Protein AF-Q08UY5-F1 (afdb_monomer_lite)

InterPro domains:
  IPR029052 Metallo-dependent phosphatase-like [G3DSA:3.60.21.10] (1-236)
  IPR029052 Metallo-dependent phosphatase-like [SSF56300] (2-275)

Radius of gyration: 32.9 Å; chains: 1; bounding box: 83×79×108 Å

pLDDT: mean 70.42, std 21.31, range [25.42, 97.75]

Sequence (718 aa):
MTGDIAFSGASRVRTGQTESTEYQEASLWLQELGQDLGISPSRIFTVPGNHDVQRAADGEPAVAQLVKEMREGRVELDAALADPGQRVLLARRQANYLAWAAGFAPACMESSRPPEERLFWMHRMALAEGVRLRLVGLNTALLSADDTDRGKLRLGNEQLARSLLMPSVEPQAFTLILSHHPLRSQWMADEENADAWIRNHAHLHLSGHVHEADSEQARSGAGGQFVRVVAGAAHGEQMPVGVSAGHGYNIAAVFLSEGGQLILRVWPRRWSDKHKLFLPDQDNVPPGQPYAEHAMRALALGSRVQPASSPASRAPVAGPAKAPIDQQIAGLHSALLLTMQRPGLDDPSLVLLSNTAVKLKQLILSAPDHLDAPVNIRLEWEDQVAKKVTPDASPEIRRLFAEHQKWIAEALKEANAPQGHEAPVDGPYSYDDMVGVDLARGLKLLLGQDELAESEGVEWVLSGGISRAAERLEKIKAAGQLEAVFDVLWRRLPRIRLYHPESFSALMGYLLWSNKTRWAARLSHVSLCCSSETRRQDAEPVLAQAAVADRRVLASFLLTHPRKECRSLAIELLPPVERWDALLCENVPLLMTHELLSQMQVDCRSEHIAVTARACGNPLTQGLTRSFMESFKSFFLQQPVEDAKPANLRSIPLPIQRKLAHDGHFIEYFICSARDPIALETIPHVMPWIVSGARNGSTRNIPSRSPSARTRKPRPLC

Structure (mmCIF, N/CA/C/O backbone):
data_AF-Q08UY5-F1
#
_entry.id   AF-Q08UY5-F1
#
loop_
_atom_site.group_PDB
_atom_site.id
_atom_site.type_symbol
_atom_site.label_atom_id
_atom_site.label_alt_id
_atom_site.label_comp_id
_atom_site.label_asym_id
_atom_site.label_entity_id
_atom_site.label_seq_id
_atom_site.pdbx_PDB_ins_code
_atom_site.Cartn_x
_atom_site.Cartn_y
_atom_site.Cartn_z
_atom_site.occupancy
_atom_site.B_iso_or_equiv
_atom_site.auth_seq_id
_atom_site.auth_comp_id
_atom_site.auth_asym_id
_atom_site.auth_atom_id
_atom_site.pdbx_PDB_model_num
ATOM 1 N N . MET A 1 1 ? -3.839 -8.532 3.753 1.00 85.38 1 MET A N 1
ATOM 2 C CA . MET A 1 1 ? -4.279 -9.135 2.480 1.00 85.38 1 MET A CA 1
ATOM 3 C C . MET A 1 1 ? -3.386 -10.318 2.172 1.00 85.38 1 MET A C 1
ATOM 5 O O . MET A 1 1 ? -2.176 -10.198 2.338 1.00 85.38 1 MET A O 1
ATOM 9 N N . THR A 1 2 ? -3.964 -11.451 1.793 1.00 85.56 2 THR A N 1
ATOM 10 C CA . THR A 1 2 ? -3.232 -12.708 1.596 1.00 85.56 2 THR A CA 1
ATOM 11 C C . THR A 1 2 ? -3.355 -13.183 0.155 1.00 85.56 2 THR A C 1
ATOM 13 O O . THR A 1 2 ? -4.222 -13.998 -0.140 1.00 85.56 2 THR A O 1
ATOM 16 N N . GLY A 1 3 ? -2.464 -12.683 -0.700 1.00 84.25 3 GLY A N 1
ATOM 17 C CA . GLY A 1 3 ? -2.241 -13.099 -2.085 1.00 84.25 3 GLY A CA 1
ATOM 18 C C . GLY A 1 3 ? -3.389 -12.890 -3.062 1.00 84.25 3 GLY A C 1
ATOM 19 O O . GLY A 1 3 ? -4.440 -12.372 -2.691 1.00 84.25 3 GLY A O 1
ATOM 20 N N . ASP A 1 4 ? -3.119 -13.282 -4.306 1.00 87.69 4 ASP A N 1
ATOM 21 C CA . ASP A 1 4 ? -3.982 -13.154 -5.484 1.00 87.69 4 ASP A CA 1
ATOM 22 C C . ASP A 1 4 ? -4.534 -11.738 -5.642 1.00 87.69 4 ASP A C 1
ATOM 24 O O . ASP A 1 4 ? -5.719 -11.501 -5.870 1.00 87.69 4 ASP A O 1
ATOM 28 N N . ILE A 1 5 ? -3.629 -10.774 -5.472 1.00 90.19 5 ILE A N 1
ATOM 29 C CA . ILE A 1 5 ? -3.916 -9.356 -5.669 1.00 90.19 5 ILE A CA 1
ATOM 30 C C . ILE A 1 5 ? -4.124 -9.091 -7.160 1.00 90.19 5 ILE A C 1
ATOM 32 O O . ILE A 1 5 ? -5.061 -8.402 -7.560 1.00 90.19 5 ILE A O 1
ATOM 36 N N . ALA A 1 6 ? -3.224 -9.637 -7.970 1.00 89.62 6 ALA A N 1
ATOM 37 C CA . ALA A 1 6 ? -3.288 -9.672 -9.416 1.00 89.62 6 ALA A CA 1
ATOM 38 C C . ALA A 1 6 ? -3.821 -11.033 -9.887 1.00 89.62 6 ALA A C 1
ATOM 40 O O . ALA A 1 6 ? -3.690 -12.034 -9.190 1.00 89.62 6 ALA A O 1
ATOM 41 N N . PHE A 1 7 ? -4.384 -11.087 -11.096 1.00 85.94 7 PHE A N 1
ATOM 42 C CA . PHE A 1 7 ? -4.849 -12.338 -11.709 1.00 85.94 7 PHE A CA 1
ATOM 43 C C . PHE A 1 7 ? -3.713 -13.091 -12.422 1.00 85.94 7 PHE A C 1
ATOM 45 O O . PHE A 1 7 ? -3.769 -14.311 -12.585 1.00 85.94 7 PHE A O 1
ATOM 52 N N . SER A 1 8 ? -2.685 -12.379 -12.887 1.00 87.12 8 SER A N 1
ATOM 53 C CA . SER A 1 8 ? -1.599 -12.952 -13.691 1.00 87.12 8 SER A CA 1
ATOM 54 C C . SER A 1 8 ? -0.224 -12.334 -13.408 1.00 87.12 8 SER A C 1
ATOM 56 O O . SER A 1 8 ? 0.667 -12.334 -14.267 1.00 87.12 8 SER A O 1
ATOM 58 N N . GLY A 1 9 ? -0.063 -11.731 -12.232 1.00 89.50 9 GLY A N 1
ATOM 59 C CA . GLY A 1 9 ? 1.111 -10.953 -11.863 1.00 89.50 9 GLY A CA 1
ATOM 60 C C . GLY A 1 9 ? 1.286 -9.744 -12.779 1.00 89.50 9 GLY A C 1
ATOM 61 O O . GLY A 1 9 ? 2.420 -9.348 -13.047 1.00 89.50 9 GLY A O 1
ATOM 62 N N . ALA A 1 10 ? 0.183 -9.202 -13.311 1.00 88.56 10 ALA A N 1
ATOM 63 C CA . ALA A 1 10 ? 0.162 -8.177 -14.350 1.00 88.56 10 ALA A CA 1
ATOM 64 C C . ALA A 1 10 ? 0.911 -8.563 -15.644 1.00 88.56 10 ALA A C 1
ATOM 66 O O . ALA A 1 10 ? 1.510 -7.713 -16.300 1.00 88.56 10 ALA A O 1
ATOM 67 N N . SER A 1 11 ? 0.897 -9.850 -16.013 1.00 86.06 11 SER A N 1
ATOM 68 C CA . SER A 1 11 ? 1.515 -10.334 -17.261 1.00 86.06 11 SER A CA 1
ATOM 69 C C . SER A 1 11 ? 0.524 -10.422 -18.428 1.00 86.06 11 SER A C 1
ATOM 71 O O . SER A 1 11 ? 0.945 -10.539 -19.578 1.00 86.06 11 SER A O 1
ATOM 73 N N . ARG A 1 12 ? -0.791 -10.412 -18.164 1.00 82.12 12 ARG A N 1
ATOM 74 C CA . ARG A 1 12 ? -1.842 -10.460 -19.192 1.00 82.12 12 ARG A CA 1
ATOM 75 C C . ARG A 1 12 ? -2.461 -9.083 -19.401 1.00 82.12 12 ARG A C 1
ATOM 77 O O . ARG A 1 12 ? -2.853 -8.419 -18.452 1.00 82.12 12 ARG A O 1
ATOM 84 N N . VAL A 1 13 ? -2.611 -8.696 -20.663 1.00 82.50 13 VAL A N 1
ATOM 85 C CA . VAL A 1 13 ? -3.284 -7.456 -21.071 1.00 82.50 13 VAL A CA 1
ATOM 86 C C . VAL A 1 13 ? -4.692 -7.798 -21.563 1.00 82.50 13 VAL A C 1
ATOM 88 O O . VAL A 1 13 ? -4.855 -8.732 -22.354 1.00 82.50 13 VAL A O 1
ATOM 91 N N . ARG A 1 14 ? -5.725 -7.084 -21.088 1.00 77.81 14 ARG A N 1
ATOM 92 C CA . ARG A 1 14 ? -7.105 -7.302 -21.561 1.00 77.81 14 ARG A CA 1
ATOM 93 C C . ARG A 1 14 ? -7.235 -6.847 -23.017 1.00 77.81 14 ARG A C 1
ATOM 95 O O . ARG A 1 14 ? -6.574 -5.913 -23.462 1.00 77.81 14 ARG A O 1
ATOM 102 N N . THR A 1 15 ? -8.115 -7.498 -23.774 1.00 72.06 15 THR A N 1
ATOM 103 C CA . THR A 1 15 ? -8.366 -7.149 -25.179 1.00 72.06 15 THR A CA 1
ATOM 104 C C . THR A 1 15 ? -8.786 -5.682 -25.305 1.00 72.06 15 THR A C 1
ATOM 106 O O . THR A 1 15 ? -9.761 -5.267 -24.686 1.00 72.06 15 THR A O 1
ATOM 109 N N . GLY A 1 16 ? -8.056 -4.909 -26.114 1.00 73.19 16 GLY A N 1
ATOM 110 C CA . GLY A 1 16 ? -8.294 -3.473 -26.303 1.00 73.19 16 GLY A CA 1
ATOM 111 C C . GLY A 1 16 ? -7.489 -2.551 -25.380 1.00 73.19 16 GLY A C 1
ATOM 112 O O . GLY A 1 16 ? -7.601 -1.338 -25.520 1.00 73.19 16 GLY A O 1
ATOM 113 N N . GLN A 1 17 ? -6.665 -3.094 -24.479 1.00 74.31 17 GLN A N 1
ATOM 114 C CA . GLN A 1 17 ? -5.684 -2.336 -23.696 1.00 74.31 17 GLN A CA 1
ATOM 115 C C . GLN A 1 17 ? -4.264 -2.572 -24.231 1.00 74.31 17 GLN A C 1
ATOM 117 O O . GLN A 1 17 ? -3.996 -3.581 -24.885 1.00 74.31 17 GLN A O 1
ATOM 122 N N . THR A 1 18 ? -3.356 -1.633 -23.963 1.00 75.88 18 THR A N 1
ATOM 123 C CA . THR A 1 18 ? -1.928 -1.731 -24.316 1.00 75.88 18 THR A CA 1
ATOM 124 C C . THR A 1 18 ? -1.078 -2.296 -23.179 1.00 75.88 18 THR A C 1
ATOM 126 O O . THR A 1 18 ? -0.036 -2.889 -23.443 1.00 75.88 18 THR A O 1
ATOM 129 N N . GLU A 1 19 ? -1.533 -2.165 -21.929 1.00 78.06 19 GLU A N 1
ATOM 130 C CA . GLU A 1 19 ? -0.822 -2.594 -20.720 1.00 78.06 19 GLU A CA 1
ATOM 131 C C . GLU A 1 19 ? -1.784 -3.206 -19.689 1.00 78.06 19 GLU A C 1
ATOM 133 O O . GLU A 1 19 ? -3.000 -3.022 -19.760 1.00 78.06 19 GLU A O 1
ATOM 138 N N . SER A 1 20 ? -1.242 -3.969 -18.736 1.00 85.19 20 SER A N 1
ATOM 139 C CA . SER A 1 20 ? -2.025 -4.579 -17.656 1.00 85.19 20 SER A CA 1
ATOM 140 C C . SER A 1 20 ? -2.332 -3.564 -16.554 1.00 85.19 20 SER A C 1
ATOM 142 O O . SER A 1 20 ? -1.415 -2.998 -15.965 1.00 85.19 20 SER A O 1
ATOM 144 N N . THR A 1 21 ? -3.604 -3.438 -16.176 1.00 87.12 21 THR A N 1
ATOM 145 C CA . THR A 1 21 ? -4.068 -2.559 -15.087 1.00 87.12 21 THR A CA 1
ATOM 146 C C . THR A 1 21 ? -4.259 -3.274 -13.744 1.00 87.12 21 THR A C 1
ATOM 148 O O . THR A 1 21 ? -4.653 -2.629 -12.779 1.00 87.12 21 THR A O 1
ATOM 151 N N . GLU A 1 22 ? -3.966 -4.581 -13.637 1.00 90.12 22 GLU A N 1
ATOM 152 C CA . GLU A 1 22 ? -4.297 -5.418 -12.460 1.00 90.12 22 GLU A CA 1
ATOM 153 C C . GLU A 1 22 ? -3.859 -4.792 -11.115 1.00 90.12 22 GLU A C 1
ATOM 155 O O . GLU A 1 22 ? -4.680 -4.580 -10.224 1.00 90.12 22 GLU A O 1
ATOM 160 N N . TYR A 1 23 ? -2.581 -4.422 -10.971 1.00 93.31 23 TYR A N 1
ATOM 161 C CA . TYR A 1 23 ? -2.075 -3.812 -9.731 1.00 93.31 23 TYR A CA 1
ATOM 162 C C . TYR A 1 23 ? -2.530 -2.359 -9.523 1.00 93.31 23 TYR A C 1
ATOM 164 O O . TYR A 1 23 ? -2.603 -1.899 -8.381 1.00 93.31 23 TYR A O 1
ATOM 172 N N . GLN A 1 24 ? -2.851 -1.627 -10.593 1.00 90.19 24 GLN A N 1
ATOM 173 C CA . GLN A 1 24 ? -3.422 -0.281 -10.491 1.00 90.19 24 GLN A CA 1
ATOM 174 C C . GLN A 1 24 ? -4.856 -0.346 -9.947 1.00 90.19 24 GLN A C 1
ATOM 176 O O . GLN A 1 24 ? -5.170 0.352 -8.986 1.00 90.19 24 GLN A O 1
ATOM 181 N N . GLU A 1 25 ? -5.685 -1.243 -10.490 1.00 89.56 25 GLU A N 1
ATOM 182 C CA . GLU A 1 25 ? -7.044 -1.528 -10.007 1.00 89.56 25 GLU A CA 1
ATOM 183 C C . GLU A 1 25 ? -7.016 -1.963 -8.531 1.00 89.56 25 GLU A C 1
ATOM 185 O O . GLU A 1 25 ? -7.744 -1.412 -7.704 1.00 89.56 25 GLU A O 1
ATOM 190 N N . ALA A 1 26 ? -6.108 -2.878 -8.165 1.00 90.19 26 ALA A N 1
ATOM 191 C CA . ALA A 1 26 ? -5.936 -3.309 -6.778 1.00 90.19 26 ALA A CA 1
ATOM 192 C C . ALA A 1 26 ? -5.491 -2.170 -5.841 1.00 90.19 26 ALA A C 1
ATOM 194 O O . ALA A 1 26 ? -5.914 -2.116 -4.685 1.00 90.19 26 ALA A O 1
ATOM 195 N N . SER A 1 27 ? -4.641 -1.256 -6.323 1.00 90.50 27 SER A N 1
ATOM 196 C CA . SER A 1 27 ? -4.175 -0.108 -5.534 1.00 90.50 27 SER A CA 1
ATOM 197 C C . SER A 1 27 ? -5.306 0.864 -5.242 1.00 90.50 27 SER A C 1
ATOM 199 O O . SER A 1 27 ? -5.462 1.257 -4.089 1.00 90.50 27 SER A O 1
ATOM 201 N N . LEU A 1 28 ? -6.105 1.207 -6.257 1.00 89.62 28 LEU A N 1
ATOM 202 C CA . LEU A 1 28 ? -7.276 2.069 -6.100 1.00 89.62 28 LEU A CA 1
ATOM 203 C C . LEU A 1 28 ? -8.246 1.468 -5.081 1.00 89.62 28 LEU A C 1
ATOM 205 O O . LEU A 1 28 ? -8.579 2.121 -4.096 1.00 89.62 28 LEU A O 1
ATOM 209 N N . TRP A 1 29 ? -8.587 0.185 -5.235 1.00 89.00 29 TRP A N 1
ATOM 210 C CA . TRP A 1 29 ? -9.501 -0.496 -4.319 1.00 89.00 29 TRP A CA 1
ATOM 211 C C . TRP A 1 29 ? -8.988 -0.534 -2.868 1.00 89.00 29 TRP A C 1
ATOM 213 O O . TRP A 1 29 ? -9.735 -0.248 -1.932 1.00 89.00 29 TRP A O 1
ATOM 223 N N . LEU A 1 30 ? -7.704 -0.852 -2.649 1.00 87.44 30 LEU A N 1
ATOM 224 C CA . LEU A 1 30 ? -7.120 -0.860 -1.300 1.00 87.44 30 LEU A CA 1
ATOM 225 C C . LEU A 1 30 ? -7.002 0.538 -0.693 1.00 87.44 30 LEU A C 1
ATOM 227 O O . LEU A 1 30 ? -7.113 0.675 0.526 1.00 87.44 30 LEU A O 1
ATOM 231 N N . GLN A 1 31 ? -6.741 1.559 -1.507 1.00 86.12 31 GLN A N 1
ATOM 232 C CA . GLN A 1 31 ? -6.670 2.940 -1.044 1.00 86.12 31 GLN A CA 1
ATOM 233 C C . GLN A 1 31 ? -8.052 3.462 -0.659 1.00 86.12 31 GLN A C 1
ATOM 235 O O . GLN A 1 31 ? -8.168 4.049 0.412 1.00 86.12 31 GLN A O 1
ATOM 240 N N . GLU A 1 32 ? -9.088 3.190 -1.453 1.00 88.50 32 GLU A N 1
ATOM 241 C CA . GLU A 1 32 ? -10.483 3.508 -1.121 1.00 88.50 32 GLU A CA 1
ATOM 242 C C . GLU A 1 32 ? -10.916 2.805 0.172 1.00 88.50 32 GLU A C 1
ATOM 244 O O . GLU A 1 32 ? -11.346 3.459 1.122 1.00 88.50 32 GLU A O 1
ATOM 249 N N . LEU A 1 33 ? -10.689 1.487 0.274 1.00 85.12 33 LEU A N 1
ATOM 250 C CA . LEU A 1 33 ? -10.988 0.727 1.492 1.00 85.12 33 LEU A CA 1
ATOM 251 C C . LEU A 1 33 ? -10.211 1.265 2.704 1.00 85.12 33 LEU A C 1
ATOM 253 O O . LEU A 1 33 ? -10.743 1.356 3.811 1.00 85.12 33 LEU A O 1
ATOM 257 N N . GLY A 1 34 ? -8.940 1.617 2.507 1.00 84.62 34 GLY A N 1
ATOM 258 C CA . GLY A 1 34 ? -8.107 2.232 3.530 1.00 84.62 34 GLY A CA 1
ATOM 259 C C . GLY A 1 34 ? -8.663 3.579 3.986 1.00 84.62 34 GLY A C 1
ATOM 260 O O . GLY A 1 34 ? -8.788 3.808 5.187 1.00 84.62 34 GLY A O 1
ATOM 261 N N . GLN A 1 35 ? -9.051 4.451 3.056 1.00 85.56 35 GLN A N 1
ATOM 262 C CA . GLN A 1 35 ? -9.635 5.761 3.347 1.00 85.56 35 GLN A CA 1
ATOM 263 C C . GLN A 1 35 ? -10.945 5.636 4.133 1.00 85.56 35 GLN A C 1
ATOM 265 O O . GLN A 1 35 ? -11.077 6.276 5.178 1.00 85.56 35 GLN A O 1
ATOM 270 N N . ASP A 1 36 ? -11.850 4.752 3.707 1.00 88.38 36 ASP A N 1
ATOM 271 C CA . ASP A 1 36 ? -13.128 4.492 4.383 1.00 88.38 36 ASP A CA 1
ATOM 272 C C . ASP A 1 36 ? -12.946 4.000 5.827 1.00 88.38 36 ASP A C 1
ATOM 274 O O . ASP A 1 36 ? -13.744 4.316 6.714 1.00 88.38 36 ASP A O 1
ATOM 278 N N . LEU A 1 37 ? -11.877 3.240 6.082 1.00 85.62 37 LEU A N 1
ATOM 279 C CA . LEU A 1 37 ? -11.547 2.704 7.404 1.00 85.62 37 LEU A CA 1
ATOM 280 C C . LEU A 1 37 ? -10.588 3.597 8.213 1.00 85.62 37 LEU A C 1
ATOM 282 O O . LEU A 1 37 ? -10.279 3.272 9.362 1.00 85.62 37 LEU A O 1
ATOM 286 N N . GLY A 1 38 ? -10.092 4.702 7.645 1.00 89.19 38 GLY A N 1
ATOM 287 C CA . GLY A 1 38 ? -9.053 5.536 8.263 1.00 89.19 38 GLY A CA 1
ATOM 288 C C . GLY A 1 38 ? -7.698 4.826 8.422 1.00 89.19 38 GLY A C 1
ATOM 289 O O . GLY A 1 38 ? -6.931 5.127 9.340 1.00 89.19 38 GLY A O 1
ATOM 290 N N . ILE A 1 39 ? -7.402 3.857 7.557 1.00 89.12 39 ILE A N 1
ATOM 291 C CA . ILE A 1 39 ? -6.188 3.038 7.536 1.00 89.12 39 ILE A CA 1
ATOM 292 C C . ILE A 1 39 ? -5.269 3.537 6.415 1.00 89.12 39 ILE A C 1
ATOM 294 O O . ILE A 1 39 ? -5.564 3.403 5.232 1.00 89.12 39 ILE A O 1
ATOM 298 N N . SER A 1 40 ? -4.112 4.085 6.785 1.00 91.50 40 SER A N 1
ATOM 299 C CA . SER A 1 40 ? -3.081 4.496 5.826 1.00 91.50 40 SER A CA 1
ATOM 300 C C . SER A 1 40 ? -2.367 3.291 5.187 1.00 91.50 40 SER A C 1
ATOM 302 O O . SER A 1 40 ? -2.290 2.232 5.815 1.00 91.50 40 SER A O 1
ATOM 304 N N . PRO A 1 41 ? -1.719 3.448 4.014 1.00 89.94 41 PRO A N 1
ATOM 305 C CA . PRO A 1 41 ? -0.927 2.380 3.384 1.00 89.94 41 PRO A CA 1
ATOM 306 C C . PRO A 1 41 ? 0.147 1.766 4.299 1.00 89.94 41 PRO A C 1
ATOM 308 O O . PRO A 1 41 ? 0.408 0.567 4.247 1.00 89.94 41 PRO A O 1
ATOM 311 N N . SER A 1 42 ? 0.690 2.556 5.234 1.00 92.12 42 SER A N 1
ATOM 312 C CA . SER A 1 42 ? 1.617 2.109 6.289 1.00 92.12 42 SER A CA 1
ATOM 313 C C . SER A 1 42 ? 1.008 1.166 7.343 1.00 92.12 42 SER A C 1
ATOM 315 O O . SER A 1 42 ? 1.695 0.738 8.269 1.00 92.12 42 SER A O 1
ATOM 317 N N . ARG A 1 43 ? -0.283 0.849 7.235 1.00 91.69 43 ARG A N 1
ATOM 318 C CA . ARG A 1 43 ? -1.008 -0.115 8.071 1.00 91.69 43 ARG A CA 1
ATOM 319 C C . ARG A 1 43 ? -1.678 -1.219 7.247 1.00 91.69 43 ARG A C 1
ATOM 321 O O . ARG A 1 43 ? -2.403 -2.034 7.813 1.00 91.69 43 ARG A O 1
ATOM 328 N N . ILE A 1 44 ? -1.423 -1.269 5.940 1.00 93.12 44 ILE A N 1
ATOM 329 C CA . ILE A 1 44 ? -1.889 -2.325 5.042 1.00 93.12 44 ILE A CA 1
ATOM 330 C C . ILE A 1 44 ? -0.710 -3.255 4.775 1.00 93.12 44 ILE A C 1
ATOM 332 O O . ILE A 1 44 ? 0.344 -2.807 4.342 1.00 93.12 44 ILE A O 1
ATOM 336 N N . PHE A 1 45 ? -0.898 -4.544 5.045 1.00 94.69 45 PHE A N 1
ATOM 337 C CA . PHE A 1 45 ? 0.137 -5.566 4.908 1.00 94.69 45 PHE A CA 1
ATOM 338 C C . PHE A 1 45 ? -0.294 -6.637 3.912 1.00 94.69 45 PHE A C 1
ATOM 340 O O . PHE A 1 45 ? -1.435 -7.120 3.964 1.00 94.69 45 PHE A O 1
ATOM 347 N N . THR A 1 46 ? 0.620 -7.017 3.021 1.00 95.19 46 THR A N 1
ATOM 348 C CA . THR A 1 46 ? 0.356 -7.918 1.894 1.00 95.19 46 THR A CA 1
ATOM 349 C C . THR A 1 46 ? 1.381 -9.055 1.842 1.00 95.19 46 THR A C 1
ATOM 351 O O . THR A 1 46 ? 2.555 -8.888 2.185 1.00 95.19 46 THR A O 1
ATOM 354 N N . VAL A 1 47 ? 0.931 -10.236 1.423 1.00 96.62 47 VAL A N 1
ATOM 355 C CA . VAL A 1 47 ? 1.782 -11.360 0.993 1.00 96.62 47 VAL A CA 1
ATOM 356 C C . VAL A 1 47 ? 1.316 -11.812 -0.393 1.00 96.62 47 VAL A C 1
ATOM 358 O O . VAL A 1 47 ? 0.122 -11.666 -0.659 1.00 96.62 47 VAL A O 1
ATOM 361 N N . PRO A 1 48 ? 2.198 -12.331 -1.265 1.00 96.25 48 PRO A N 1
ATOM 362 C CA . PRO A 1 48 ? 1.809 -12.745 -2.610 1.00 96.25 48 PRO A CA 1
ATOM 363 C C . PRO A 1 48 ? 1.104 -14.104 -2.614 1.00 96.25 48 PRO A C 1
ATOM 365 O O . PRO A 1 48 ? 1.383 -14.970 -1.776 1.00 96.25 48 PRO A O 1
ATOM 368 N N . GLY A 1 49 ? 0.225 -14.290 -3.594 1.00 93.69 49 GLY A N 1
ATOM 369 C CA . GLY A 1 49 ? -0.401 -15.559 -3.954 1.00 93.69 49 GLY A CA 1
ATOM 370 C C . GLY A 1 49 ? 0.167 -16.142 -5.241 1.00 93.69 49 GLY A C 1
ATOM 371 O O . GLY A 1 49 ? 1.100 -15.594 -5.835 1.00 93.69 49 GLY A O 1
ATOM 372 N N . ASN A 1 50 ? -0.362 -17.289 -5.664 1.00 93.62 50 ASN A N 1
ATOM 373 C CA . ASN A 1 50 ? 0.102 -17.959 -6.880 1.00 93.62 50 ASN A CA 1
ATOM 374 C C . ASN A 1 50 ? -0.246 -17.160 -8.147 1.00 93.62 50 ASN A C 1
ATOM 376 O O . ASN A 1 50 ? 0.471 -17.280 -9.143 1.00 93.62 50 ASN A O 1
ATOM 380 N N . HIS A 1 51 ? -1.292 -16.329 -8.117 1.00 91.50 51 HIS A N 1
ATOM 381 C CA . HIS A 1 51 ? -1.629 -15.442 -9.231 1.00 91.50 51 HIS A CA 1
ATOM 382 C C . HIS A 1 51 ? -0.755 -14.189 -9.301 1.00 91.50 51 HIS A C 1
ATOM 384 O O . HIS A 1 51 ? -0.655 -13.590 -10.366 1.00 91.50 51 HIS A O 1
ATOM 390 N N . ASP A 1 52 ? -0.046 -13.832 -8.229 1.00 95.19 52 ASP A N 1
ATOM 391 C CA . ASP A 1 52 ? 0.905 -12.712 -8.229 1.00 95.19 52 ASP A CA 1
ATOM 392 C C . ASP A 1 52 ? 2.257 -13.079 -8.882 1.00 95.19 52 ASP A C 1
ATOM 394 O O . ASP A 1 52 ? 3.117 -12.216 -9.082 1.00 95.19 52 ASP A O 1
ATOM 398 N N . VAL A 1 53 ? 2.452 -14.357 -9.235 1.00 95.31 53 VAL A N 1
ATOM 399 C CA . VAL A 1 53 ? 3.649 -14.869 -9.914 1.00 95.31 53 VAL A CA 1
ATOM 400 C C . VAL A 1 53 ? 3.594 -14.587 -11.420 1.00 95.31 53 VAL A C 1
ATOM 402 O O . VAL A 1 53 ? 2.718 -15.064 -12.143 1.00 95.31 53 VAL A O 1
ATOM 405 N N . GLN A 1 54 ? 4.604 -13.882 -11.924 1.00 93.62 54 GLN A N 1
ATOM 406 C CA . GLN A 1 54 ? 4.854 -13.641 -13.343 1.00 93.62 54 GLN A CA 1
ATOM 407 C C . GLN A 1 54 ? 5.396 -14.905 -14.015 1.00 93.62 54 GLN A C 1
ATOM 409 O O . GLN A 1 54 ? 6.597 -15.038 -14.252 1.00 93.62 54 GLN A O 1
ATOM 414 N N . ARG A 1 55 ? 4.501 -15.830 -14.379 1.00 87.94 55 ARG A N 1
ATOM 415 C CA . ARG A 1 55 ? 4.859 -17.100 -15.047 1.00 87.94 55 ARG A CA 1
ATOM 416 C C . ARG A 1 55 ? 5.652 -16.908 -16.348 1.00 87.94 55 ARG A C 1
ATOM 418 O O . ARG A 1 55 ? 6.375 -17.804 -16.758 1.00 87.94 55 ARG A O 1
ATOM 425 N N . ALA A 1 56 ? 5.569 -15.735 -16.983 1.00 87.50 56 ALA A N 1
ATOM 426 C CA . ALA A 1 56 ? 6.399 -15.392 -18.140 1.00 87.50 56 ALA A CA 1
ATOM 427 C C . ALA A 1 56 ? 7.912 -15.429 -17.835 1.00 87.50 56 ALA A C 1
ATOM 429 O O . ALA A 1 56 ? 8.701 -15.742 -18.725 1.00 87.50 56 ALA A O 1
ATOM 430 N N . ALA A 1 57 ? 8.320 -15.172 -16.585 1.00 88.56 57 ALA A N 1
ATOM 431 C CA . ALA A 1 57 ? 9.713 -15.289 -16.151 1.00 88.56 57 ALA A CA 1
ATOM 432 C C . ALA A 1 57 ? 10.245 -16.732 -16.249 1.00 88.56 57 ALA A C 1
ATOM 434 O O . ALA A 1 57 ? 11.444 -16.931 -16.429 1.00 88.56 57 ALA A O 1
ATOM 435 N N . ASP A 1 58 ? 9.363 -17.736 -16.223 1.00 87.94 58 ASP A N 1
ATOM 436 C CA . ASP A 1 58 ? 9.729 -19.147 -16.395 1.00 87.94 58 ASP A CA 1
ATOM 437 C C . ASP A 1 58 ? 10.090 -19.477 -17.860 1.00 87.94 58 ASP A C 1
ATOM 439 O O . ASP A 1 58 ? 10.496 -20.593 -18.167 1.00 87.94 58 ASP A O 1
ATOM 443 N N . GLY A 1 59 ? 9.992 -18.516 -18.786 1.00 87.12 59 GLY A N 1
ATOM 444 C CA . GLY A 1 59 ? 10.601 -18.632 -20.113 1.00 87.12 59 GLY A CA 1
ATOM 445 C C . GLY A 1 59 ? 12.135 -18.562 -20.087 1.00 87.12 59 GLY A C 1
ATOM 446 O O . GLY A 1 59 ? 12.784 -19.024 -21.026 1.00 87.12 59 GLY A O 1
ATOM 447 N N . GLU A 1 60 ? 12.734 -18.010 -19.024 1.00 91.75 60 GLU A N 1
ATOM 448 C CA . GLU A 1 60 ? 14.186 -17.976 -18.838 1.00 91.75 60 GLU A CA 1
ATOM 449 C C . GLU A 1 60 ? 14.692 -19.350 -18.350 1.00 91.75 60 GLU A C 1
ATOM 451 O O . GLU A 1 60 ? 14.272 -19.809 -17.282 1.00 91.75 60 GLU A O 1
ATOM 456 N N . PRO A 1 61 ? 15.639 -20.008 -19.056 1.00 94.50 61 PRO A N 1
ATOM 457 C CA . PRO A 1 61 ? 16.087 -21.356 -18.698 1.00 94.50 61 PRO A CA 1
ATOM 458 C C . PRO A 1 61 ? 16.612 -21.490 -17.264 1.00 94.50 61 PRO A C 1
ATOM 460 O O . PRO A 1 61 ? 16.367 -22.504 -16.614 1.00 94.50 61 PRO A O 1
ATOM 463 N N . ALA A 1 62 ? 17.306 -20.467 -16.754 1.00 94.81 62 ALA A N 1
ATOM 464 C CA . ALA A 1 62 ? 17.843 -20.470 -15.395 1.00 94.81 62 ALA A CA 1
ATOM 465 C C . ALA A 1 62 ? 16.733 -20.465 -14.330 1.00 94.81 62 ALA A C 1
ATOM 467 O O . ALA A 1 62 ? 16.823 -21.199 -13.348 1.00 94.81 62 ALA A O 1
ATOM 468 N N . VAL A 1 63 ? 15.670 -19.680 -14.542 1.00 95.12 63 VAL A N 1
ATOM 469 C CA . VAL A 1 63 ? 14.518 -19.601 -13.630 1.00 95.12 63 VAL A CA 1
ATOM 470 C C . VAL A 1 63 ? 13.726 -20.906 -13.671 1.00 95.12 63 VAL A C 1
ATOM 472 O O . VAL A 1 63 ? 13.487 -21.510 -12.624 1.00 95.12 63 VAL A O 1
ATOM 475 N N . ALA A 1 64 ? 13.381 -21.381 -14.872 1.00 93.94 64 ALA A N 1
ATOM 476 C CA . ALA A 1 64 ? 12.629 -22.621 -15.053 1.00 93.94 64 ALA A CA 1
ATOM 477 C C . ALA A 1 64 ? 13.333 -23.827 -14.430 1.00 93.94 64 ALA A C 1
ATOM 479 O O . ALA A 1 64 ? 12.701 -24.615 -13.723 1.00 93.94 64 ALA A O 1
ATOM 480 N N . GLN A 1 65 ? 14.639 -23.968 -14.676 1.00 96.06 65 GLN A N 1
ATOM 481 C CA . GLN A 1 65 ? 15.416 -25.078 -14.135 1.00 96.06 65 GLN A CA 1
ATOM 482 C C . GLN A 1 65 ? 15.457 -25.025 -12.608 1.00 96.06 65 GLN A C 1
ATOM 484 O O . GLN A 1 65 ? 15.177 -26.034 -11.965 1.00 96.06 65 GLN A O 1
ATOM 489 N N . LEU A 1 66 ? 15.735 -23.850 -12.034 1.00 96.00 66 LEU A N 1
ATOM 490 C CA . LEU A 1 66 ? 15.808 -23.661 -10.589 1.00 96.00 66 LEU A CA 1
ATOM 491 C C . LEU A 1 66 ? 14.471 -24.007 -9.907 1.00 96.00 66 LEU A C 1
ATOM 493 O O . LEU A 1 66 ? 14.438 -24.806 -8.970 1.00 96.00 66 LEU A O 1
ATOM 497 N N . VAL A 1 67 ? 13.351 -23.468 -10.403 1.00 96.25 67 VAL A N 1
ATOM 498 C CA . VAL A 1 67 ? 12.007 -23.745 -9.858 1.00 96.25 67 VAL A CA 1
ATOM 499 C C . VAL A 1 67 ? 11.654 -25.226 -9.984 1.00 96.25 67 VAL A C 1
ATOM 501 O O . VAL A 1 67 ? 11.152 -25.821 -9.028 1.00 96.25 67 VAL A O 1
ATOM 504 N N . LYS A 1 68 ? 11.938 -25.844 -11.137 1.00 95.25 68 LYS A N 1
ATOM 505 C CA . LYS A 1 68 ? 11.704 -27.274 -11.359 1.00 95.25 68 LYS A CA 1
ATOM 506 C C . LYS A 1 68 ? 12.492 -28.132 -10.371 1.00 95.25 68 LYS A C 1
ATOM 508 O O . LYS A 1 68 ? 11.918 -29.020 -9.747 1.00 95.25 68 LYS A O 1
ATOM 513 N N . GLU A 1 69 ? 13.784 -27.864 -10.208 1.00 96.69 69 GLU A N 1
ATOM 514 C CA . GLU A 1 69 ? 14.645 -28.612 -9.290 1.00 96.69 69 GLU A CA 1
ATOM 515 C C . GLU A 1 69 ? 14.194 -28.474 -7.833 1.00 96.69 69 GLU A C 1
ATOM 517 O O . GLU A 1 69 ? 14.187 -29.472 -7.115 1.00 96.69 69 GLU A O 1
ATOM 522 N N . MET A 1 70 ? 13.736 -27.293 -7.405 1.00 96.19 70 MET A N 1
ATOM 523 C CA . MET A 1 70 ? 13.179 -27.102 -6.059 1.00 96.19 70 MET A CA 1
ATOM 524 C C . MET A 1 70 ? 11.839 -27.821 -5.855 1.00 96.19 70 MET A C 1
ATOM 526 O O . MET A 1 70 ? 11.627 -28.461 -4.821 1.00 96.19 70 MET A O 1
ATOM 530 N N . ARG A 1 71 ? 10.937 -27.782 -6.845 1.00 95.31 71 ARG A N 1
ATOM 531 C CA . ARG A 1 71 ? 9.659 -28.523 -6.806 1.00 95.31 71 ARG A CA 1
ATOM 532 C C . ARG A 1 71 ? 9.882 -30.034 -6.724 1.00 95.31 71 ARG A C 1
ATOM 534 O O . ARG A 1 71 ? 9.147 -30.728 -6.030 1.00 95.31 71 ARG A O 1
ATOM 541 N N . GLU A 1 72 ? 10.921 -30.538 -7.383 1.00 94.81 72 GLU A N 1
ATOM 542 C CA . GLU A 1 72 ? 11.323 -31.950 -7.346 1.00 94.81 72 GLU A CA 1
ATOM 543 C C . GLU A 1 72 ? 12.194 -32.310 -6.126 1.00 94.81 72 GLU A C 1
ATOM 545 O O . GLU A 1 72 ? 12.518 -33.479 -5.936 1.00 94.81 72 GLU A O 1
ATOM 550 N N . GLY A 1 73 ? 12.574 -31.333 -5.291 1.00 91.56 73 GLY A N 1
ATOM 551 C CA . GLY A 1 73 ? 13.428 -31.544 -4.116 1.00 91.56 73 GLY A CA 1
ATOM 552 C C . GLY A 1 73 ? 14.891 -31.864 -4.439 1.00 91.56 73 GLY A C 1
ATOM 553 O O . GLY A 1 73 ? 15.590 -32.429 -3.607 1.00 91.56 73 GLY A O 1
ATOM 554 N N . ARG A 1 74 ? 15.357 -31.543 -5.651 1.00 93.31 74 ARG A N 1
ATOM 555 C CA . ARG A 1 74 ? 16.763 -31.692 -6.066 1.00 93.31 74 ARG A CA 1
ATOM 556 C C . ARG A 1 74 ? 17.633 -30.520 -5.604 1.00 93.31 74 ARG A C 1
ATOM 558 O O . ARG A 1 74 ? 18.835 -30.693 -5.424 1.00 93.31 74 ARG A O 1
ATOM 565 N N . VAL A 1 75 ? 17.020 -29.355 -5.400 1.00 92.88 75 VAL A N 1
ATOM 566 C CA . VAL A 1 75 ? 17.624 -28.167 -4.783 1.00 92.88 75 VAL A CA 1
ATOM 567 C C . VAL A 1 75 ? 16.767 -27.766 -3.587 1.00 92.88 75 VAL A C 1
ATOM 569 O O . VAL A 1 75 ? 15.545 -27.683 -3.695 1.00 92.88 75 VAL A O 1
ATOM 572 N N . GLU A 1 76 ? 17.396 -27.512 -2.443 1.00 93.56 76 GLU A N 1
ATOM 573 C CA . GLU A 1 76 ? 16.691 -27.043 -1.249 1.00 93.56 76 GLU A CA 1
ATOM 574 C C . GLU A 1 76 ? 16.381 -25.546 -1.353 1.00 93.56 76 GLU A C 1
ATOM 576 O O . GLU A 1 76 ? 17.262 -24.740 -1.663 1.00 93.56 76 GLU A O 1
ATOM 581 N N . LEU A 1 77 ? 15.141 -25.160 -1.033 1.00 94.88 77 LEU A N 1
ATOM 582 C CA . LEU A 1 77 ? 14.713 -23.756 -1.072 1.00 94.88 77 LEU A CA 1
ATOM 583 C C . LEU A 1 77 ? 15.566 -22.874 -0.149 1.00 94.88 77 LEU A C 1
ATOM 585 O O . LEU A 1 77 ? 15.895 -21.752 -0.513 1.00 94.88 77 LEU A O 1
ATOM 589 N N . ASP A 1 78 ? 15.975 -23.384 1.014 1.00 93.94 78 ASP A N 1
ATOM 590 C CA . ASP A 1 78 ? 16.821 -22.639 1.953 1.00 93.94 78 ASP A CA 1
ATOM 591 C C . ASP A 1 78 ? 18.209 -22.333 1.371 1.00 93.94 78 ASP A C 1
ATOM 593 O O . ASP A 1 78 ? 18.739 -21.242 1.577 1.00 93.94 78 ASP A O 1
ATOM 597 N N . ALA A 1 79 ? 18.779 -23.253 0.584 1.00 91.81 79 ALA A N 1
ATOM 598 C CA . ALA A 1 79 ? 20.045 -23.020 -0.108 1.00 91.81 79 ALA A CA 1
ATOM 599 C C . ALA A 1 79 ? 19.889 -21.953 -1.203 1.00 91.81 79 ALA A C 1
ATOM 601 O O . ALA A 1 79 ? 20.725 -21.057 -1.314 1.00 91.81 79 ALA A O 1
ATOM 602 N N . ALA A 1 80 ? 18.784 -22.000 -1.953 1.00 93.06 80 ALA A N 1
ATOM 603 C CA . ALA A 1 80 ? 18.463 -20.995 -2.962 1.00 93.06 80 ALA A CA 1
ATOM 604 C C . ALA A 1 80 ? 18.188 -19.614 -2.355 1.00 93.06 80 ALA A C 1
ATOM 606 O O . ALA A 1 80 ? 18.599 -18.594 -2.903 1.00 93.06 80 ALA A O 1
ATOM 607 N N . LEU A 1 81 ? 17.527 -19.566 -1.196 1.00 92.12 81 LEU A N 1
ATOM 608 C CA . LEU A 1 81 ? 17.328 -18.329 -0.455 1.00 92.12 81 LEU A CA 1
ATOM 609 C C . LEU A 1 81 ? 18.634 -17.815 0.143 1.00 92.12 81 LEU A C 1
ATOM 611 O O . LEU A 1 81 ? 18.757 -16.605 0.271 1.00 92.12 81 LEU A O 1
ATOM 615 N N . ALA A 1 82 ? 19.607 -18.654 0.496 1.00 89.25 82 ALA A N 1
ATOM 616 C CA . ALA A 1 82 ? 20.913 -18.207 0.986 1.00 89.25 82 ALA A CA 1
ATOM 617 C C . ALA A 1 82 ? 21.817 -17.650 -0.131 1.00 89.25 82 ALA A C 1
ATOM 619 O O . ALA A 1 82 ? 22.616 -16.749 0.132 1.00 89.25 82 ALA A O 1
ATOM 620 N N . ASP A 1 83 ? 21.668 -18.139 -1.365 1.00 93.00 83 ASP A N 1
ATOM 621 C CA . ASP A 1 83 ? 22.433 -17.690 -2.529 1.00 93.00 83 ASP A CA 1
ATOM 622 C C . ASP A 1 83 ? 21.867 -16.380 -3.127 1.00 93.00 83 ASP A C 1
ATOM 624 O O . ASP A 1 83 ? 20.714 -16.344 -3.567 1.00 93.00 83 ASP A O 1
ATOM 628 N N . PRO A 1 84 ? 22.649 -15.282 -3.192 1.00 92.62 84 PRO A N 1
ATOM 629 C CA . PRO A 1 84 ? 22.161 -14.009 -3.727 1.00 92.62 84 PRO A CA 1
ATOM 630 C C . PRO A 1 84 ? 21.689 -14.081 -5.187 1.00 92.62 84 PRO A C 1
ATOM 632 O O . PRO A 1 84 ? 20.722 -13.413 -5.548 1.00 92.62 84 PRO A O 1
ATOM 635 N N . GLY A 1 85 ? 22.341 -14.892 -6.027 1.00 94.56 85 GLY A N 1
ATOM 636 C CA . GLY A 1 85 ? 21.991 -15.029 -7.439 1.00 94.56 85 GLY A CA 1
ATOM 637 C C . GLY A 1 85 ? 20.659 -15.749 -7.629 1.00 94.56 85 GLY A C 1
ATOM 638 O O . GLY A 1 85 ? 19.790 -15.270 -8.358 1.00 94.56 85 GLY A O 1
ATOM 639 N N . GLN A 1 86 ? 20.453 -16.861 -6.925 1.00 95.19 86 GLN A N 1
ATOM 640 C CA . GLN A 1 86 ? 19.196 -17.611 -6.956 1.00 95.19 86 GLN A CA 1
ATOM 641 C C . GLN A 1 86 ? 18.046 -16.822 -6.320 1.00 95.19 86 GLN A C 1
ATOM 643 O O . GLN A 1 86 ? 16.923 -16.858 -6.829 1.00 95.19 86 GLN A O 1
ATOM 648 N N . ARG A 1 87 ? 18.320 -16.020 -5.283 1.00 95.00 87 ARG A N 1
ATOM 649 C CA . ARG A 1 87 ? 17.324 -15.112 -4.698 1.00 95.00 87 ARG A CA 1
ATOM 650 C C . ARG A 1 87 ? 16.840 -14.060 -5.699 1.00 95.00 87 ARG A C 1
ATOM 652 O O . ARG A 1 87 ? 15.642 -13.793 -5.761 1.00 95.00 87 ARG A O 1
ATOM 659 N N . VAL A 1 88 ? 17.739 -13.514 -6.523 1.00 96.62 88 VAL A N 1
ATOM 660 C CA . VAL A 1 88 ? 17.372 -12.609 -7.628 1.00 96.62 88 VAL A CA 1
ATOM 661 C C . VAL A 1 88 ? 16.485 -13.321 -8.652 1.00 96.62 88 VAL A C 1
ATOM 663 O O . VAL A 1 88 ? 15.492 -12.744 -9.091 1.00 96.62 88 VAL A O 1
ATOM 666 N N . LEU A 1 89 ? 16.785 -14.576 -9.005 1.00 96.44 89 LEU A N 1
ATOM 667 C CA . LEU A 1 89 ? 15.945 -15.356 -9.924 1.00 96.44 89 LEU A CA 1
ATOM 668 C C . LEU A 1 89 ? 14.531 -15.574 -9.365 1.00 96.44 89 LEU A C 1
ATOM 670 O O . LEU A 1 89 ? 13.555 -15.376 -10.086 1.00 96.44 89 LEU A O 1
ATOM 674 N N . LEU A 1 90 ? 14.406 -15.906 -8.077 1.00 96.19 90 LEU A N 1
ATOM 675 C CA . LEU A 1 90 ? 13.108 -16.016 -7.402 1.00 96.19 90 LEU A CA 1
ATOM 676 C C . LEU A 1 90 ? 12.359 -14.674 -7.372 1.00 96.19 90 LEU A C 1
ATOM 678 O O . LEU A 1 90 ? 11.161 -14.632 -7.644 1.00 96.19 90 LEU A O 1
ATOM 682 N N . ALA A 1 91 ? 13.062 -13.569 -7.110 1.00 96.44 91 ALA A N 1
ATOM 683 C CA . ALA A 1 91 ? 12.477 -12.229 -7.076 1.00 96.44 91 ALA A CA 1
ATOM 684 C C . ALA A 1 91 ? 11.950 -11.761 -8.432 1.00 96.44 91 ALA A C 1
ATOM 686 O O . ALA A 1 91 ? 10.909 -11.109 -8.480 1.00 96.44 91 ALA A O 1
ATOM 687 N N . ARG A 1 92 ? 12.605 -12.132 -9.540 1.00 95.25 92 ARG A N 1
ATOM 688 C CA . ARG A 1 92 ? 12.124 -11.819 -10.898 1.00 95.25 92 ARG A CA 1
ATOM 689 C C . ARG A 1 92 ? 10.720 -12.353 -11.158 1.00 95.25 92 ARG A C 1
ATOM 691 O O . ARG A 1 92 ? 9.930 -11.674 -11.806 1.00 95.25 92 ARG A O 1
ATOM 698 N N . ARG A 1 93 ? 10.389 -13.531 -10.619 1.00 95.88 93 ARG A N 1
ATOM 699 C CA . ARG A 1 93 ? 9.059 -14.145 -10.766 1.00 95.88 93 ARG A CA 1
ATOM 700 C C . ARG A 1 93 ? 7.955 -13.365 -10.052 1.00 95.88 93 ARG A C 1
ATOM 702 O O . ARG A 1 93 ? 6.787 -13.638 -10.282 1.00 95.88 93 ARG A O 1
ATOM 709 N N . GLN A 1 94 ? 8.298 -12.428 -9.174 1.00 96.38 94 GLN A N 1
ATOM 710 C CA . GLN A 1 94 ? 7.352 -11.607 -8.419 1.00 96.38 94 GLN A CA 1
ATOM 711 C C . GLN A 1 94 ? 7.734 -10.120 -8.479 1.00 96.38 94 GLN A C 1
ATOM 713 O O . GLN A 1 94 ? 7.345 -9.349 -7.608 1.00 96.38 94 GLN A O 1
ATOM 718 N N . ALA A 1 95 ? 8.498 -9.688 -9.486 1.00 96.12 95 ALA A N 1
ATOM 719 C CA . ALA A 1 95 ? 9.001 -8.320 -9.592 1.00 96.12 95 ALA A CA 1
ATOM 720 C C . ALA A 1 95 ? 7.872 -7.275 -9.583 1.00 96.12 95 ALA A C 1
ATOM 722 O O . ALA A 1 95 ? 7.959 -6.292 -8.848 1.00 96.12 95 ALA A O 1
ATOM 723 N N . ASN A 1 96 ? 6.789 -7.520 -10.324 1.00 95.94 96 ASN A N 1
ATOM 724 C CA . ASN A 1 96 ? 5.619 -6.645 -10.383 1.00 95.94 96 ASN A CA 1
ATOM 725 C C . ASN A 1 96 ? 4.909 -6.577 -9.025 1.00 95.94 96 ASN A C 1
ATOM 727 O O . ASN A 1 96 ? 4.600 -5.486 -8.551 1.00 95.94 96 ASN A O 1
ATOM 731 N N . TYR A 1 97 ? 4.727 -7.726 -8.361 1.00 96.88 97 TYR A N 1
ATOM 732 C CA . TYR A 1 97 ? 4.184 -7.777 -7.002 1.00 96.88 97 TYR A CA 1
ATOM 733 C C . TYR A 1 97 ? 5.065 -6.994 -6.022 1.00 96.88 97 TYR A C 1
ATOM 735 O O . TYR A 1 97 ? 4.568 -6.182 -5.252 1.00 96.88 97 TYR A O 1
ATOM 743 N N . LEU A 1 98 ? 6.382 -7.215 -6.045 1.00 96.56 98 LEU A N 1
ATOM 744 C CA . LEU A 1 98 ? 7.335 -6.582 -5.132 1.00 96.56 98 LEU A CA 1
ATOM 745 C C . LEU A 1 98 ? 7.444 -5.072 -5.374 1.00 96.56 98 LEU A C 1
ATOM 747 O O . LEU A 1 98 ? 7.670 -4.319 -4.423 1.00 96.56 98 LEU A O 1
ATOM 751 N N . ALA A 1 99 ? 7.303 -4.619 -6.620 1.00 95.50 99 ALA A N 1
ATOM 752 C CA . ALA A 1 99 ? 7.224 -3.205 -6.965 1.00 95.50 99 ALA A CA 1
ATOM 753 C C . ALA A 1 99 ? 5.928 -2.584 -6.426 1.00 95.50 99 ALA A C 1
ATOM 755 O O . ALA A 1 99 ? 5.983 -1.595 -5.702 1.00 95.50 99 ALA A O 1
ATOM 756 N N . TRP A 1 100 ? 4.781 -3.215 -6.684 1.00 95.75 100 TRP A N 1
ATOM 757 C CA . TRP A 1 100 ? 3.479 -2.777 -6.178 1.00 95.75 100 TRP A CA 1
ATOM 758 C C . TRP A 1 100 ? 3.416 -2.753 -4.641 1.00 95.75 100 TRP A C 1
ATOM 760 O O . TRP A 1 100 ? 3.054 -1.746 -4.031 1.00 95.75 100 TRP A O 1
ATOM 770 N N . ALA A 1 101 ? 3.859 -3.830 -3.989 1.00 95.19 101 ALA A N 1
ATOM 771 C CA . ALA A 1 101 ? 3.868 -3.968 -2.536 1.00 95.19 101 ALA A CA 1
ATOM 772 C C . ALA A 1 101 ? 4.791 -2.948 -1.845 1.00 95.19 101 ALA A C 1
ATOM 774 O O . ALA A 1 101 ? 4.640 -2.712 -0.647 1.00 95.19 101 ALA A O 1
ATOM 775 N N . ALA A 1 102 ? 5.718 -2.308 -2.573 1.00 94.31 102 ALA A N 1
ATOM 776 C CA . ALA A 1 102 ? 6.548 -1.228 -2.036 1.00 94.31 102 ALA A CA 1
ATOM 777 C C . ALA A 1 102 ? 5.727 0.003 -1.605 1.00 94.31 102 ALA A C 1
ATOM 779 O O . ALA A 1 102 ? 6.179 0.753 -0.741 1.00 94.31 102 ALA A O 1
ATOM 780 N N . GLY A 1 103 ? 4.515 0.182 -2.148 1.00 92.94 103 GLY A N 1
ATOM 781 C CA . GLY A 1 103 ? 3.570 1.223 -1.731 1.00 92.94 103 GLY A CA 1
ATOM 782 C C . GLY A 1 103 ? 2.869 0.953 -0.392 1.00 92.94 103 GLY A C 1
ATOM 783 O O . GLY A 1 103 ? 2.205 1.842 0.138 1.00 92.94 103 GLY A O 1
ATOM 784 N N . PHE A 1 104 ? 3.032 -0.245 0.181 1.00 94.06 104 PHE A N 1
ATOM 785 C CA . PHE A 1 104 ? 2.354 -0.690 1.400 1.00 94.06 104 PHE A CA 1
ATOM 786 C C . PHE A 1 104 ? 3.342 -1.165 2.475 1.00 94.06 104 PHE A C 1
ATOM 788 O O . PHE A 1 104 ? 4.547 -1.309 2.243 1.00 94.06 104 PHE A O 1
ATOM 795 N N . ALA A 1 105 ? 2.848 -1.387 3.693 1.00 94.31 105 ALA A N 1
ATOM 796 C CA . ALA A 1 105 ? 3.675 -1.858 4.793 1.00 94.31 105 ALA A CA 1
ATOM 797 C C . ALA A 1 105 ? 4.074 -3.343 4.632 1.00 94.31 105 ALA A C 1
ATOM 799 O O . ALA A 1 105 ? 3.299 -4.154 4.124 1.00 94.31 105 ALA A O 1
ATOM 800 N N . PRO A 1 106 ? 5.271 -3.733 5.110 1.00 93.88 106 PRO A N 1
ATOM 801 C CA . PRO A 1 106 ? 6.255 -2.879 5.780 1.00 93.88 106 PRO A CA 1
ATOM 802 C C . PRO A 1 106 ? 7.184 -2.123 4.820 1.00 93.88 106 PRO A C 1
ATOM 804 O O . PRO A 1 106 ? 7.906 -1.233 5.262 1.00 93.88 106 PRO A O 1
ATOM 807 N N . ALA A 1 107 ? 7.169 -2.447 3.525 1.00 91.81 107 ALA A N 1
ATOM 808 C CA . ALA A 1 107 ? 8.137 -1.939 2.557 1.00 91.81 107 ALA A CA 1
ATOM 809 C C . ALA A 1 107 ? 8.138 -0.403 2.455 1.00 91.81 107 ALA A C 1
ATOM 811 O O . ALA A 1 107 ? 9.211 0.193 2.459 1.00 91.81 107 ALA A O 1
ATOM 812 N N . CYS A 1 108 ? 6.969 0.245 2.490 1.00 90.88 108 CYS A N 1
ATOM 813 C CA . CYS A 1 108 ? 6.851 1.708 2.450 1.00 90.88 108 CYS A CA 1
ATOM 814 C C . CYS A 1 108 ? 7.370 2.416 3.722 1.00 90.88 108 CYS A C 1
ATOM 816 O O . CYS A 1 108 ? 7.410 3.645 3.792 1.00 90.88 108 CYS A O 1
ATOM 818 N N . MET A 1 109 ? 7.696 1.662 4.779 1.00 86.56 109 MET A N 1
ATOM 819 C CA . MET A 1 109 ? 8.167 2.190 6.065 1.00 86.56 109 MET A CA 1
ATOM 820 C C . MET A 1 109 ? 9.670 2.004 6.281 1.00 86.56 109 MET A C 1
ATOM 822 O O . MET A 1 109 ? 10.234 2.654 7.166 1.00 86.56 109 MET A O 1
ATOM 826 N N . GLU A 1 110 ? 10.296 1.111 5.519 1.00 80.50 110 GLU A N 1
ATOM 827 C CA . GLU A 1 110 ? 11.702 0.740 5.640 1.00 80.50 110 GLU A CA 1
ATOM 828 C C . GLU A 1 110 ? 12.553 1.485 4.602 1.00 80.50 110 GLU A C 1
ATOM 830 O O . GLU A 1 110 ? 12.062 1.956 3.580 1.00 80.50 110 GLU A O 1
ATOM 835 N N . SER A 1 111 ? 13.855 1.616 4.864 1.00 69.25 111 SER A N 1
ATOM 836 C CA . SER A 1 111 ? 14.806 2.064 3.841 1.00 69.25 111 SER A CA 1
ATOM 837 C C . SER A 1 111 ? 14.760 1.112 2.647 1.00 69.25 111 SER A C 1
ATOM 839 O O . SER A 1 111 ? 14.748 -0.100 2.864 1.00 69.25 111 SER A O 1
ATOM 841 N N . SER A 1 112 ? 14.778 1.649 1.422 1.00 74.88 112 SER A N 1
ATOM 842 C CA . SER A 1 112 ? 14.677 0.861 0.187 1.00 74.88 112 SER A CA 1
ATOM 843 C C . SER A 1 112 ? 15.636 -0.334 0.200 1.00 74.88 112 SER A C 1
ATOM 845 O O . SER A 1 112 ? 16.853 -0.163 0.127 1.00 74.88 112 SER A O 1
ATOM 847 N N . ARG A 1 113 ? 15.068 -1.541 0.310 1.00 81.06 113 ARG A N 1
ATOM 848 C CA . ARG A 1 113 ? 15.774 -2.817 0.155 1.00 81.06 113 ARG A CA 1
ATOM 849 C C . ARG A 1 113 ? 15.554 -3.350 -1.256 1.00 81.06 113 ARG A C 1
ATOM 851 O O . ARG A 1 113 ? 14.453 -3.175 -1.801 1.00 81.06 113 ARG A O 1
ATOM 858 N N . PRO A 1 114 ? 16.553 -4.021 -1.843 1.00 90.00 114 PRO A N 1
ATOM 859 C CA . PRO A 1 114 ? 16.390 -4.593 -3.166 1.00 90.00 114 PRO A CA 1
ATOM 860 C C . PRO A 1 114 ? 15.271 -5.661 -3.156 1.00 90.00 114 PRO A C 1
ATOM 862 O O . PRO A 1 114 ? 14.996 -6.248 -2.102 1.00 90.00 114 PRO A O 1
ATOM 865 N N . PRO A 1 115 ? 14.553 -5.876 -4.276 1.00 90.94 115 PRO A N 1
ATOM 866 C CA . PRO A 1 115 ? 13.384 -6.762 -4.328 1.00 90.94 115 PRO A CA 1
ATOM 867 C C . PRO A 1 115 ? 13.640 -8.173 -3.782 1.00 90.94 115 PRO A C 1
ATOM 869 O O . PRO A 1 115 ? 12.801 -8.716 -3.067 1.00 90.94 115 PRO A O 1
ATOM 872 N N . GLU A 1 116 ? 14.814 -8.741 -4.045 1.00 93.62 116 GLU A N 1
ATOM 873 C CA . GLU A 1 116 ? 15.217 -10.065 -3.578 1.00 93.62 116 GLU A CA 1
ATOM 874 C C . GLU A 1 116 ? 15.321 -10.176 -2.054 1.00 93.62 116 GLU A C 1
ATOM 876 O O . GLU A 1 116 ? 15.118 -11.253 -1.506 1.00 93.62 116 GLU A O 1
ATOM 881 N N . GLU A 1 117 ? 15.539 -9.081 -1.328 1.00 91.25 117 GLU A N 1
ATOM 882 C CA . GLU A 1 117 ? 15.497 -9.072 0.140 1.00 91.25 117 GLU A CA 1
ATOM 883 C C . GLU A 1 117 ? 14.081 -8.899 0.708 1.00 91.25 117 GLU A C 1
ATOM 885 O O . GLU A 1 117 ? 13.891 -8.966 1.923 1.00 91.25 117 GLU A O 1
ATOM 890 N N . ARG A 1 118 ? 13.083 -8.671 -0.153 1.00 93.75 118 ARG A N 1
ATOM 891 C CA . ARG A 1 118 ? 11.682 -8.415 0.217 1.00 93.75 118 ARG A CA 1
ATOM 892 C C . ARG A 1 118 ? 10.746 -9.577 -0.128 1.00 93.75 118 ARG A C 1
ATOM 894 O O . ARG A 1 118 ? 9.530 -9.411 -0.081 1.00 93.75 118 ARG A O 1
ATOM 901 N N . LEU A 1 119 ? 11.301 -10.753 -0.436 1.00 95.75 119 LEU A N 1
ATOM 902 C CA . LEU A 1 119 ? 10.537 -11.968 -0.750 1.00 95.75 119 LEU A CA 1
ATOM 903 C C . LEU A 1 119 ? 9.603 -12.406 0.385 1.00 95.75 119 LEU A C 1
ATOM 905 O O . LEU A 1 119 ? 8.576 -13.014 0.114 1.00 95.75 119 LEU A O 1
ATOM 909 N N . PHE A 1 120 ? 9.949 -12.092 1.631 1.00 96.19 120 PHE A N 1
ATOM 910 C CA . PHE A 1 120 ? 9.154 -12.284 2.843 1.00 96.19 120 PHE A CA 1
ATOM 911 C C . PHE A 1 120 ? 9.530 -11.185 3.842 1.00 96.19 120 PHE A C 1
ATOM 913 O O . PHE A 1 120 ? 10.531 -10.489 3.652 1.00 96.19 120 PHE A O 1
ATOM 920 N N . TRP A 1 121 ? 8.746 -10.993 4.903 1.00 96.06 121 TRP A N 1
ATOM 921 C CA . TRP A 1 121 ? 8.991 -9.879 5.820 1.00 96.06 121 TRP A CA 1
ATOM 922 C C . TRP A 1 121 ? 8.525 -10.135 7.255 1.00 96.06 121 TRP A C 1
ATOM 924 O O . TRP A 1 121 ? 7.641 -10.945 7.530 1.00 96.06 121 TRP A O 1
ATOM 934 N N . MET A 1 122 ? 9.112 -9.380 8.185 1.00 94.81 122 MET A N 1
ATOM 935 C CA . MET A 1 122 ? 8.694 -9.301 9.582 1.00 94.81 122 MET A CA 1
ATOM 936 C C . MET A 1 122 ? 8.702 -7.841 10.018 1.00 94.81 122 MET A C 1
ATOM 938 O O . MET A 1 122 ? 9.686 -7.133 9.826 1.00 94.81 122 MET A O 1
ATOM 942 N N . HIS A 1 123 ? 7.607 -7.406 10.627 1.00 94.88 123 HIS A N 1
ATOM 943 C CA . HIS A 1 123 ? 7.418 -6.045 11.093 1.00 94.88 123 HIS A CA 1
ATOM 944 C C . HIS A 1 123 ? 7.033 -6.025 12.571 1.00 94.88 123 HIS A C 1
ATOM 946 O O . HIS A 1 123 ? 6.240 -6.846 13.038 1.00 94.88 123 HIS A O 1
ATOM 952 N N . ARG A 1 124 ? 7.579 -5.062 13.318 1.00 92.94 124 ARG A N 1
ATOM 953 C CA . ARG A 1 124 ? 7.259 -4.852 14.733 1.00 92.94 124 ARG A CA 1
ATOM 954 C C . ARG A 1 124 ? 6.603 -3.500 14.921 1.00 92.94 124 ARG A C 1
ATOM 956 O O . ARG A 1 124 ? 7.147 -2.491 14.484 1.00 92.94 124 ARG A O 1
ATOM 963 N N . MET A 1 125 ? 5.498 -3.471 15.653 1.00 90.12 125 MET A N 1
ATOM 964 C CA . MET A 1 125 ? 4.871 -2.223 16.075 1.00 90.12 125 MET A CA 1
ATOM 965 C C . MET A 1 125 ? 4.399 -2.303 17.523 1.00 90.12 125 MET A C 1
ATOM 967 O O . MET A 1 125 ? 3.956 -3.349 17.994 1.00 90.12 125 MET A O 1
ATOM 971 N N . ALA A 1 126 ? 4.506 -1.190 18.243 1.00 88.31 126 ALA A N 1
ATOM 972 C CA . ALA A 1 126 ? 3.925 -1.077 19.571 1.00 88.31 126 ALA A CA 1
ATOM 973 C C . ALA A 1 126 ? 2.405 -0.910 19.451 1.00 88.31 126 ALA A C 1
ATOM 975 O O . ALA A 1 126 ? 1.926 -0.098 18.656 1.00 88.31 126 ALA A O 1
ATOM 976 N N . LEU A 1 127 ? 1.664 -1.677 20.244 1.00 84.06 127 LEU A N 1
ATOM 977 C CA . LEU A 1 127 ? 0.231 -1.510 20.451 1.00 84.06 127 LEU A CA 1
ATOM 978 C C . LEU A 1 127 ? -0.020 -0.869 21.828 1.00 84.06 127 LEU A C 1
ATOM 980 O O . LEU A 1 127 ? 0.914 -0.513 22.552 1.00 84.06 127 LEU A O 1
ATOM 984 N N . ALA A 1 128 ? -1.294 -0.689 22.180 1.00 75.88 128 ALA A N 1
ATOM 985 C CA . ALA A 1 128 ? -1.687 -0.224 23.505 1.00 75.88 128 ALA A CA 1
ATOM 986 C C . ALA A 1 128 ? -1.249 -1.206 24.612 1.00 75.88 128 ALA A C 1
ATOM 988 O O . ALA A 1 128 ? -0.915 -2.363 24.352 1.00 75.88 128 ALA A O 1
ATOM 989 N N . GLU A 1 129 ? -1.252 -0.725 25.859 1.00 74.06 129 GLU A N 1
ATOM 990 C CA . GLU A 1 129 ? -1.099 -1.564 27.063 1.00 74.06 129 GLU A CA 1
ATOM 991 C C . GLU A 1 129 ? 0.226 -2.348 27.148 1.00 74.06 129 GLU A C 1
ATOM 993 O O . GLU A 1 129 ? 0.336 -3.349 27.848 1.00 74.06 129 GLU A O 1
ATOM 998 N N . GLY A 1 130 ? 1.269 -1.872 26.459 1.00 78.31 130 GLY A N 1
ATOM 999 C CA . GLY A 1 130 ? 2.601 -2.484 26.490 1.00 78.31 130 GLY A CA 1
ATOM 1000 C C . GLY A 1 130 ? 2.751 -3.726 25.606 1.00 78.31 130 GLY A C 1
ATOM 1001 O O . GLY A 1 130 ? 3.821 -4.335 25.604 1.00 78.31 130 GLY A O 1
ATOM 1002 N N . VAL A 1 131 ? 1.727 -4.076 24.821 1.00 86.06 131 VAL A N 1
ATOM 1003 C CA . VAL A 1 131 ? 1.793 -5.162 23.835 1.00 86.06 131 VAL A CA 1
ATOM 1004 C C . VAL A 1 131 ? 2.641 -4.739 22.639 1.00 86.06 131 VAL A C 1
ATOM 1006 O O . VAL A 1 131 ? 2.544 -3.613 22.145 1.00 86.06 131 VAL A O 1
ATOM 1009 N N . ARG A 1 132 ? 3.455 -5.660 22.121 1.00 90.94 132 ARG A N 1
ATOM 1010 C CA . ARG A 1 132 ? 4.167 -5.475 20.849 1.00 90.94 132 ARG A CA 1
ATOM 1011 C C . ARG A 1 132 ? 3.602 -6.431 19.811 1.00 90.94 132 ARG A C 1
ATOM 1013 O O . ARG A 1 132 ? 3.624 -7.637 20.013 1.00 90.94 132 ARG A O 1
ATOM 1020 N N . LEU A 1 133 ? 3.109 -5.918 18.693 1.00 92.94 133 LEU A N 1
ATOM 1021 C CA . LEU A 1 133 ? 2.731 -6.755 17.561 1.00 92.94 133 LEU A CA 1
ATOM 1022 C C . LEU A 1 133 ? 3.986 -7.120 16.770 1.00 92.94 133 LEU A C 1
ATOM 1024 O O . LEU A 1 133 ? 4.726 -6.239 16.332 1.00 92.94 133 LEU A O 1
ATOM 1028 N N . ARG A 1 134 ? 4.189 -8.419 16.564 1.00 95.38 134 ARG A N 1
ATOM 1029 C CA . ARG A 1 134 ? 5.103 -8.990 15.580 1.00 95.38 134 ARG A CA 1
ATOM 1030 C C . ARG A 1 134 ? 4.264 -9.542 14.438 1.00 95.38 134 ARG A C 1
ATOM 1032 O O . ARG A 1 134 ? 3.633 -10.584 14.580 1.00 95.38 134 ARG A O 1
ATOM 1039 N N . LEU A 1 135 ? 4.249 -8.831 13.325 1.00 96.50 135 LEU A N 1
ATOM 1040 C CA . LEU A 1 135 ? 3.537 -9.235 12.126 1.00 96.50 135 LEU A CA 1
ATOM 1041 C C . LEU A 1 135 ? 4.522 -9.872 11.147 1.00 96.50 135 LEU A C 1
ATOM 1043 O O . LEU A 1 135 ? 5.591 -9.317 10.906 1.00 96.50 135 LEU A O 1
ATOM 1047 N N . VAL A 1 136 ? 4.182 -11.032 10.603 1.00 97.69 136 VAL A N 1
ATOM 1048 C CA . VAL A 1 136 ? 5.056 -11.809 9.720 1.00 97.69 136 VAL A CA 1
ATOM 1049 C C . VAL A 1 136 ? 4.318 -12.121 8.428 1.00 97.69 136 VAL A C 1
ATOM 1051 O O . VAL A 1 136 ? 3.220 -12.665 8.475 1.00 97.69 136 VAL A O 1
ATOM 1054 N N . GLY A 1 137 ? 4.926 -11.805 7.289 1.00 97.62 137 GLY A N 1
ATOM 1055 C CA . GLY A 1 137 ? 4.447 -12.193 5.969 1.00 97.62 137 GLY A CA 1
ATOM 1056 C C . GLY A 1 137 ? 5.322 -13.290 5.383 1.00 97.62 137 GLY A C 1
ATOM 1057 O O . GLY A 1 137 ? 6.476 -13.037 5.038 1.00 97.62 137 GLY A O 1
ATOM 1058 N N . LEU A 1 138 ? 4.770 -14.497 5.279 1.00 97.75 138 LEU A N 1
ATOM 1059 C CA . LEU A 1 138 ? 5.419 -15.664 4.689 1.00 97.75 138 LEU A CA 1
ATOM 1060 C C . LEU A 1 138 ? 5.010 -15.811 3.224 1.00 97.75 138 LEU A C 1
ATOM 1062 O O . LEU A 1 138 ? 3.832 -15.684 2.884 1.00 97.75 138 LEU A O 1
ATOM 1066 N N . ASN A 1 139 ? 5.973 -16.126 2.360 1.00 97.50 139 ASN A N 1
ATOM 1067 C CA . ASN A 1 139 ? 5.728 -16.282 0.935 1.00 97.50 139 ASN A CA 1
ATOM 1068 C C . ASN A 1 139 ? 5.646 -17.757 0.559 1.00 97.50 139 ASN A C 1
ATOM 1070 O O . ASN A 1 139 ? 6.648 -18.441 0.354 1.00 97.50 139 ASN A O 1
ATOM 1074 N N . THR A 1 140 ? 4.407 -18.223 0.454 1.00 96.69 140 THR A N 1
ATOM 1075 C CA . THR A 1 140 ? 4.067 -19.589 0.044 1.00 96.69 140 THR A CA 1
ATOM 1076 C C . THR A 1 140 ? 4.066 -19.783 -1.473 1.00 96.69 140 THR A C 1
ATOM 1078 O O . THR A 1 140 ? 3.870 -20.899 -1.934 1.00 96.69 140 THR A O 1
ATOM 1081 N N . ALA A 1 141 ? 4.222 -18.707 -2.248 1.00 96.69 141 ALA A N 1
ATOM 1082 C CA . ALA A 1 141 ? 4.049 -18.704 -3.699 1.00 96.69 141 ALA A CA 1
ATOM 1083 C C . ALA A 1 141 ? 5.377 -18.708 -4.479 1.00 96.69 141 ALA A C 1
ATOM 1085 O O . ALA A 1 141 ? 5.363 -18.745 -5.707 1.00 96.69 141 ALA A O 1
ATOM 1086 N N . LEU A 1 142 ? 6.531 -18.714 -3.794 1.00 96.75 142 LEU A N 1
ATOM 1087 C CA . LEU A 1 142 ? 7.860 -18.692 -4.431 1.00 96.75 142 LEU A CA 1
ATOM 1088 C C . LEU A 1 142 ? 8.036 -19.778 -5.499 1.00 96.75 142 LEU A C 1
ATOM 1090 O O . LEU A 1 142 ? 8.676 -19.537 -6.523 1.00 96.75 142 LEU A O 1
ATOM 1094 N N . LEU A 1 143 ? 7.459 -20.961 -5.261 1.00 96.38 143 LEU A N 1
ATOM 1095 C CA . LEU A 1 143 ? 7.529 -22.115 -6.159 1.00 96.38 143 LEU A CA 1
ATOM 1096 C C . LEU A 1 143 ? 6.240 -22.360 -6.945 1.00 96.38 143 LEU A C 1
ATOM 1098 O O . LEU A 1 143 ? 6.169 -23.363 -7.654 1.00 96.38 143 LEU A O 1
ATOM 1102 N N . SER A 1 144 ? 5.235 -21.488 -6.830 1.00 95.62 144 SER A N 1
ATOM 1103 C CA . SER A 1 144 ? 3.989 -21.621 -7.587 1.00 95.62 144 SER A CA 1
ATOM 1104 C C . SER A 1 144 ? 4.260 -21.476 -9.072 1.00 95.62 144 SER A C 1
ATOM 1106 O O . SER A 1 144 ? 5.005 -20.580 -9.470 1.00 95.62 144 SER A O 1
ATOM 1108 N N . ALA A 1 145 ? 3.695 -22.358 -9.887 1.00 91.44 145 ALA A N 1
ATOM 1109 C CA . ALA A 1 145 ? 3.989 -22.428 -11.315 1.00 91.44 145 ALA A CA 1
ATOM 1110 C C . ALA A 1 145 ? 2.748 -22.760 -12.149 1.00 91.44 145 ALA A C 1
ATOM 1112 O O . ALA A 1 145 ? 2.508 -22.128 -13.178 1.00 91.44 145 ALA A O 1
ATOM 1113 N N . ASP A 1 146 ? 1.951 -23.735 -11.716 1.00 87.50 146 ASP A N 1
ATOM 1114 C CA . ASP A 1 146 ? 0.868 -24.300 -12.518 1.00 87.50 146 ASP A CA 1
ATOM 1115 C C . ASP A 1 146 ? -0.201 -24.985 -11.652 1.00 87.50 146 ASP A C 1
ATOM 1117 O O . ASP A 1 146 ? -0.129 -25.016 -10.426 1.00 87.50 146 ASP A O 1
ATOM 1121 N N . ASP A 1 147 ? -1.201 -25.578 -12.298 1.00 84.69 147 ASP A N 1
ATOM 1122 C CA . ASP A 1 147 ? -2.324 -26.234 -11.619 1.00 84.69 147 ASP A CA 1
ATOM 1123 C C . ASP A 1 147 ? -1.907 -27.525 -10.875 1.00 84.69 147 ASP A C 1
ATOM 1125 O O . ASP A 1 147 ? -2.717 -28.163 -10.206 1.00 84.69 147 ASP A O 1
ATOM 1129 N N . THR A 1 148 ? -0.632 -27.922 -10.964 1.00 88.81 148 THR A N 1
ATOM 1130 C CA . THR A 1 148 ? -0.043 -29.065 -10.253 1.00 88.81 148 THR A CA 1
ATOM 1131 C C . THR A 1 148 ? 0.813 -28.646 -9.055 1.00 88.81 148 THR A C 1
ATOM 1133 O O . THR A 1 148 ? 1.617 -29.443 -8.568 1.00 88.81 148 THR A O 1
ATOM 1136 N N . ASP A 1 149 ? 0.656 -27.408 -8.578 1.00 91.44 149 ASP A N 1
ATOM 1137 C CA . ASP A 1 149 ? 1.366 -26.840 -7.424 1.00 91.44 149 ASP A CA 1
ATOM 1138 C C . ASP A 1 149 ? 1.211 -27.654 -6.136 1.00 91.44 149 ASP A C 1
ATOM 1140 O O . ASP A 1 149 ? 2.141 -27.729 -5.329 1.00 91.44 149 ASP A O 1
ATOM 1144 N N . ARG A 1 150 ? 0.057 -28.297 -5.952 1.00 91.50 150 ARG A N 1
ATOM 1145 C CA . ARG A 1 150 ? -0.252 -29.063 -4.746 1.00 91.50 150 ARG A CA 1
ATOM 1146 C C . ARG A 1 150 ? 0.793 -30.157 -4.489 1.00 91.50 150 ARG A C 1
ATOM 1148 O O . ARG A 1 150 ? 1.072 -30.991 -5.349 1.00 91.50 150 ARG A O 1
ATOM 1155 N N . GLY A 1 151 ? 1.370 -30.137 -3.291 1.00 93.88 151 GLY A N 1
ATOM 1156 C CA . GLY A 1 151 ? 2.416 -31.050 -2.829 1.00 93.88 151 GLY A CA 1
ATOM 1157 C C . GLY A 1 151 ? 3.824 -30.700 -3.315 1.00 93.88 151 GLY A C 1
ATOM 1158 O O . GLY A 1 151 ? 4.764 -31.419 -2.988 1.00 93.88 151 GLY A O 1
ATOM 1159 N N . LYS A 1 152 ? 3.991 -29.622 -4.092 1.00 95.44 152 LYS A N 1
ATOM 1160 C CA . LYS A 1 152 ? 5.278 -29.212 -4.686 1.00 95.44 152 LYS A CA 1
ATOM 1161 C C . LYS A 1 152 ? 5.767 -27.854 -4.199 1.00 95.44 152 LYS A C 1
ATOM 1163 O O . LYS A 1 152 ? 6.931 -27.517 -4.419 1.00 95.44 152 LYS A O 1
ATOM 1168 N N . LEU A 1 153 ? 4.898 -27.065 -3.565 1.00 96.44 153 LEU A N 1
ATOM 1169 C CA . LEU A 1 153 ? 5.299 -25.804 -2.950 1.00 96.44 153 LEU A CA 1
ATOM 1170 C C . LEU A 1 153 ? 6.199 -26.073 -1.744 1.00 96.44 153 LEU A C 1
ATOM 1172 O O . LEU A 1 153 ? 6.172 -27.155 -1.161 1.00 96.44 153 LEU A O 1
ATOM 1176 N N . ARG A 1 154 ? 7.010 -25.091 -1.367 1.00 95.94 154 ARG A N 1
ATOM 1177 C CA . ARG A 1 154 ? 7.863 -25.164 -0.179 1.00 95.94 154 ARG A CA 1
ATOM 1178 C C . ARG A 1 154 ? 7.924 -23.802 0.481 1.00 95.94 154 ARG A C 1
ATOM 1180 O O . ARG A 1 154 ? 7.890 -22.791 -0.224 1.00 95.94 154 ARG A O 1
ATOM 1187 N N . LEU A 1 155 ? 8.037 -23.778 1.803 1.00 94.69 155 LEU A N 1
ATOM 1188 C CA . LEU A 1 155 ? 8.241 -22.542 2.553 1.00 94.69 155 LEU A CA 1
ATOM 1189 C C . LEU A 1 155 ? 9.714 -22.342 2.935 1.00 94.69 155 LEU A C 1
ATOM 1191 O O . LEU A 1 155 ? 10.226 -21.225 2.831 1.00 94.69 155 LEU A O 1
ATOM 1195 N N . GLY A 1 156 ? 10.404 -23.416 3.318 1.00 93.12 156 GLY A N 1
ATOM 1196 C CA . GLY A 1 156 ? 11.782 -23.371 3.799 1.00 93.12 156 GLY A CA 1
ATOM 1197 C C . GLY A 1 156 ? 11.905 -22.856 5.239 1.00 93.12 156 GLY A C 1
ATOM 1198 O O . GLY A 1 156 ? 11.060 -22.111 5.750 1.00 93.12 156 GLY A O 1
ATOM 1199 N N . ASN A 1 157 ? 12.980 -23.253 5.918 1.00 93.62 157 ASN A N 1
ATOM 1200 C CA . ASN A 1 157 ? 13.282 -22.810 7.275 1.00 93.62 157 ASN A CA 1
ATOM 1201 C C . ASN A 1 157 ? 13.842 -21.388 7.327 1.00 93.62 157 ASN A C 1
ATOM 1203 O O . ASN A 1 157 ? 13.710 -20.745 8.367 1.00 93.62 157 ASN A O 1
ATOM 1207 N N . GLU A 1 158 ? 14.430 -20.868 6.248 1.00 91.06 158 GLU A N 1
ATOM 1208 C CA . GLU A 1 158 ? 15.013 -19.521 6.231 1.00 91.06 158 GLU A CA 1
ATOM 1209 C C . GLU A 1 158 ? 13.946 -18.460 6.544 1.00 91.06 158 GLU A C 1
ATOM 1211 O O . GLU A 1 158 ? 14.139 -17.621 7.428 1.00 91.06 158 GLU A O 1
ATOM 1216 N N . GLN A 1 159 ? 12.773 -18.544 5.900 1.00 94.06 159 GLN A N 1
ATOM 1217 C CA . GLN A 1 159 ? 11.655 -17.625 6.152 1.00 94.06 159 GLN A CA 1
ATOM 1218 C C . GLN A 1 159 ? 11.150 -17.733 7.599 1.00 94.06 159 GLN A C 1
ATOM 1220 O O . GLN A 1 159 ? 10.917 -16.716 8.264 1.00 94.06 159 GLN A O 1
ATOM 1225 N N . LEU A 1 160 ? 10.998 -18.968 8.093 1.00 93.44 160 LEU A N 1
ATOM 1226 C CA . LEU A 1 160 ? 10.493 -19.276 9.431 1.00 93.44 160 LEU A CA 1
ATOM 1227 C C . LEU A 1 160 ? 11.456 -18.778 10.512 1.00 93.44 160 LEU A C 1
ATOM 1229 O O . LEU A 1 160 ? 11.064 -17.992 11.373 1.00 93.44 160 LEU A O 1
ATOM 1233 N N . ALA A 1 161 ? 12.727 -19.169 10.450 1.00 89.81 161 ALA A N 1
ATOM 1234 C CA . ALA A 1 161 ? 13.733 -18.805 11.437 1.00 89.81 161 ALA A CA 1
ATOM 1235 C C . ALA A 1 161 ? 13.977 -17.289 11.454 1.00 89.81 161 ALA A C 1
ATOM 1237 O O . ALA A 1 161 ? 13.944 -16.670 12.524 1.00 89.81 161 ALA A O 1
ATOM 1238 N N . ARG A 1 162 ? 14.148 -16.658 10.282 1.00 89.62 162 ARG A N 1
ATOM 1239 C CA . ARG A 1 162 ? 14.350 -15.203 10.199 1.00 89.62 162 ARG A CA 1
ATOM 1240 C C . ARG A 1 162 ? 13.177 -14.399 10.711 1.00 89.62 162 ARG A C 1
ATOM 1242 O O . ARG A 1 162 ? 13.402 -13.364 11.321 1.00 89.62 162 ARG A O 1
ATOM 1249 N N . SER A 1 163 ? 11.949 -14.855 10.502 1.00 92.50 163 SER A N 1
ATOM 1250 C CA . SER A 1 163 ? 10.779 -14.061 10.879 1.00 92.50 163 SER A CA 1
ATOM 1251 C C . SER A 1 163 ? 10.311 -14.345 12.307 1.00 92.50 163 SER A C 1
ATOM 1253 O O . SER A 1 163 ? 9.899 -13.424 13.024 1.00 92.50 163 SER A O 1
ATOM 1255 N N . LEU A 1 164 ? 10.401 -15.603 12.749 1.00 89.44 164 LEU A N 1
ATOM 1256 C CA . LEU A 1 164 ? 9.853 -16.068 14.026 1.00 89.44 164 LEU A CA 1
ATOM 1257 C C . LEU A 1 164 ? 10.873 -16.049 15.162 1.00 89.44 164 LEU A C 1
ATOM 1259 O O . LEU A 1 164 ? 10.476 -15.839 16.304 1.00 89.44 164 LEU A O 1
ATOM 1263 N N . LEU A 1 165 ? 12.169 -16.208 14.876 1.00 87.19 165 LEU A N 1
ATOM 1264 C CA . LEU A 1 165 ? 13.210 -16.241 15.910 1.00 87.19 165 LEU A CA 1
ATOM 1265 C C . LEU A 1 165 ? 14.101 -15.001 15.933 1.00 87.19 165 LEU A C 1
ATOM 1267 O O . LEU A 1 165 ? 14.674 -14.695 16.979 1.00 87.19 165 LEU A O 1
ATOM 1271 N N . MET A 1 166 ? 14.217 -14.279 14.815 1.00 86.69 166 MET A N 1
ATOM 1272 C CA . MET A 1 166 ? 15.157 -13.165 14.669 1.00 86.69 166 MET A CA 1
ATOM 1273 C C . MET A 1 166 ? 14.447 -11.826 14.392 1.00 86.69 166 MET A C 1
ATOM 1275 O O . MET A 1 166 ? 13.575 -11.745 13.534 1.00 86.69 166 MET A O 1
ATOM 1279 N N . PRO A 1 167 ? 14.735 -10.750 15.148 1.00 85.69 167 PRO A N 1
ATOM 1280 C CA . PRO A 1 167 ? 15.386 -10.771 16.460 1.00 85.69 167 PRO A CA 1
ATOM 1281 C C . PRO A 1 167 ? 14.587 -11.627 17.458 1.00 85.69 167 PRO A C 1
ATOM 1283 O O . PRO A 1 167 ? 13.424 -11.959 17.190 1.00 85.69 167 PRO A O 1
ATOM 1286 N N . SER A 1 168 ? 15.165 -11.919 18.625 1.00 86.44 168 SER A N 1
ATOM 1287 C CA . SER A 1 168 ? 14.489 -12.686 19.680 1.00 86.44 168 SER A CA 1
ATOM 1288 C C . SER A 1 168 ? 13.078 -12.155 19.971 1.00 86.44 168 SER A C 1
ATOM 1290 O O . SER A 1 168 ? 12.781 -10.960 19.817 1.00 86.44 168 SER A O 1
ATOM 1292 N N . VAL A 1 169 ? 12.167 -13.075 20.290 1.00 86.00 169 VAL A N 1
ATOM 1293 C CA . VAL A 1 169 ? 10.768 -12.761 20.598 1.00 86.00 169 VAL A CA 1
ATOM 1294 C C . VAL A 1 169 ? 10.685 -12.265 22.034 1.00 86.00 169 VAL A C 1
ATOM 1296 O O . VAL A 1 169 ? 11.148 -12.930 22.957 1.00 86.00 169 VAL A O 1
ATOM 1299 N N . GLU A 1 170 ? 10.103 -11.087 22.215 1.00 85.81 170 GLU A N 1
ATOM 1300 C CA . GLU A 1 170 ? 9.877 -10.524 23.542 1.00 85.81 170 GLU A CA 1
ATOM 1301 C C . GLU A 1 170 ? 8.651 -11.184 24.200 1.00 85.81 170 GLU A C 1
ATOM 1303 O O . GLU A 1 170 ? 7.691 -11.488 23.491 1.00 85.81 170 GLU A O 1
ATOM 1308 N N . PRO A 1 171 ? 8.620 -11.379 25.529 1.00 82.19 171 PRO A N 1
ATOM 1309 C CA . PRO A 1 171 ? 7.491 -12.032 26.210 1.00 82.19 171 PRO A CA 1
ATOM 1310 C C . PRO A 1 171 ? 6.123 -11.346 26.016 1.00 82.19 171 PRO A C 1
ATOM 1312 O O . PRO A 1 171 ? 5.079 -11.993 26.077 1.00 82.19 171 PRO A O 1
ATOM 1315 N N . GLN A 1 172 ? 6.128 -10.038 25.754 1.00 85.56 172 GLN A N 1
ATOM 1316 C CA . GLN A 1 172 ? 4.961 -9.203 25.454 1.00 85.56 172 GLN A CA 1
ATOM 1317 C C . GLN A 1 172 ? 4.577 -9.181 23.960 1.00 85.56 172 GLN A C 1
ATOM 1319 O O . GLN A 1 172 ? 3.734 -8.377 23.549 1.00 85.56 172 GLN A O 1
ATOM 1324 N N . ALA A 1 173 ? 5.230 -9.996 23.123 1.00 91.12 173 ALA A N 1
ATOM 1325 C CA . ALA A 1 173 ? 5.020 -9.985 21.682 1.00 91.12 173 ALA A CA 1
ATOM 1326 C C . ALA A 1 173 ? 3.820 -10.846 21.260 1.00 91.12 173 ALA A C 1
ATOM 1328 O O . ALA A 1 173 ? 3.876 -12.076 21.280 1.00 91.12 173 ALA A O 1
ATOM 1329 N N . PHE A 1 174 ? 2.767 -10.202 20.763 1.00 93.38 174 PHE A N 1
ATOM 1330 C CA . PHE A 1 174 ? 1.708 -10.864 20.011 1.00 93.38 174 PHE A CA 1
ATOM 1331 C C . PHE A 1 174 ? 2.205 -11.145 18.589 1.00 93.38 174 PHE A C 1
ATOM 1333 O O . PHE A 1 174 ? 2.466 -10.218 17.827 1.00 93.38 174 PHE A O 1
ATOM 1340 N N . THR A 1 175 ? 2.359 -12.421 18.233 1.00 94.94 175 THR A N 1
ATOM 1341 C CA . THR A 1 175 ? 2.860 -12.837 16.909 1.00 94.94 175 THR A CA 1
ATOM 1342 C C . THR A 1 175 ? 1.713 -13.260 15.994 1.00 94.94 175 THR A C 1
ATOM 1344 O O . THR A 1 175 ? 1.042 -14.258 16.275 1.00 94.94 175 THR A O 1
ATOM 1347 N N . LEU A 1 176 ? 1.523 -12.512 14.904 1.00 95.44 176 LEU A N 1
ATOM 1348 C CA . LEU A 1 176 ? 0.533 -12.746 13.855 1.00 95.44 176 LEU A CA 1
ATOM 1349 C C . LEU A 1 176 ? 1.250 -13.079 12.544 1.00 95.44 176 LEU A C 1
ATOM 1351 O O . LEU A 1 176 ? 2.144 -12.345 12.126 1.00 95.44 176 LEU A O 1
ATOM 1355 N N . ILE A 1 177 ? 0.839 -14.158 11.884 1.00 96.44 177 ILE A N 1
ATOM 1356 C CA . ILE A 1 177 ? 1.391 -14.591 10.597 1.00 96.44 177 ILE A CA 1
ATOM 1357 C C . ILE A 1 177 ? 0.355 -14.428 9.484 1.00 96.44 177 ILE A C 1
ATOM 1359 O O . ILE A 1 177 ? -0.819 -14.729 9.688 1.00 96.44 177 ILE A O 1
ATOM 1363 N N . LEU A 1 178 ? 0.812 -14.001 8.309 1.00 96.19 178 LEU A N 1
ATOM 1364 C CA . LEU A 1 178 ? 0.090 -13.987 7.043 1.00 96.19 178 LEU A CA 1
ATOM 1365 C C . LEU A 1 178 ? 0.763 -14.956 6.061 1.00 96.19 178 LEU A C 1
ATOM 1367 O O . LEU A 1 178 ? 1.983 -14.916 5.899 1.00 96.19 178 LEU A O 1
ATOM 1371 N N . SER A 1 179 ? -0.026 -15.779 5.378 1.00 95.44 179 SER A N 1
ATOM 1372 C CA . SER A 1 179 ? 0.397 -16.564 4.210 1.00 95.44 179 SER A CA 1
ATOM 1373 C C . SER A 1 179 ? -0.737 -16.625 3.186 1.00 95.44 179 SER A C 1
ATOM 1375 O O . SER A 1 179 ? -1.871 -16.299 3.524 1.00 95.44 179 SER A O 1
ATOM 1377 N N . HIS A 1 180 ? -0.466 -16.990 1.933 1.00 93.81 180 HIS A N 1
ATOM 1378 C CA . HIS A 1 180 ? -1.542 -17.151 0.952 1.00 93.81 180 HIS A CA 1
ATOM 1379 C C . HIS A 1 180 ? -2.136 -18.562 0.998 1.00 93.81 180 HIS A C 1
ATOM 1381 O O . HIS A 1 180 ? -3.309 -18.709 1.337 1.00 93.81 180 HIS A O 1
ATOM 1387 N N . HIS A 1 181 ? -1.327 -19.595 0.741 1.00 92.06 181 HIS A N 1
ATOM 1388 C CA . HIS A 1 181 ? -1.794 -20.982 0.783 1.00 92.06 181 HIS A CA 1
ATOM 1389 C C . HIS A 1 181 ? -1.937 -21.468 2.234 1.00 92.06 181 HIS A C 1
ATOM 1391 O O . HIS A 1 181 ? -1.029 -21.249 3.046 1.00 92.06 181 HIS A O 1
ATOM 1397 N N . PRO A 1 182 ? -3.024 -22.175 2.586 1.00 88.75 182 PRO A N 1
ATOM 1398 C CA . PRO A 1 182 ? -3.149 -22.772 3.907 1.00 88.75 182 PRO A CA 1
ATOM 1399 C C . PRO A 1 182 ? -2.107 -23.885 4.097 1.00 88.75 182 PRO A C 1
ATOM 1401 O O . PRO A 1 182 ? -1.831 -24.656 3.183 1.00 88.75 182 PRO A O 1
ATOM 1404 N N . LEU A 1 183 ? -1.576 -24.023 5.318 1.00 87.94 183 LEU A N 1
ATOM 1405 C CA . LEU A 1 183 ? -0.747 -25.180 5.724 1.00 87.94 183 LEU A CA 1
ATOM 1406 C C . LEU A 1 183 ? -1.620 -26.376 6.106 1.00 87.94 183 LEU A C 1
ATOM 1408 O O . LEU A 1 183 ? -1.562 -26.895 7.222 1.00 87.94 183 LEU A O 1
ATOM 1412 N N . ARG A 1 184 ? -2.525 -26.699 5.196 1.00 78.81 184 ARG A N 1
ATOM 1413 C CA . ARG A 1 184 ? -3.486 -27.788 5.246 1.00 78.81 184 ARG A CA 1
ATOM 1414 C C . ARG A 1 184 ? -3.707 -28.232 3.816 1.00 78.81 184 ARG A C 1
ATOM 1416 O O . ARG A 1 184 ? -3.497 -27.462 2.885 1.00 78.81 184 ARG A O 1
ATOM 1423 N N . SER A 1 185 ? -4.231 -29.437 3.645 1.00 80.00 185 SER A N 1
ATOM 1424 C CA . SER A 1 185 ? -4.564 -29.962 2.322 1.00 80.00 185 SER A CA 1
ATOM 1425 C C . SER A 1 185 ? -3.340 -30.234 1.437 1.00 80.00 185 SER A C 1
ATOM 1427 O O . SER A 1 185 ? -3.533 -30.465 0.244 1.00 80.00 185 SER A O 1
ATOM 1429 N N . GLN A 1 186 ? -2.131 -30.332 2.007 1.00 87.88 186 GLN A N 1
ATOM 1430 C CA . GLN A 1 186 ? -0.912 -30.784 1.325 1.00 87.88 186 GLN A CA 1
ATOM 1431 C C . GLN A 1 186 ? -0.527 -29.893 0.141 1.00 87.88 186 GLN A C 1
ATOM 1433 O O . GLN A 1 186 ? -0.233 -30.380 -0.949 1.00 87.88 186 GLN A O 1
ATOM 1438 N N . TRP A 1 187 ? -0.555 -28.574 0.326 1.00 89.94 187 TRP A N 1
ATOM 1439 C CA . TRP A 1 187 ? -0.045 -27.651 -0.693 1.00 89.94 187 TRP A CA 1
ATOM 1440 C C . TRP A 1 187 ? 1.476 -27.692 -0.761 1.00 89.94 187 TRP A C 1
ATOM 1442 O O . TRP A 1 187 ? 2.046 -27.638 -1.852 1.00 89.94 187 TRP A O 1
ATOM 1452 N N . MET A 1 188 ? 2.122 -27.831 0.396 1.00 93.50 188 MET A N 1
ATOM 1453 C CA . MET A 1 188 ? 3.573 -27.779 0.525 1.00 93.50 188 MET A CA 1
ATOM 1454 C C . MET A 1 188 ? 4.174 -29.158 0.795 1.00 93.50 188 MET A C 1
ATOM 1456 O O . MET A 1 188 ? 3.615 -29.960 1.539 1.00 93.50 188 MET A O 1
ATOM 1460 N N . ALA A 1 189 ? 5.349 -29.418 0.226 1.00 94.81 189 ALA A N 1
ATOM 1461 C CA . ALA A 1 189 ? 6.132 -30.619 0.499 1.00 94.81 189 ALA A CA 1
ATOM 1462 C C . ALA A 1 189 ? 6.704 -30.624 1.930 1.00 94.81 189 ALA A C 1
ATOM 1464 O O . ALA A 1 189 ? 6.905 -31.686 2.509 1.00 94.81 189 ALA A O 1
ATOM 1465 N N . ASP A 1 190 ? 6.946 -29.445 2.511 1.00 94.00 190 ASP A N 1
ATOM 1466 C CA . ASP A 1 190 ? 7.441 -29.231 3.878 1.00 94.00 190 ASP A CA 1
ATOM 1467 C C . ASP A 1 190 ? 6.335 -28.764 4.852 1.00 94.00 190 ASP A C 1
ATOM 1469 O O . ASP A 1 190 ? 6.630 -28.189 5.904 1.00 94.00 190 ASP A O 1
ATOM 1473 N N . GLU A 1 191 ? 5.060 -29.031 4.523 1.00 93.81 191 GLU A N 1
ATOM 1474 C CA . GLU A 1 191 ? 3.878 -28.554 5.263 1.00 93.81 191 GLU A CA 1
ATOM 1475 C C . GLU A 1 191 ? 3.909 -28.930 6.750 1.00 93.81 191 GLU A C 1
ATOM 1477 O O . GLU A 1 191 ? 3.626 -28.084 7.596 1.00 93.81 191 GLU A O 1
ATOM 1482 N N . GLU A 1 192 ? 4.293 -30.167 7.084 1.00 92.06 192 GLU A N 1
ATOM 1483 C CA . GLU A 1 192 ? 4.350 -30.646 8.473 1.00 92.06 192 GLU A CA 1
ATOM 1484 C C . GLU A 1 192 ? 5.344 -29.834 9.316 1.00 92.06 192 GLU A C 1
ATOM 1486 O O . GLU A 1 192 ? 5.012 -29.375 10.412 1.00 92.06 192 GLU A O 1
ATOM 1491 N N . ASN A 1 193 ? 6.548 -29.602 8.784 1.00 92.75 193 ASN A N 1
ATOM 1492 C CA . ASN A 1 193 ? 7.569 -28.801 9.452 1.00 92.75 193 ASN A CA 1
ATOM 1493 C C . ASN A 1 193 ? 7.107 -27.344 9.604 1.00 92.75 193 ASN A C 1
ATOM 1495 O O . ASN A 1 193 ? 7.154 -26.789 10.704 1.00 92.75 193 ASN A O 1
ATOM 1499 N N . ALA A 1 194 ? 6.607 -26.733 8.526 1.00 93.12 194 ALA A N 1
ATOM 1500 C CA . ALA A 1 194 ? 6.123 -25.357 8.557 1.00 93.12 194 ALA A CA 1
ATOM 1501 C C . ALA A 1 194 ? 4.970 -25.167 9.560 1.00 93.12 194 ALA A C 1
ATOM 1503 O O . ALA A 1 194 ? 4.969 -24.212 10.341 1.00 93.12 194 ALA A O 1
ATOM 1504 N N . ASP A 1 195 ? 4.006 -26.090 9.589 1.00 91.25 195 ASP A N 1
ATOM 1505 C CA . ASP A 1 195 ? 2.871 -26.047 10.511 1.00 91.25 195 ASP A CA 1
ATOM 1506 C C . ASP A 1 195 ? 3.324 -26.214 11.969 1.00 91.25 195 ASP A C 1
ATOM 1508 O O . ASP A 1 195 ? 2.869 -25.469 12.842 1.00 91.25 195 ASP A O 1
ATOM 1512 N N . ALA A 1 196 ? 4.284 -27.104 12.239 1.00 89.00 196 ALA A N 1
ATOM 1513 C CA . ALA A 1 196 ? 4.867 -27.263 13.569 1.00 89.00 196 ALA A CA 1
ATOM 1514 C C . ALA A 1 196 ? 5.548 -25.973 14.067 1.00 89.00 196 ALA A C 1
ATOM 1516 O O . ALA A 1 196 ? 5.317 -25.555 15.207 1.00 89.00 196 ALA A O 1
ATOM 1517 N N . TRP A 1 197 ? 6.339 -25.302 13.224 1.00 91.81 197 TRP A N 1
ATOM 1518 C CA . TRP A 1 197 ? 6.944 -24.008 13.557 1.00 91.81 197 TRP A CA 1
ATOM 1519 C C . TRP A 1 197 ? 5.883 -22.943 13.849 1.00 91.81 197 TRP A C 1
ATOM 1521 O O . TRP A 1 197 ? 5.911 -22.292 14.897 1.00 91.81 197 TRP A O 1
ATOM 1531 N N . ILE A 1 198 ? 4.908 -22.783 12.955 1.00 91.50 198 ILE A N 1
ATOM 1532 C CA . ILE A 1 198 ? 3.879 -21.751 13.098 1.00 91.50 198 ILE A CA 1
ATOM 1533 C C . ILE A 1 198 ? 3.059 -21.955 14.373 1.00 91.50 198 ILE A C 1
ATOM 1535 O O . ILE A 1 198 ? 2.904 -21.009 15.145 1.00 91.50 198 ILE A O 1
ATOM 1539 N N . ARG A 1 199 ? 2.596 -23.175 14.661 1.00 89.19 199 ARG A N 1
ATOM 1540 C CA . ARG A 1 199 ? 1.807 -23.453 15.874 1.00 89.19 199 ARG A CA 1
ATOM 1541 C C . ARG A 1 199 ? 2.577 -23.177 17.167 1.00 89.19 199 ARG A C 1
ATOM 1543 O O . ARG A 1 199 ? 1.984 -22.773 18.169 1.00 89.19 199 ARG A O 1
ATOM 1550 N N . ASN A 1 200 ? 3.891 -23.396 17.168 1.00 87.00 200 ASN A N 1
ATOM 1551 C CA . ASN A 1 200 ? 4.715 -23.188 18.357 1.00 87.00 200 ASN A CA 1
ATOM 1552 C C . ASN A 1 200 ? 5.029 -21.708 18.614 1.00 87.00 200 ASN A C 1
ATOM 1554 O O . ASN A 1 200 ? 5.034 -21.288 19.777 1.00 87.00 200 ASN A O 1
ATOM 1558 N N . HIS A 1 201 ? 5.224 -20.916 17.556 1.00 89.56 201 HIS A N 1
ATOM 1559 C CA . HIS A 1 201 ? 5.726 -19.541 17.653 1.00 89.56 201 HIS A CA 1
ATOM 1560 C C . HIS A 1 201 ? 4.675 -18.446 17.416 1.00 89.56 201 HIS A C 1
ATOM 1562 O O . HIS A 1 201 ? 4.872 -17.312 17.856 1.00 89.56 201 HIS A O 1
ATOM 1568 N N . ALA A 1 202 ? 3.558 -18.753 16.757 1.00 92.12 202 ALA A N 1
ATOM 1569 C CA . ALA A 1 202 ? 2.490 -17.794 16.496 1.00 92.12 202 ALA A CA 1
ATOM 1570 C C . ALA A 1 202 ? 1.354 -17.885 17.520 1.00 92.12 202 ALA A C 1
ATOM 1572 O O . ALA A 1 202 ? 1.114 -18.915 18.149 1.00 92.12 202 ALA A O 1
ATOM 1573 N N . HIS A 1 203 ? 0.619 -16.783 17.638 1.00 93.00 203 HIS A N 1
ATOM 1574 C CA . HIS A 1 203 ? -0.660 -16.733 18.346 1.00 93.00 203 HIS A CA 1
ATOM 1575 C C . HIS A 1 203 ? -1.817 -16.857 17.349 1.00 93.00 203 HIS A C 1
ATOM 1577 O O . HIS A 1 203 ? -2.782 -17.574 17.609 1.00 93.00 203 HIS A O 1
ATOM 1583 N N . LEU A 1 204 ? -1.672 -16.191 16.198 1.00 93.00 204 LEU A N 1
ATOM 1584 C CA . LEU A 1 204 ? -2.657 -16.141 15.126 1.00 93.00 204 LEU A CA 1
ATOM 1585 C C . LEU A 1 204 ? -1.985 -16.345 13.764 1.00 93.00 204 LEU A C 1
ATOM 1587 O O . LEU A 1 204 ? -0.968 -15.714 13.476 1.00 93.00 204 LEU A O 1
ATOM 1591 N N . HIS A 1 205 ? -2.570 -17.185 12.918 1.00 94.06 205 HIS A N 1
ATOM 1592 C CA . HIS A 1 205 ? -2.185 -17.337 11.517 1.00 94.06 205 HIS A CA 1
ATOM 1593 C C . HIS A 1 205 ? -3.388 -17.098 10.608 1.00 94.06 205 HIS A C 1
ATOM 1595 O O . HIS A 1 205 ? -4.421 -17.746 10.768 1.00 94.06 205 HIS A O 1
ATOM 1601 N N . LEU A 1 206 ? -3.237 -16.179 9.659 1.00 91.81 206 LEU A N 1
ATOM 1602 C CA . LEU A 1 206 ? -4.239 -15.848 8.657 1.00 91.81 206 LEU A CA 1
ATOM 1603 C C . LEU A 1 206 ? -3.773 -16.333 7.282 1.00 91.81 206 LEU A C 1
ATOM 1605 O O . LEU A 1 206 ? -2.654 -16.015 6.870 1.00 91.81 206 LEU A O 1
ATOM 1609 N N . SER A 1 207 ? -4.632 -17.066 6.578 1.00 89.19 207 SER A N 1
ATOM 1610 C CA . SER A 1 207 ? -4.388 -17.487 5.194 1.00 89.19 207 SER A CA 1
ATOM 1611 C C . SER A 1 207 ? -5.626 -17.354 4.305 1.00 89.19 207 SER A C 1
ATOM 1613 O O . SER A 1 207 ? -6.727 -17.148 4.815 1.00 89.19 207 SER A O 1
ATOM 1615 N N . GLY A 1 208 ? -5.437 -17.452 2.987 1.00 81.81 208 GLY A N 1
ATOM 1616 C CA . GLY A 1 208 ? -6.495 -17.360 1.975 1.00 81.81 208 GLY A CA 1
ATOM 1617 C C . GLY A 1 208 ? -6.485 -18.564 1.029 1.00 81.81 208 GLY A C 1
ATOM 1618 O O . GLY A 1 208 ? -6.411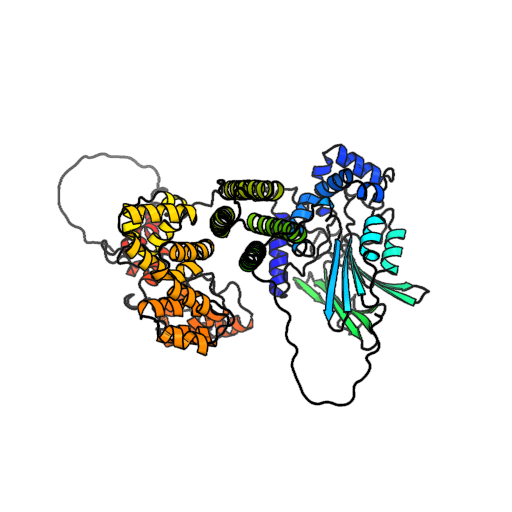 -19.703 1.494 1.00 81.81 208 GLY A O 1
ATOM 1619 N N . HIS A 1 209 ? -6.536 -18.294 -0.284 1.00 78.75 209 HIS A N 1
ATOM 1620 C CA . HIS A 1 209 ? -6.489 -19.245 -1.411 1.00 78.75 209 HIS A CA 1
ATOM 1621 C C . HIS A 1 209 ? -7.726 -20.144 -1.590 1.00 78.75 209 HIS A C 1
ATOM 1623 O O . HIS A 1 209 ? -8.147 -20.421 -2.709 1.00 78.75 209 HIS A O 1
ATOM 1629 N N . VAL A 1 210 ? -8.336 -20.608 -0.501 1.00 68.81 210 VAL A N 1
ATOM 1630 C CA . VAL A 1 210 ? -9.516 -21.480 -0.566 1.00 68.81 210 VAL A CA 1
ATOM 1631 C C . VAL A 1 210 ? -10.805 -20.682 -0.744 1.00 68.81 210 VAL A C 1
ATOM 1633 O O . VAL A 1 210 ? -10.931 -19.542 -0.304 1.00 68.81 210 VAL A O 1
ATOM 1636 N N . HIS A 1 211 ? -11.796 -21.300 -1.384 1.00 59.66 211 HIS A N 1
ATOM 1637 C CA . HIS A 1 211 ? -13.106 -20.677 -1.580 1.00 59.66 211 HIS A CA 1
ATOM 1638 C C . HIS A 1 211 ? -13.989 -20.789 -0.334 1.00 59.66 211 HIS A C 1
ATOM 1640 O O . HIS A 1 211 ? -14.798 -19.902 -0.092 1.00 59.66 211 HIS A O 1
ATOM 1646 N N . GLU A 1 212 ? -13.818 -21.840 0.470 1.00 55.47 212 GLU A N 1
ATOM 1647 C CA . GLU A 1 212 ? -14.554 -22.039 1.720 1.00 55.47 212 GLU A CA 1
ATOM 1648 C C . GLU A 1 212 ? -13.763 -21.466 2.899 1.00 55.47 212 GLU A C 1
ATOM 1650 O O . GLU A 1 212 ? -12.610 -21.833 3.121 1.00 55.47 212 GLU A O 1
ATOM 1655 N N . ALA A 1 213 ? -14.381 -20.551 3.650 1.00 55.56 213 ALA A N 1
ATOM 1656 C CA . ALA A 1 213 ? -13.787 -20.019 4.870 1.00 55.56 213 ALA A CA 1
ATOM 1657 C C . ALA A 1 213 ? -13.774 -21.089 5.974 1.00 55.56 213 ALA A C 1
ATOM 1659 O O . ALA A 1 213 ? -14.760 -21.797 6.163 1.00 55.56 213 ALA A O 1
ATOM 1660 N N . ASP A 1 214 ? -12.683 -21.158 6.734 1.00 55.56 214 ASP A N 1
ATOM 1661 C CA . ASP A 1 214 ? -12.512 -22.082 7.857 1.00 55.56 214 ASP A CA 1
ATOM 1662 C C . ASP A 1 214 ? -11.822 -21.372 9.033 1.00 55.56 214 ASP A C 1
ATOM 1664 O O . ASP A 1 214 ? -11.026 -20.446 8.857 1.00 55.56 214 ASP A O 1
ATOM 1668 N N . SER A 1 215 ? -12.138 -21.756 10.266 1.00 52.19 215 SER A N 1
ATOM 1669 C CA . SER A 1 215 ? -11.493 -21.230 11.474 1.00 52.19 215 SER A CA 1
ATOM 1670 C C . SER A 1 215 ? -11.226 -22.357 12.460 1.00 52.19 215 SER A C 1
ATOM 1672 O O . SER A 1 215 ? -12.142 -22.951 13.022 1.00 52.19 215 SER A O 1
ATOM 1674 N N . GLU A 1 216 ? -9.945 -22.609 12.721 1.00 60.66 216 GLU A N 1
ATOM 1675 C CA . GLU A 1 216 ? -9.472 -23.698 13.570 1.00 60.66 216 GLU A CA 1
ATOM 1676 C C . GLU A 1 216 ? -8.782 -23.128 14.816 1.00 60.66 216 GLU A C 1
ATOM 1678 O O . GLU A 1 216 ? -7.868 -22.302 14.736 1.00 60.66 216 GLU A O 1
ATOM 1683 N N . GLN A 1 217 ? -9.169 -23.618 15.993 1.00 46.66 217 GLN A N 1
ATOM 1684 C CA . GLN A 1 217 ? -8.414 -23.412 17.226 1.00 46.66 217 GLN A CA 1
ATOM 1685 C C . GLN A 1 217 ? -7.712 -24.714 17.610 1.00 46.66 217 GLN A C 1
ATOM 1687 O O . GLN A 1 217 ? -8.365 -25.714 17.906 1.00 46.66 217 GLN A O 1
ATOM 1692 N N . ALA A 1 218 ? -6.380 -24.684 17.676 1.00 53.16 218 ALA A N 1
ATOM 1693 C CA . ALA A 1 218 ? -5.577 -25.833 18.076 1.00 53.16 218 ALA A CA 1
ATOM 1694 C C . ALA A 1 218 ? -4.995 -25.630 19.481 1.00 53.16 218 ALA A C 1
ATOM 1696 O O . ALA A 1 218 ? -4.482 -24.559 19.826 1.00 53.16 218 ALA A O 1
ATOM 1697 N N . ARG A 1 219 ? -5.048 -26.691 20.294 1.00 48.50 219 ARG A N 1
ATOM 1698 C CA . ARG A 1 219 ? -4.394 -26.762 21.605 1.00 48.50 219 ARG A CA 1
ATOM 1699 C C . ARG A 1 219 ? -3.350 -27.869 21.586 1.00 48.50 219 ARG A C 1
ATOM 1701 O O . ARG A 1 219 ? -3.660 -28.989 21.190 1.00 48.50 219 ARG A O 1
ATOM 1708 N N . SER A 1 220 ? -2.122 -27.573 22.003 1.00 51.12 220 SER A N 1
ATOM 1709 C CA . SER A 1 220 ? -1.098 -28.606 22.181 1.00 51.12 220 SER A CA 1
ATOM 1710 C C . SER A 1 220 ? -1.232 -29.270 23.554 1.00 51.12 220 SER A C 1
ATOM 1712 O O . SER A 1 220 ? -1.713 -28.655 24.506 1.00 51.12 220 SER A O 1
ATOM 1714 N N . GLY A 1 221 ? -0.758 -30.514 23.686 1.00 32.78 221 GLY A N 1
ATOM 1715 C CA . GLY A 1 221 ? -0.718 -31.225 24.975 1.00 32.78 221 GLY A CA 1
ATOM 1716 C C . GLY A 1 221 ? 0.129 -30.527 26.051 1.00 32.78 221 GLY A C 1
ATOM 1717 O O . GLY A 1 221 ? -0.039 -30.801 27.232 1.00 32.78 221 GLY A O 1
ATOM 1718 N N . ALA A 1 222 ? 0.986 -29.577 25.655 1.00 38.69 222 ALA A N 1
ATOM 1719 C CA . ALA A 1 222 ? 1.756 -28.707 26.546 1.00 38.69 222 ALA A CA 1
ATOM 1720 C C . ALA A 1 222 ? 0.997 -27.426 26.969 1.00 38.69 222 ALA A C 1
ATOM 1722 O O . ALA A 1 222 ? 1.582 -26.538 27.583 1.00 38.69 222 ALA A O 1
ATOM 1723 N N . GLY A 1 223 ? -0.287 -27.292 26.615 1.00 46.47 223 GLY A N 1
ATOM 1724 C CA . GLY A 1 223 ? -1.127 -26.141 26.966 1.00 46.47 223 GLY A CA 1
ATOM 1725 C C . GLY A 1 223 ? -0.995 -24.929 26.034 1.00 46.47 223 GLY A C 1
ATOM 1726 O O . GLY A 1 223 ? -1.597 -23.889 26.300 1.00 46.47 223 GLY A O 1
ATOM 1727 N N . GLY A 1 224 ? -0.246 -25.037 24.931 1.00 59.72 224 GLY A N 1
ATOM 1728 C CA . GLY A 1 224 ? -0.131 -23.969 23.937 1.00 59.72 224 GLY A CA 1
ATOM 1729 C C . GLY A 1 224 ? -1.445 -23.764 23.181 1.00 59.72 224 GLY A C 1
ATOM 1730 O O . GLY A 1 224 ? -2.039 -24.732 22.713 1.00 59.72 224 GLY A O 1
ATOM 1731 N N . GLN A 1 225 ? -1.890 -22.512 23.054 1.00 75.81 225 GLN A N 1
ATOM 1732 C CA . GLN A 1 225 ? -3.107 -22.132 22.327 1.00 75.81 225 GLN A CA 1
ATOM 1733 C C . GLN A 1 225 ? -2.746 -21.291 21.099 1.00 75.81 225 GLN A C 1
ATOM 1735 O O . GLN A 1 225 ? -2.085 -20.258 21.231 1.00 75.81 225 GLN A O 1
ATOM 1740 N N . PHE A 1 226 ? -3.181 -21.740 19.926 1.00 84.56 226 PHE A N 1
ATOM 1741 C CA . PHE A 1 226 ? -2.963 -21.101 18.629 1.00 84.56 226 PHE A CA 1
ATOM 1742 C C . PHE A 1 226 ? -4.277 -21.097 17.846 1.00 84.56 226 PHE A C 1
ATOM 1744 O O . PHE A 1 226 ? -5.057 -22.050 17.932 1.00 84.56 226 PHE A O 1
ATOM 1751 N N . VAL A 1 227 ? -4.516 -20.033 17.084 1.00 87.69 227 VAL A N 1
ATOM 1752 C CA . VAL A 1 227 ? -5.692 -19.918 16.218 1.00 87.69 227 VAL A CA 1
ATOM 1753 C C . VAL A 1 227 ? -5.249 -19.722 14.774 1.00 87.69 227 VAL A C 1
ATOM 1755 O O . VAL A 1 227 ? -4.372 -18.909 14.479 1.00 87.69 227 VAL A O 1
ATOM 1758 N N . ARG A 1 228 ? -5.880 -20.462 13.867 1.00 89.62 228 ARG A N 1
ATOM 1759 C CA . ARG A 1 228 ? -5.757 -20.306 12.422 1.00 89.62 228 ARG A CA 1
ATOM 1760 C C . ARG A 1 228 ? -7.100 -19.855 11.870 1.00 89.62 228 ARG A C 1
ATOM 1762 O O . ARG A 1 228 ? -8.117 -20.473 12.158 1.00 89.62 228 ARG A O 1
ATOM 1769 N N . VAL A 1 229 ? -7.089 -18.804 11.063 1.00 85.81 229 VAL A N 1
ATOM 1770 C CA . VAL A 1 229 ? -8.270 -18.340 10.330 1.00 85.81 229 VAL A CA 1
ATOM 1771 C C . VAL A 1 229 ? -7.935 -18.370 8.850 1.00 85.81 229 VAL A C 1
ATOM 1773 O O . VAL A 1 229 ? -7.008 -17.697 8.402 1.00 85.81 229 VAL A O 1
ATOM 1776 N N . VAL A 1 230 ? -8.689 -19.159 8.100 1.00 82.00 230 VAL A N 1
ATOM 1777 C CA . VAL A 1 230 ? -8.603 -19.245 6.650 1.00 82.00 230 VAL A CA 1
ATOM 1778 C C . VAL A 1 230 ? -9.799 -18.492 6.077 1.00 82.00 230 VAL A C 1
ATOM 1780 O O . VAL A 1 230 ? -10.947 -18.890 6.259 1.00 82.00 230 VAL A O 1
ATOM 1783 N N . ALA A 1 231 ? -9.547 -17.349 5.448 1.00 73.00 231 ALA A N 1
ATOM 1784 C CA . ALA A 1 231 ? -10.606 -16.579 4.811 1.00 73.00 231 ALA A CA 1
ATOM 1785 C C . ALA A 1 231 ? -10.941 -17.180 3.439 1.00 73.00 231 ALA A C 1
ATOM 1787 O O . ALA A 1 231 ? -10.036 -17.521 2.679 1.00 73.00 231 ALA A O 1
ATOM 1788 N N . GLY A 1 232 ? -12.237 -17.278 3.134 1.00 67.25 232 GLY A N 1
ATOM 1789 C CA . GLY A 1 232 ? -12.718 -17.612 1.795 1.00 67.25 232 GLY A CA 1
ATOM 1790 C C . GLY A 1 232 ? -12.492 -16.467 0.800 1.00 67.25 232 GLY A C 1
ATOM 1791 O O . GLY A 1 232 ? -12.163 -15.341 1.184 1.00 67.25 232 GLY A O 1
ATOM 1792 N N . ALA A 1 233 ? -12.700 -16.738 -0.486 1.00 68.88 233 ALA A N 1
ATOM 1793 C CA . ALA A 1 233 ? -12.611 -15.726 -1.536 1.00 68.88 233 ALA A CA 1
ATOM 1794 C C . ALA A 1 233 ? -13.838 -14.797 -1.536 1.00 68.88 233 ALA A C 1
ATOM 1796 O O . ALA A 1 233 ? -14.972 -15.252 -1.401 1.00 68.88 233 ALA A O 1
ATOM 1797 N N . ALA A 1 234 ? -13.635 -13.495 -1.758 1.00 66.81 234 ALA A N 1
ATOM 1798 C CA . ALA A 1 234 ? -14.726 -12.515 -1.854 1.00 66.81 234 ALA A CA 1
ATOM 1799 C C . ALA A 1 234 ? -15.312 -12.370 -3.278 1.00 66.81 234 ALA A C 1
ATOM 1801 O O . ALA A 1 234 ? -16.264 -11.612 -3.467 1.00 66.81 234 ALA A O 1
ATOM 1802 N N . HIS A 1 235 ? -14.765 -13.076 -4.277 1.00 63.41 235 HIS A N 1
ATOM 1803 C CA . HIS A 1 235 ? -15.175 -12.993 -5.684 1.00 63.41 235 HIS A CA 1
ATOM 1804 C C . HIS A 1 235 ? -15.927 -14.242 -6.157 1.00 63.41 235 HIS A C 1
ATOM 1806 O O . HIS A 1 235 ? -15.569 -15.366 -5.819 1.00 63.41 235 HIS A O 1
ATOM 1812 N N . GLY A 1 236 ? -16.958 -14.031 -6.980 1.00 54.59 236 GLY A N 1
ATOM 1813 C CA . GLY A 1 236 ? -17.886 -15.063 -7.441 1.00 54.59 236 GLY A CA 1
ATOM 1814 C C . GLY A 1 236 ? -17.394 -15.892 -8.623 1.00 54.59 236 GLY A C 1
ATOM 1815 O O . GLY A 1 236 ? -17.854 -15.663 -9.740 1.00 54.59 236 GLY A O 1
ATOM 1816 N N . GLU A 1 237 ? -16.487 -16.846 -8.407 1.00 57.31 237 GLU A N 1
ATOM 1817 C CA . GLU A 1 237 ? -16.149 -17.811 -9.461 1.00 57.31 237 GLU A CA 1
ATOM 1818 C C . GLU A 1 237 ? -17.273 -18.850 -9.632 1.00 57.31 237 GLU A C 1
ATOM 1820 O O . GLU A 1 237 ? -17.920 -19.255 -8.661 1.00 57.31 237 GLU A O 1
ATOM 1825 N N . GLN A 1 238 ? -17.551 -19.265 -10.874 1.00 51.19 238 GLN A N 1
ATOM 1826 C CA . GLN A 1 238 ? -18.569 -20.283 -11.146 1.00 51.19 238 GLN A CA 1
ATOM 1827 C C . GLN A 1 238 ? -18.124 -21.629 -10.569 1.00 51.19 238 GLN A C 1
ATOM 1829 O O . GLN A 1 238 ? -17.290 -22.325 -11.143 1.00 51.19 238 GLN A O 1
ATOM 1834 N N . MET A 1 239 ? -18.710 -22.002 -9.434 1.00 56.03 239 MET A N 1
ATOM 1835 C CA . MET A 1 239 ? -18.483 -23.309 -8.829 1.00 56.03 239 MET A CA 1
ATOM 1836 C C . MET A 1 239 ? -19.117 -24.423 -9.684 1.00 56.03 239 MET A C 1
ATOM 1838 O O . MET A 1 239 ? -20.124 -24.187 -10.363 1.00 56.03 239 MET A O 1
ATOM 1842 N N . PRO A 1 240 ? -18.574 -25.654 -9.639 1.00 53.12 240 PRO A N 1
ATOM 1843 C CA . PRO A 1 240 ? -19.199 -26.818 -10.256 1.00 53.12 240 PRO A CA 1
ATOM 1844 C C . PRO A 1 240 ? -20.665 -26.985 -9.829 1.00 53.12 240 PRO A C 1
ATOM 1846 O O . PRO A 1 240 ? -21.047 -26.657 -8.703 1.00 53.12 240 PRO A O 1
ATOM 1849 N N . VAL A 1 241 ? -21.490 -27.533 -10.727 1.00 47.47 241 VAL A N 1
ATOM 1850 C CA . VAL A 1 241 ? -22.927 -27.748 -10.494 1.00 47.47 241 VAL A CA 1
ATOM 1851 C C . VAL A 1 241 ? -23.146 -28.531 -9.191 1.00 47.47 241 VAL A C 1
ATOM 1853 O O . VAL A 1 241 ? -22.698 -29.667 -9.066 1.00 47.47 241 VAL A O 1
ATOM 1856 N N . GLY A 1 242 ? -23.859 -27.925 -8.236 1.00 46.78 242 GLY A N 1
ATOM 1857 C CA . GLY A 1 242 ? -24.201 -28.532 -6.943 1.00 46.78 242 GLY A CA 1
ATOM 1858 C C . GLY A 1 242 ? -23.383 -28.035 -5.746 1.00 46.78 242 GLY A C 1
ATOM 1859 O O . GLY A 1 242 ? -23.758 -28.333 -4.615 1.00 46.78 242 GLY A O 1
ATOM 1860 N N . VAL A 1 243 ? -22.327 -27.245 -5.963 1.00 48.91 243 VAL A N 1
ATOM 1861 C CA . VAL A 1 243 ? -21.559 -26.600 -4.887 1.00 48.91 243 VAL A CA 1
ATOM 1862 C C . VAL A 1 243 ? -22.047 -25.161 -4.723 1.00 48.91 243 VAL A C 1
ATOM 1864 O O . VAL A 1 243 ? -22.016 -24.373 -5.668 1.00 48.91 243 VAL A O 1
ATOM 1867 N N . SER A 1 244 ? -22.537 -24.801 -3.534 1.00 50.81 244 SER A N 1
ATOM 1868 C CA . SER A 1 244 ? -22.946 -23.422 -3.254 1.00 50.81 244 SER A CA 1
ATOM 1869 C C . SER A 1 244 ? -21.735 -22.493 -3.297 1.00 50.81 244 SER A C 1
ATOM 1871 O O . SER A 1 244 ? -20.740 -22.756 -2.628 1.00 50.81 244 SER A O 1
ATOM 1873 N N . ALA A 1 245 ? -21.833 -21.395 -4.047 1.00 51.19 245 ALA A N 1
ATOM 1874 C CA . ALA A 1 245 ? -20.804 -20.360 -4.115 1.00 51.19 245 ALA A CA 1
ATOM 1875 C C . ALA A 1 245 ? -20.594 -19.734 -2.718 1.00 51.19 245 ALA A C 1
ATOM 1877 O O . ALA A 1 245 ? -21.424 -18.961 -2.235 1.00 51.19 245 ALA A O 1
ATOM 1878 N N . GLY A 1 246 ? -19.523 -20.139 -2.035 1.00 58.25 246 GLY A N 1
ATOM 1879 C CA . GLY A 1 246 ? -19.234 -19.803 -0.640 1.00 58.25 246 GLY A CA 1
ATOM 1880 C C . GLY A 1 246 ? -18.399 -18.538 -0.480 1.00 58.25 246 GLY A C 1
ATOM 1881 O O . GLY A 1 246 ? -17.426 -18.551 0.258 1.00 58.25 246 GLY A O 1
ATOM 1882 N N . HIS A 1 247 ? -18.724 -17.454 -1.184 1.00 72.62 247 HIS A N 1
ATOM 1883 C CA . HIS A 1 247 ? -17.892 -16.248 -1.131 1.00 72.62 247 HIS A CA 1
ATOM 1884 C C . HIS A 1 247 ? -18.195 -15.420 0.113 1.00 72.62 247 HIS A C 1
ATOM 1886 O O . HIS A 1 247 ? -19.360 -15.173 0.447 1.00 72.62 247 HIS A O 1
ATOM 1892 N N . GLY A 1 248 ? -17.151 -14.976 0.801 1.00 75.75 248 GLY A N 1
ATOM 1893 C CA . GLY A 1 248 ? -17.281 -14.366 2.114 1.00 75.75 248 GLY A CA 1
ATOM 1894 C C . GLY A 1 248 ? -16.033 -13.625 2.556 1.00 75.75 248 GLY A C 1
ATOM 1895 O O . GLY A 1 248 ? -14.990 -13.679 1.913 1.00 75.75 248 GLY A O 1
ATOM 1896 N N . TYR A 1 249 ? -16.153 -12.911 3.666 1.00 81.00 249 TYR A N 1
ATOM 1897 C CA . TYR A 1 249 ? -15.024 -12.265 4.321 1.00 81.00 249 TYR A CA 1
ATOM 1898 C C . TYR A 1 249 ? -15.229 -12.257 5.832 1.00 81.00 249 TYR A C 1
ATOM 1900 O O . TYR A 1 249 ? -16.351 -12.340 6.330 1.00 81.00 249 TYR A O 1
ATOM 1908 N N . ASN A 1 250 ? -14.133 -12.119 6.571 1.00 82.94 250 ASN A N 1
ATOM 1909 C CA . ASN A 1 250 ? -14.157 -12.043 8.024 1.00 82.94 250 ASN A CA 1
ATOM 1910 C C . ASN A 1 250 ? -13.790 -10.631 8.474 1.00 82.94 250 ASN A C 1
ATOM 1912 O O . ASN A 1 250 ? -12.811 -10.056 8.002 1.00 82.94 250 ASN A O 1
ATOM 1916 N N . ILE A 1 251 ? -14.541 -10.093 9.432 1.00 88.12 251 ILE A N 1
ATOM 1917 C CA . ILE A 1 251 ? -14.078 -8.979 10.265 1.00 88.12 251 ILE A CA 1
ATOM 1918 C C . ILE A 1 251 ? -13.575 -9.597 11.563 1.00 88.12 251 ILE A C 1
ATOM 1920 O O . ILE A 1 251 ? -14.249 -10.458 12.121 1.00 88.12 251 ILE A O 1
ATOM 1924 N N . ALA A 1 252 ? -12.408 -9.189 12.057 1.00 88.69 252 ALA A N 1
ATOM 1925 C CA . ALA A 1 252 ? -11.863 -9.736 13.292 1.00 88.69 252 ALA A CA 1
ATOM 1926 C C . ALA A 1 252 ? -11.227 -8.660 14.175 1.00 88.69 252 ALA A C 1
ATOM 1928 O O . ALA A 1 252 ? -10.694 -7.669 13.679 1.00 88.69 252 ALA A O 1
ATOM 1929 N N . ALA A 1 253 ? -11.272 -8.876 15.488 1.00 91.38 253 ALA A N 1
ATOM 1930 C CA . ALA A 1 253 ? -10.647 -8.011 16.481 1.00 91.38 253 ALA A CA 1
ATOM 1931 C C . ALA A 1 253 ? -9.987 -8.850 17.577 1.00 91.38 253 ALA A C 1
ATOM 1933 O O . ALA A 1 253 ? -10.528 -9.874 17.996 1.00 91.38 253 ALA A O 1
ATOM 1934 N N . VAL A 1 254 ? -8.822 -8.403 18.044 1.00 90.62 254 VAL A N 1
ATOM 1935 C CA . VAL A 1 254 ? -8.092 -9.035 19.147 1.00 90.62 254 VAL A CA 1
ATOM 1936 C C . VAL A 1 254 ? -8.221 -8.159 20.385 1.00 90.62 254 VAL A C 1
ATOM 1938 O O . VAL A 1 254 ? -7.897 -6.974 20.349 1.00 90.62 254 VAL A O 1
ATOM 1941 N N . PHE A 1 255 ? -8.676 -8.759 21.478 1.00 90.31 255 PHE A N 1
ATOM 1942 C CA . PHE A 1 255 ? -8.820 -8.136 22.785 1.00 90.31 255 PHE A CA 1
ATOM 1943 C C . PHE A 1 255 ? -7.773 -8.700 23.738 1.00 90.31 255 PHE A C 1
ATOM 1945 O O . PHE A 1 255 ? -7.446 -9.887 23.685 1.00 90.31 255 PHE A O 1
ATOM 1952 N N . LEU A 1 256 ? -7.274 -7.853 24.628 1.00 88.94 256 LEU A N 1
ATOM 1953 C CA . LEU A 1 256 ? -6.424 -8.253 25.736 1.00 88.94 256 LEU A CA 1
ATOM 1954 C C . LEU A 1 256 ? -7.259 -8.214 27.018 1.00 88.94 256 LEU A C 1
ATOM 1956 O O . LEU A 1 256 ? -7.902 -7.210 27.313 1.00 88.94 256 LEU A O 1
ATOM 1960 N N . SER A 1 257 ? -7.282 -9.316 27.759 1.00 84.62 257 SER A N 1
ATOM 1961 C CA . SER A 1 257 ? -7.893 -9.355 29.092 1.00 84.62 257 SER A CA 1
ATOM 1962 C C . SER A 1 257 ? -6.932 -8.835 30.165 1.00 84.62 257 SER A C 1
ATOM 1964 O O . SER A 1 257 ? -5.715 -8.851 29.977 1.00 84.62 257 SER A O 1
ATOM 1966 N N . GLU A 1 258 ? -7.460 -8.475 31.340 1.00 76.62 258 GLU A N 1
ATOM 1967 C CA . GLU A 1 258 ? -6.651 -8.034 32.491 1.00 76.62 258 GLU A CA 1
ATOM 1968 C C . GLU A 1 258 ? -5.588 -9.061 32.926 1.00 76.62 258 GLU A C 1
ATOM 1970 O O . GLU A 1 258 ? -4.534 -8.684 33.433 1.00 76.62 258 GLU A O 1
ATOM 1975 N N . GLY A 1 259 ? -5.832 -10.356 32.691 1.00 75.44 259 GLY A N 1
ATOM 1976 C CA . GLY A 1 259 ? -4.890 -11.444 32.982 1.00 75.44 259 GLY A CA 1
ATOM 1977 C C . GLY A 1 259 ? -3.836 -11.688 31.896 1.00 75.44 259 GLY A C 1
ATOM 1978 O O . GLY A 1 259 ? -3.112 -12.677 31.972 1.00 75.44 259 GLY A O 1
ATOM 1979 N N . GLY A 1 260 ? -3.772 -10.851 30.856 1.00 82.88 260 GLY A N 1
ATOM 1980 C CA . GLY A 1 260 ? -2.839 -10.999 29.736 1.00 82.88 260 GLY A CA 1
ATOM 1981 C C . GLY A 1 260 ? -3.275 -12.005 28.663 1.00 82.88 260 GLY A C 1
ATOM 1982 O O . GLY A 1 260 ? -2.585 -12.158 27.657 1.00 82.88 260 GLY A O 1
ATOM 1983 N N . GLN A 1 261 ? -4.419 -12.680 28.829 1.00 87.62 261 GLN A N 1
ATOM 1984 C CA . GLN A 1 261 ? -4.979 -13.574 27.810 1.00 87.62 261 GLN A CA 1
ATOM 1985 C C . GLN A 1 261 ? -5.433 -12.763 26.591 1.00 87.62 261 GLN A C 1
ATOM 1987 O O . GLN A 1 261 ? -6.164 -11.781 26.748 1.00 87.62 261 GLN A O 1
ATOM 1992 N N . LEU A 1 262 ? -5.044 -13.207 25.394 1.00 90.31 262 LEU A N 1
ATOM 1993 C CA . LEU A 1 262 ? -5.532 -12.657 24.135 1.00 90.31 262 LEU A CA 1
ATOM 1994 C C . LEU A 1 262 ? -6.808 -13.382 23.695 1.00 90.31 262 LEU A C 1
ATOM 1996 O O . LEU A 1 262 ? -6.903 -14.606 23.786 1.00 90.31 262 LEU A O 1
ATOM 2000 N N . ILE A 1 263 ? -7.782 -12.634 23.191 1.00 90.81 263 ILE A N 1
ATOM 2001 C CA . ILE A 1 263 ? -9.074 -13.152 22.737 1.00 90.81 263 ILE A CA 1
ATOM 2002 C C . ILE A 1 263 ? -9.330 -12.633 21.326 1.00 90.81 263 ILE A C 1
ATOM 2004 O O . ILE A 1 263 ? -9.439 -11.428 21.116 1.00 90.81 263 ILE A O 1
ATOM 2008 N N . LEU A 1 264 ? -9.434 -13.536 20.357 1.00 91.56 264 LEU A N 1
ATOM 2009 C CA . LEU A 1 264 ? -9.847 -13.211 18.997 1.00 91.56 264 LEU A CA 1
ATOM 2010 C C . LEU A 1 264 ? -11.369 -13.308 18.891 1.00 91.56 264 LEU A C 1
ATOM 2012 O O . LEU A 1 264 ? -11.936 -14.348 19.215 1.00 91.56 264 LEU A O 1
ATOM 2016 N N . ARG A 1 265 ? -12.018 -12.265 18.378 1.00 92.75 265 ARG A N 1
ATOM 2017 C CA . ARG A 1 265 ? -13.410 -12.322 17.918 1.00 92.75 265 ARG A CA 1
ATOM 2018 C C . ARG A 1 265 ? -13.465 -12.247 16.404 1.00 92.75 265 ARG A C 1
ATOM 2020 O O . ARG A 1 265 ? -12.784 -11.404 15.822 1.00 92.75 265 ARG A O 1
ATOM 2027 N N . VAL A 1 266 ? -14.282 -13.101 15.794 1.00 89.44 266 VAL A N 1
ATOM 2028 C CA . VAL A 1 266 ? -14.473 -13.186 14.342 1.00 89.44 266 VAL A CA 1
ATOM 2029 C C . VAL A 1 266 ? -15.956 -13.026 14.012 1.00 89.44 266 VAL A C 1
ATOM 2031 O O . VAL A 1 266 ? -16.804 -13.751 14.528 1.00 89.44 266 VAL A O 1
ATOM 2034 N N . TRP A 1 267 ? -16.261 -12.066 13.142 1.00 91.06 267 TRP A N 1
ATOM 2035 C CA . TRP A 1 267 ? -17.576 -11.805 12.567 1.00 91.06 267 TRP A CA 1
ATOM 2036 C C . TRP A 1 267 ? -17.555 -12.217 11.088 1.00 91.06 267 TRP A C 1
ATOM 2038 O O . TRP A 1 267 ? -17.179 -11.400 10.236 1.00 91.06 267 TRP A O 1
ATOM 2048 N N . PRO A 1 268 ? -17.933 -13.463 10.766 1.00 87.06 268 PRO A N 1
ATOM 2049 C CA . PRO A 1 268 ? -17.953 -13.931 9.391 1.00 87.06 268 PRO A CA 1
ATOM 2050 C C . PRO A 1 268 ? -19.115 -13.311 8.605 1.00 87.06 268 PRO A C 1
ATOM 2052 O O . PRO A 1 268 ? -20.199 -13.008 9.133 1.00 87.06 268 PRO A O 1
ATOM 2055 N N . ARG A 1 269 ? -18.866 -13.081 7.318 1.00 87.00 269 ARG A N 1
ATOM 2056 C CA . ARG A 1 269 ? -19.820 -12.556 6.343 1.00 87.00 269 ARG A CA 1
ATOM 2057 C C . ARG A 1 269 ? -19.859 -13.471 5.137 1.00 87.00 269 ARG A C 1
ATOM 2059 O O . ARG A 1 269 ? -18.815 -13.820 4.599 1.00 87.00 269 ARG A O 1
ATOM 2066 N N . ARG A 1 270 ? -21.067 -13.788 4.681 1.00 83.94 270 ARG A N 1
ATOM 2067 C CA . ARG A 1 270 ? -21.317 -14.648 3.524 1.00 83.94 270 ARG A CA 1
ATOM 2068 C C . ARG A 1 270 ? -22.189 -13.926 2.512 1.00 83.94 270 ARG A C 1
ATOM 2070 O O . ARG A 1 270 ? -23.149 -13.244 2.878 1.00 83.94 270 ARG A O 1
ATOM 2077 N N . TRP A 1 271 ? -21.848 -14.054 1.237 1.00 82.12 271 TRP A N 1
ATOM 2078 C CA . TRP A 1 271 ? -22.658 -13.522 0.153 1.00 82.12 271 TRP A CA 1
ATOM 2079 C C . TRP A 1 271 ? -24.016 -14.223 0.120 1.00 82.12 271 TRP A C 1
ATOM 2081 O O . TRP A 1 271 ? -24.105 -15.452 0.113 1.00 82.12 271 TRP A O 1
ATOM 2091 N N . SER A 1 272 ? -25.091 -13.441 0.079 1.00 82.06 272 SER A N 1
ATOM 2092 C CA . SER A 1 272 ? -26.427 -13.966 -0.162 1.00 82.06 272 SER A CA 1
ATOM 2093 C C . SER A 1 272 ? -26.833 -13.700 -1.598 1.00 82.06 272 SER A C 1
ATOM 2095 O O . SER A 1 272 ? -27.160 -12.568 -1.948 1.00 82.06 272 SER A O 1
ATOM 2097 N N . ASP A 1 273 ? -26.896 -14.749 -2.418 1.00 78.31 273 ASP A N 1
ATOM 2098 C CA . ASP A 1 273 ? -27.334 -14.585 -3.804 1.00 78.31 273 ASP A CA 1
ATOM 2099 C C . ASP A 1 273 ? -28.781 -14.077 -3.900 1.00 78.31 273 ASP A C 1
ATOM 2101 O O . ASP A 1 273 ? -29.093 -13.214 -4.716 1.00 78.31 273 ASP A O 1
ATOM 2105 N N . LYS A 1 274 ? -29.652 -14.529 -2.991 1.00 82.44 274 LYS A N 1
ATOM 2106 C CA . LYS A 1 274 ? -31.046 -14.077 -2.901 1.00 82.44 274 LYS A CA 1
ATOM 2107 C C . LYS A 1 274 ? -31.162 -12.581 -2.599 1.00 82.44 274 LYS A C 1
ATOM 2109 O O . LYS A 1 274 ? -32.024 -11.914 -3.163 1.00 82.44 274 LYS A O 1
ATOM 2114 N N . HIS A 1 275 ? -30.342 -12.073 -1.679 1.00 83.44 275 HIS A N 1
ATOM 2115 C CA . HIS A 1 275 ? -30.427 -10.687 -1.208 1.00 83.44 275 HIS A CA 1
ATOM 2116 C C . HIS A 1 275 ? -29.442 -9.739 -1.906 1.00 83.44 275 HIS A C 1
ATOM 2118 O O . HIS A 1 275 ? -29.547 -8.532 -1.718 1.00 83.44 275 HIS A O 1
ATOM 2124 N N . LYS A 1 276 ? -28.515 -10.269 -2.715 1.00 81.06 276 LYS A N 1
ATOM 2125 C CA . LYS A 1 276 ? -27.453 -9.532 -3.419 1.00 81.06 276 LYS A CA 1
ATOM 2126 C C . LYS A 1 276 ? -26.620 -8.636 -2.494 1.00 81.06 276 LYS A C 1
ATOM 2128 O O . LYS A 1 276 ? -26.254 -7.521 -2.856 1.00 81.06 276 LYS A O 1
ATOM 2133 N N . LEU A 1 277 ? -26.340 -9.124 -1.286 1.00 87.25 277 LEU A N 1
ATOM 2134 C CA . LEU A 1 277 ? -25.504 -8.447 -0.294 1.00 87.25 277 LEU A CA 1
ATOM 2135 C C . LEU A 1 277 ? -24.858 -9.452 0.669 1.00 87.25 277 LEU A C 1
ATOM 2137 O O . LEU A 1 277 ? -25.332 -10.582 0.815 1.00 87.25 277 LEU A O 1
ATOM 2141 N N . PHE A 1 278 ? -23.782 -9.032 1.337 1.00 85.50 278 PHE A N 1
ATOM 2142 C CA . PHE A 1 278 ? -23.124 -9.826 2.374 1.00 85.50 278 PHE A CA 1
ATOM 2143 C C . PHE A 1 278 ? -23.917 -9.783 3.683 1.00 85.50 278 PHE A C 1
ATOM 2145 O O . PHE A 1 278 ? -24.168 -8.714 4.241 1.00 85.50 278 PHE A O 1
ATOM 2152 N N . LEU A 1 279 ? -24.292 -10.958 4.183 1.00 88.00 279 LEU A N 1
ATOM 2153 C CA . LEU A 1 279 ? -25.026 -11.138 5.433 1.00 88.00 279 LEU A CA 1
ATOM 2154 C C . LEU A 1 279 ? -24.128 -11.755 6.514 1.00 88.00 279 LEU A C 1
ATOM 2156 O O . LEU A 1 279 ? -23.119 -12.381 6.183 1.00 88.00 279 LEU A O 1
ATOM 2160 N N . PRO A 1 280 ? -24.471 -11.596 7.808 1.00 89.06 280 PRO A N 1
ATOM 2161 C CA . PRO A 1 280 ? -23.844 -12.367 8.875 1.00 89.06 280 PRO A CA 1
ATOM 2162 C C . PRO A 1 280 ? -23.934 -13.865 8.593 1.00 89.06 280 PRO A C 1
ATOM 2164 O O . PRO A 1 280 ? -25.022 -14.374 8.318 1.00 89.06 280 PRO A O 1
ATOM 2167 N N . ASP A 1 281 ? -22.799 -14.553 8.674 1.00 85.88 281 ASP A N 1
ATOM 2168 C CA . ASP A 1 281 ? -22.754 -15.992 8.458 1.00 85.88 281 ASP A CA 1
ATOM 2169 C C . ASP A 1 281 ? -23.073 -16.733 9.759 1.00 85.88 281 ASP A C 1
ATOM 2171 O O . ASP A 1 281 ? -22.203 -16.973 10.597 1.00 85.88 281 ASP A O 1
ATOM 2175 N N . GLN A 1 282 ? -24.360 -17.025 9.955 1.00 84.81 282 GLN A N 1
ATOM 2176 C CA . GLN A 1 282 ? -24.857 -17.653 11.182 1.00 84.81 282 GLN A CA 1
ATOM 2177 C C . GLN A 1 282 ? -24.354 -19.090 11.361 1.00 84.81 282 GLN A C 1
ATOM 2179 O O . GLN A 1 282 ? -24.341 -19.584 12.483 1.00 84.81 282 GLN A O 1
ATOM 2184 N N . ASP A 1 283 ? -23.909 -19.732 10.278 1.00 83.44 283 ASP A N 1
ATOM 2185 C CA . ASP A 1 283 ? -23.401 -21.105 10.290 1.00 83.44 283 ASP A CA 1
ATOM 2186 C C . ASP A 1 283 ? -21.996 -21.192 10.920 1.00 83.44 283 ASP A C 1
ATOM 2188 O O . ASP A 1 283 ? -21.596 -22.243 11.414 1.00 83.44 283 ASP A O 1
ATOM 2192 N N . ASN A 1 284 ? -21.270 -20.067 10.962 1.00 79.38 284 ASN A N 1
ATOM 2193 C CA . ASN A 1 284 ? -19.898 -19.964 11.463 1.00 79.38 284 ASN A CA 1
ATOM 2194 C C . ASN A 1 284 ? -19.790 -19.196 12.795 1.00 79.38 284 ASN A C 1
ATOM 2196 O O . ASN A 1 284 ? -18.717 -18.718 13.172 1.00 79.38 284 ASN A O 1
ATOM 2200 N N . VAL A 1 285 ? -20.897 -19.073 13.533 1.00 84.94 285 VAL A N 1
ATOM 2201 C CA . VAL A 1 285 ? -20.935 -18.505 14.890 1.00 84.94 285 VAL A CA 1
ATOM 2202 C C . VAL A 1 285 ? -21.791 -19.378 15.814 1.00 84.94 285 VAL A C 1
ATOM 2204 O O . VAL A 1 285 ? -22.692 -20.073 15.345 1.00 84.94 285 VAL A O 1
ATOM 2207 N N . PRO A 1 286 ? -21.556 -19.369 17.140 1.00 85.88 286 PRO A N 1
ATOM 2208 C CA . PRO A 1 286 ? -22.423 -20.088 18.067 1.00 85.88 286 PRO A CA 1
ATOM 2209 C C . PRO A 1 286 ? -23.886 -19.609 17.980 1.00 85.88 286 PRO A C 1
ATOM 2211 O O . PRO A 1 286 ? -24.123 -18.414 17.777 1.00 85.88 286 PRO A O 1
ATOM 2214 N N . PRO A 1 287 ? -24.880 -20.492 18.201 1.00 84.94 287 PRO A N 1
ATOM 2215 C CA . PRO A 1 287 ? -26.290 -20.116 18.138 1.00 84.94 287 PRO A CA 1
ATOM 2216 C C . PRO A 1 287 ? -26.621 -18.901 19.015 1.00 84.94 287 PRO A C 1
ATOM 2218 O O . PRO A 1 287 ? -26.326 -18.879 20.210 1.00 84.94 287 PRO A O 1
ATOM 2221 N N . GLY A 1 288 ? -27.243 -17.885 18.413 1.00 85.31 288 GLY A N 1
ATOM 2222 C CA . GLY A 1 288 ? -27.643 -16.649 19.094 1.00 85.31 288 GLY A CA 1
ATOM 2223 C C . GLY A 1 288 ? -26.510 -15.652 19.370 1.00 85.31 288 GLY A C 1
ATOM 2224 O O . GLY A 1 288 ? -26.781 -14.592 19.932 1.00 85.31 288 GLY A O 1
ATOM 2225 N N . GLN A 1 289 ? -25.268 -15.947 18.974 1.00 87.69 289 GLN A N 1
ATOM 2226 C CA . GLN A 1 289 ? -24.138 -15.026 19.103 1.00 87.69 289 GLN A CA 1
ATOM 2227 C C . GLN A 1 289 ? -23.879 -14.275 17.788 1.00 87.69 289 GLN A C 1
ATOM 2229 O O . GLN A 1 289 ? -24.033 -14.842 16.708 1.00 87.69 289 GLN A O 1
ATOM 2234 N N . PRO A 1 290 ? -23.435 -13.007 17.842 1.00 87.69 290 PRO A N 1
ATOM 2235 C CA . PRO A 1 290 ? -23.085 -12.251 16.642 1.00 87.69 290 PRO A CA 1
ATOM 2236 C C . PRO A 1 290 ? -21.659 -12.523 16.125 1.00 87.69 290 PRO A C 1
ATOM 2238 O O . PRO A 1 290 ? -21.307 -12.009 15.063 1.00 87.69 290 PRO A O 1
ATOM 2241 N N . TYR A 1 291 ? -20.835 -13.273 16.869 1.00 89.38 291 TYR A N 1
ATOM 2242 C CA . TYR A 1 291 ? -19.437 -13.587 16.546 1.00 89.38 291 TYR A CA 1
ATOM 2243 C C . TYR A 1 291 ? -18.983 -14.919 17.155 1.00 89.38 291 TYR A C 1
ATOM 2245 O O . TYR A 1 291 ? -19.549 -15.384 18.146 1.00 89.38 291 TYR A O 1
ATOM 2253 N N . ALA A 1 292 ? -17.910 -15.485 16.601 1.00 86.62 292 ALA A N 1
ATOM 2254 C CA . ALA A 1 292 ? -17.133 -16.557 17.215 1.00 86.62 292 ALA A CA 1
ATOM 2255 C C . ALA A 1 292 ? -15.999 -15.966 18.068 1.00 86.62 292 ALA A C 1
ATOM 2257 O O . ALA A 1 292 ? -15.408 -14.947 17.704 1.00 86.62 292 ALA A O 1
ATOM 2258 N N . GLU A 1 293 ? -15.703 -16.581 19.214 1.00 89.94 293 GLU A N 1
ATOM 2259 C CA . GLU A 1 293 ? -14.662 -16.128 20.141 1.00 89.94 293 GLU A CA 1
ATOM 2260 C C . GLU A 1 293 ? -13.635 -17.241 20.385 1.00 89.94 293 GLU A C 1
ATOM 2262 O O . GLU A 1 293 ? -13.994 -18.380 20.685 1.00 89.94 293 GLU A O 1
ATOM 2267 N N . HIS A 1 294 ? -12.348 -16.907 20.276 1.00 87.75 294 HIS A N 1
ATOM 2268 C CA . HIS A 1 294 ? -11.240 -17.848 20.409 1.00 87.75 294 HIS A CA 1
ATOM 2269 C C . HIS A 1 294 ? -10.176 -17.300 21.362 1.00 87.75 294 HIS A C 1
ATOM 2271 O O . HIS A 1 294 ? -9.512 -16.299 21.088 1.00 87.75 294 HIS A O 1
ATOM 2277 N N . ALA A 1 295 ? -9.973 -17.990 22.481 1.00 88.12 295 ALA A N 1
ATOM 2278 C CA . ALA A 1 295 ? -8.880 -17.700 23.403 1.00 88.12 295 ALA A CA 1
ATOM 2279 C C . ALA A 1 295 ? -7.514 -18.106 22.800 1.00 88.12 295 ALA A C 1
ATOM 2281 O O . ALA A 1 295 ? -7.334 -19.225 22.320 1.00 88.12 295 ALA A O 1
ATOM 2282 N N . MET A 1 296 ? -6.535 -17.209 22.839 1.00 89.00 296 MET A N 1
ATOM 2283 C CA . MET A 1 296 ? -5.163 -17.426 22.368 1.00 89.00 296 MET A CA 1
ATOM 2284 C C . MET A 1 296 ? -4.183 -17.297 23.527 1.00 89.00 296 MET A C 1
ATOM 2286 O O . MET A 1 296 ? -4.459 -16.578 24.481 1.00 89.00 296 MET A O 1
ATOM 2290 N N . ARG A 1 297 ? -3.014 -17.937 23.415 1.00 86.69 297 ARG A N 1
ATOM 2291 C CA . ARG A 1 297 ? -1.956 -17.932 24.440 1.00 86.69 297 ARG A CA 1
ATOM 2292 C C . ARG A 1 297 ? -1.765 -16.547 25.083 1.00 86.69 297 ARG A C 1
ATOM 2294 O O . ARG A 1 297 ? -1.675 -15.546 24.375 1.00 86.69 297 ARG A O 1
ATOM 2301 N N . ALA A 1 298 ? -1.711 -16.511 26.415 1.00 86.62 298 ALA A N 1
ATOM 2302 C CA . ALA A 1 298 ? -1.521 -15.278 27.171 1.00 86.62 298 ALA A CA 1
ATOM 2303 C C . ALA A 1 298 ? -0.131 -14.662 26.960 1.00 86.62 298 ALA A C 1
ATOM 2305 O O . ALA A 1 298 ? 0.861 -15.373 26.785 1.00 86.62 298 ALA A O 1
ATOM 2306 N N . LEU A 1 299 ? -0.076 -13.334 27.029 1.00 86.62 299 LEU A N 1
ATOM 2307 C CA . LEU A 1 299 ? 1.154 -12.552 27.031 1.00 86.62 299 LEU A CA 1
ATOM 2308 C C . LEU A 1 299 ? 1.694 -12.412 28.456 1.00 86.62 299 LEU A C 1
ATOM 2310 O O . LEU A 1 299 ? 0.936 -12.223 29.408 1.00 86.62 299 LEU A O 1
ATOM 2314 N N . ALA A 1 300 ? 3.017 -12.431 28.603 1.00 78.94 300 ALA A N 1
ATOM 2315 C CA . ALA A 1 300 ? 3.666 -12.176 29.884 1.00 78.94 300 ALA A CA 1
ATOM 2316 C C . ALA A 1 300 ? 3.827 -10.663 30.103 1.00 78.94 300 ALA A C 1
ATOM 2318 O O . ALA A 1 300 ? 4.876 -10.080 29.825 1.00 78.94 300 ALA A O 1
ATOM 2319 N N . LEU A 1 301 ? 2.764 -10.016 30.581 1.00 73.69 301 LEU A N 1
ATOM 2320 C CA . LEU A 1 301 ? 2.778 -8.602 30.958 1.00 73.69 301 LEU A CA 1
ATOM 2321 C C . LEU A 1 301 ? 3.253 -8.485 32.413 1.00 73.69 301 LEU A C 1
ATOM 2323 O O . LEU A 1 301 ? 2.700 -9.128 33.302 1.00 73.69 301 LEU A O 1
ATOM 2327 N N . GLY A 1 302 ? 4.310 -7.705 32.662 1.00 56.50 302 GLY A N 1
ATOM 2328 C CA . GLY A 1 302 ? 4.873 -7.537 34.006 1.00 56.50 302 GLY A CA 1
ATOM 2329 C C . GLY A 1 302 ? 3.816 -7.078 35.019 1.00 56.50 302 GLY A C 1
ATOM 2330 O O . GLY A 1 302 ? 3.020 -6.186 34.732 1.00 56.50 302 GLY A O 1
ATOM 2331 N N . SER A 1 303 ? 3.805 -7.690 36.207 1.00 43.66 303 SER A N 1
ATOM 2332 C CA . SER A 1 303 ? 2.851 -7.401 37.283 1.00 43.66 303 SER A CA 1
ATOM 2333 C C . SER A 1 303 ? 2.823 -5.910 37.627 1.00 43.66 303 SER A C 1
ATOM 2335 O O . SER A 1 303 ? 3.830 -5.331 38.039 1.00 43.66 303 SER A O 1
ATOM 2337 N N . ARG A 1 304 ? 1.652 -5.290 37.471 1.00 39.84 304 ARG A N 1
ATOM 2338 C CA . ARG A 1 304 ? 1.399 -3.879 37.775 1.00 39.84 304 ARG A CA 1
ATOM 2339 C C . ARG A 1 304 ? 1.513 -3.669 39.293 1.00 39.84 304 ARG A C 1
ATOM 2341 O O . ARG A 1 304 ? 0.602 -4.024 40.033 1.00 39.84 304 ARG A O 1
ATOM 2348 N N . VAL A 1 305 ? 2.628 -3.113 39.774 1.00 33.22 305 VAL A N 1
ATOM 2349 C CA . VAL A 1 305 ? 2.723 -2.622 41.161 1.00 33.22 305 VAL A CA 1
ATOM 2350 C C . VAL A 1 305 ? 1.699 -1.497 41.316 1.00 33.22 305 VAL A C 1
ATOM 2352 O O . VAL A 1 305 ? 1.763 -0.501 40.597 1.00 33.22 305 VAL A O 1
ATOM 2355 N N . GLN A 1 306 ? 0.725 -1.681 42.209 1.00 30.58 306 GLN A N 1
ATOM 2356 C CA . GLN A 1 306 ? -0.270 -0.662 42.539 1.00 30.58 306 GLN A CA 1
ATOM 2357 C C . GLN A 1 306 ? 0.392 0.512 43.280 1.00 30.58 306 GLN A C 1
ATOM 2359 O O . GLN A 1 306 ? 1.030 0.279 44.307 1.00 30.58 306 GLN A O 1
ATOM 2364 N N . PRO A 1 307 ? 0.191 1.771 42.855 1.00 33.03 307 PRO A N 1
ATOM 2365 C CA . PRO A 1 307 ? 0.357 2.923 43.726 1.00 33.03 307 PRO A CA 1
ATOM 2366 C C . PRO A 1 307 ? -1.001 3.342 44.307 1.00 33.03 307 PRO A C 1
ATOM 2368 O O . PRO A 1 307 ? -2.023 3.348 43.618 1.00 33.03 307 PRO A O 1
ATOM 2371 N N . ALA A 1 308 ? -0.996 3.698 45.588 1.00 30.59 308 ALA A N 1
ATOM 2372 C CA . ALA A 1 308 ? -2.154 4.176 46.331 1.00 30.59 308 ALA A CA 1
ATOM 2373 C C . ALA A 1 308 ? -2.741 5.497 45.776 1.00 30.59 308 ALA A C 1
ATOM 2375 O O . ALA A 1 308 ? -2.003 6.391 45.374 1.00 30.59 308 ALA A O 1
ATOM 2376 N N . SER A 1 309 ? -4.081 5.570 45.805 1.00 32.78 309 SER A N 1
ATOM 2377 C CA . SER A 1 309 ? -5.009 6.728 45.816 1.00 32.78 309 SER A CA 1
ATOM 2378 C C . SER A 1 309 ? -4.689 8.024 45.027 1.00 32.78 309 SER A C 1
ATOM 2380 O O . SER A 1 309 ? -3.775 8.771 45.355 1.00 32.78 309 SER A O 1
ATOM 2382 N N . SER A 1 310 ? -5.587 8.324 44.071 1.00 29.50 310 SER A N 1
ATOM 2383 C CA . SER A 1 310 ? -5.867 9.567 43.295 1.00 29.50 310 SER A CA 1
ATOM 2384 C C . SER A 1 310 ? -6.046 10.865 44.131 1.00 29.50 310 SER A C 1
ATOM 2386 O O . SER A 1 310 ? -6.235 10.718 45.339 1.00 29.50 310 SER A O 1
ATOM 2388 N N . PRO A 1 311 ? -6.083 12.116 43.565 1.00 37.69 311 PRO A N 1
ATOM 2389 C CA . PRO A 1 311 ? -6.658 12.543 42.253 1.00 37.69 311 PRO A CA 1
ATOM 2390 C C . PRO A 1 311 ? -5.816 13.595 41.461 1.00 37.69 311 PRO A C 1
ATOM 2392 O O . PRO A 1 311 ? -4.812 14.073 41.962 1.00 37.69 311 PRO A O 1
ATOM 2395 N N . ALA A 1 312 ? -6.062 14.024 40.213 1.00 26.55 312 ALA A N 1
ATOM 2396 C CA . ALA A 1 312 ? -7.175 13.952 39.265 1.00 26.55 312 ALA A CA 1
ATOM 2397 C C . ALA A 1 312 ? -6.662 13.988 37.794 1.00 26.55 312 ALA A C 1
ATOM 2399 O O . ALA A 1 312 ? -5.606 14.546 37.510 1.00 26.55 312 ALA A O 1
ATOM 2400 N N . SER A 1 313 ? -7.464 13.421 36.883 1.00 37.19 313 SER A N 1
ATOM 2401 C CA . SER A 1 313 ? -7.592 13.655 35.425 1.00 37.19 313 SER A CA 1
ATOM 2402 C C . SER A 1 313 ? -6.494 14.432 34.664 1.00 37.19 313 SER A C 1
ATOM 2404 O O . SER A 1 313 ? -6.446 15.663 34.710 1.00 37.19 313 SER A O 1
ATOM 2406 N N . ARG A 1 314 ? -5.783 13.735 33.762 1.00 25.95 314 ARG A N 1
ATOM 2407 C CA . ARG A 1 314 ? -5.290 14.293 32.485 1.00 25.95 314 ARG A CA 1
ATOM 2408 C C . ARG A 1 314 ? -5.466 13.276 31.351 1.00 25.95 314 ARG A C 1
ATOM 2410 O O . ARG A 1 314 ? -5.088 12.117 31.493 1.00 25.95 314 ARG A O 1
ATOM 2417 N N . ALA A 1 315 ? -6.056 13.731 30.246 1.00 25.42 315 ALA A N 1
ATOM 2418 C CA . ALA A 1 315 ? -6.263 12.965 29.018 1.00 25.42 315 ALA A CA 1
ATOM 2419 C C . ALA A 1 315 ? -4.924 12.599 28.330 1.00 25.42 315 ALA A C 1
ATOM 2421 O O . ALA A 1 315 ? -3.965 13.368 28.453 1.00 25.42 315 ALA A O 1
ATOM 2422 N N . PRO A 1 316 ? -4.834 11.474 27.590 1.00 30.02 316 PRO A N 1
ATOM 2423 C CA . PRO A 1 316 ? -3.611 11.085 26.897 1.00 30.02 316 PRO A CA 1
ATOM 2424 C C . PRO A 1 316 ? -3.431 11.834 25.569 1.00 30.02 316 PRO A C 1
ATOM 2426 O O . PRO A 1 316 ? -4.357 11.981 24.773 1.00 30.02 316 PRO A O 1
ATOM 2429 N N . VAL A 1 317 ? -2.195 12.279 25.350 1.00 27.84 317 VAL A N 1
ATOM 2430 C CA . VAL A 1 317 ? -1.680 12.970 24.161 1.00 27.84 317 VAL A CA 1
ATOM 2431 C C . VAL A 1 317 ? -1.293 11.941 23.087 1.00 27.84 317 VAL A C 1
ATOM 2433 O O . VAL A 1 317 ? -0.620 10.957 23.389 1.00 27.84 317 VAL A O 1
ATOM 2436 N N . ALA A 1 318 ? -1.707 12.172 21.837 1.00 27.34 318 ALA A N 1
ATOM 2437 C CA . ALA A 1 318 ? -1.331 11.387 20.659 1.00 27.34 318 ALA A CA 1
ATOM 2438 C C . ALA A 1 318 ? 0.134 11.646 20.237 1.00 27.34 318 ALA A C 1
ATOM 2440 O O . ALA A 1 318 ? 0.596 12.785 20.269 1.00 27.34 318 ALA A O 1
ATOM 2441 N N . GLY A 1 319 ? 0.865 10.598 19.834 1.00 28.56 319 GLY A N 1
ATOM 2442 C CA . GLY A 1 319 ? 2.224 10.711 19.275 1.00 28.56 319 GLY A CA 1
ATOM 2443 C C . GLY A 1 319 ? 2.243 11.295 17.848 1.00 28.56 319 GLY A C 1
ATOM 2444 O O . GLY A 1 319 ? 1.224 11.221 17.159 1.00 28.56 319 GLY A O 1
ATOM 2445 N N . PRO A 1 320 ? 3.369 11.882 17.389 1.00 31.30 320 PRO A N 1
ATOM 2446 C CA . PRO A 1 320 ? 3.388 12.747 16.212 1.00 31.30 320 PRO A CA 1
ATOM 2447 C C . PRO A 1 320 ? 3.362 11.954 14.897 1.00 31.30 320 PRO A C 1
ATOM 2449 O O . PRO A 1 320 ? 3.991 10.903 14.766 1.00 31.30 320 PRO A O 1
ATOM 2452 N N . ALA A 1 321 ? 2.655 12.494 13.904 1.00 30.30 321 ALA A N 1
ATOM 2453 C CA . ALA A 1 321 ? 2.701 12.042 12.517 1.00 30.30 321 ALA A CA 1
ATOM 2454 C C . ALA A 1 321 ? 4.090 12.304 11.896 1.00 30.30 321 ALA A C 1
ATOM 2456 O O . ALA A 1 321 ? 4.761 13.272 12.257 1.00 30.30 321 ALA A O 1
ATOM 2457 N N . LYS A 1 322 ? 4.532 11.454 10.953 1.00 41.72 322 LYS A N 1
ATOM 2458 C CA . LYS A 1 322 ? 5.759 11.709 10.175 1.00 41.72 322 LYS A CA 1
ATOM 2459 C C . LYS A 1 322 ? 5.588 12.985 9.341 1.00 41.72 322 LYS A C 1
ATOM 2461 O O . LYS A 1 322 ? 4.553 13.176 8.710 1.00 41.72 322 LYS A O 1
ATOM 2466 N N . ALA A 1 323 ? 6.623 13.822 9.345 1.00 46.62 323 ALA A N 1
ATOM 2467 C CA . ALA A 1 323 ? 6.666 15.088 8.621 1.00 46.62 323 ALA A CA 1
ATOM 2468 C C . ALA A 1 323 ? 6.614 14.880 7.087 1.00 46.62 323 ALA A C 1
ATOM 2470 O O . ALA A 1 323 ? 7.140 13.872 6.608 1.00 46.62 323 ALA A O 1
ATOM 2471 N N . PRO A 1 324 ? 6.028 15.809 6.310 1.00 57.31 324 PRO A N 1
ATOM 2472 C CA . PRO A 1 324 ? 6.076 15.810 4.842 1.00 57.31 324 PRO A CA 1
ATOM 2473 C C . PRO A 1 324 ? 7.503 15.665 4.281 1.00 57.31 324 PRO A C 1
ATOM 2475 O O . PRO A 1 324 ? 8.461 16.093 4.929 1.00 57.31 324 PRO A O 1
ATOM 2478 N N . ILE A 1 325 ? 7.657 15.087 3.080 1.00 52.47 325 ILE A N 1
ATOM 2479 C CA . ILE A 1 325 ? 8.964 14.846 2.427 1.00 52.47 325 ILE A CA 1
ATOM 2480 C C . ILE A 1 325 ? 9.817 16.122 2.361 1.00 52.47 325 ILE A C 1
ATOM 2482 O O . ILE A 1 325 ? 10.998 16.076 2.700 1.00 52.47 325 ILE A O 1
ATOM 2486 N N . ASP A 1 326 ? 9.213 17.275 2.078 1.00 46.88 326 ASP A N 1
ATOM 2487 C CA . ASP A 1 326 ? 9.914 18.565 2.035 1.00 46.88 326 ASP A CA 1
ATOM 2488 C C . ASP A 1 326 ? 10.499 18.970 3.396 1.00 46.88 326 ASP A C 1
ATOM 2490 O O . ASP A 1 326 ? 11.612 19.488 3.479 1.00 46.88 326 ASP A O 1
ATOM 2494 N N . GLN A 1 327 ? 9.791 18.674 4.494 1.00 53.41 327 GLN A N 1
ATOM 2495 C CA . GLN A 1 327 ? 10.296 18.892 5.853 1.00 53.41 327 GLN A CA 1
ATOM 2496 C C . GLN A 1 327 ? 11.399 17.894 6.221 1.00 53.41 327 GLN A C 1
ATOM 2498 O O . GLN A 1 327 ? 12.312 18.238 6.973 1.00 53.41 327 GLN A O 1
ATOM 2503 N N . GLN A 1 328 ? 11.357 16.673 5.681 1.00 60.53 328 GLN A N 1
ATOM 2504 C CA . GLN A 1 328 ? 12.434 15.695 5.856 1.00 60.53 328 GLN A CA 1
ATOM 2505 C C . GLN A 1 328 ? 13.698 16.115 5.091 1.00 60.53 328 GLN A C 1
ATOM 2507 O O . GLN A 1 328 ? 14.795 16.047 5.648 1.00 60.53 328 GLN A O 1
ATOM 2512 N N . ILE A 1 329 ? 13.549 16.622 3.863 1.00 54.75 329 ILE A N 1
ATOM 2513 C CA . ILE A 1 329 ? 14.632 17.192 3.048 1.00 54.75 329 ILE A CA 1
ATOM 2514 C C . ILE A 1 329 ? 15.232 18.417 3.749 1.00 54.75 329 ILE A C 1
ATOM 2516 O O . ILE A 1 329 ? 16.442 18.460 3.961 1.00 54.75 329 ILE A O 1
ATOM 2520 N N . ALA A 1 330 ? 14.405 19.362 4.206 1.00 52.72 330 ALA A N 1
ATOM 2521 C CA . ALA A 1 330 ? 14.855 20.551 4.934 1.00 52.72 330 ALA A CA 1
ATOM 2522 C C . ALA A 1 330 ? 15.547 20.210 6.268 1.00 52.72 330 ALA A C 1
ATOM 2524 O O . ALA A 1 330 ? 16.543 20.839 6.636 1.00 52.72 330 ALA A O 1
ATOM 2525 N N . GLY A 1 331 ? 15.056 19.195 6.984 1.00 54.53 331 GLY A N 1
ATOM 2526 C CA . GLY A 1 331 ? 15.645 18.717 8.235 1.00 54.53 331 GLY A CA 1
ATOM 2527 C C . GLY A 1 331 ? 17.012 18.060 8.034 1.00 54.53 331 GLY A C 1
ATOM 2528 O O . GLY A 1 331 ? 17.962 18.377 8.752 1.00 54.53 331 GLY A O 1
ATOM 2529 N N . LEU A 1 332 ? 17.145 17.193 7.026 1.00 57.12 332 LEU A N 1
ATOM 2530 C CA . LEU A 1 332 ? 18.423 16.564 6.674 1.00 57.12 332 LEU A CA 1
ATOM 2531 C C . LEU A 1 332 ? 19.424 17.577 6.111 1.00 57.12 332 LEU A C 1
ATOM 2533 O O . LEU A 1 332 ? 20.602 17.522 6.454 1.00 57.12 332 LEU A O 1
ATOM 2537 N N . HIS A 1 333 ? 18.957 18.536 5.312 1.00 54.62 333 HIS A N 1
ATOM 2538 C CA . HIS A 1 333 ? 19.776 19.626 4.793 1.00 54.62 333 HIS A CA 1
ATOM 2539 C C . HIS A 1 333 ? 20.307 20.527 5.923 1.00 54.62 333 HIS A C 1
ATOM 2541 O O . HIS A 1 333 ? 21.495 20.836 5.985 1.00 54.62 333 HIS A O 1
ATOM 2547 N N . SER A 1 334 ? 19.459 20.863 6.899 1.00 52.47 334 SER A N 1
ATOM 2548 C CA . SER A 1 334 ? 19.857 21.637 8.083 1.00 52.47 334 SER A CA 1
ATOM 2549 C C . SER A 1 334 ? 20.864 20.879 8.962 1.00 52.47 334 SER A C 1
ATOM 2551 O O . SER A 1 334 ? 21.830 21.467 9.449 1.00 52.47 334 SER A O 1
ATOM 2553 N N . ALA A 1 335 ? 20.691 19.562 9.132 1.00 54.62 335 ALA A N 1
ATOM 2554 C CA . ALA A 1 335 ? 21.642 18.706 9.848 1.00 54.62 335 ALA A CA 1
ATOM 2555 C C . ALA A 1 335 ? 23.006 18.621 9.136 1.00 54.62 335 ALA A C 1
ATOM 2557 O O . ALA A 1 335 ? 24.052 18.626 9.794 1.00 54.62 335 ALA A O 1
ATOM 2558 N N . LEU A 1 336 ? 23.002 18.596 7.800 1.00 60.69 336 LEU A N 1
ATOM 2559 C CA . LEU A 1 336 ? 24.204 18.647 6.967 1.00 60.69 336 LEU A CA 1
ATOM 2560 C C . LEU A 1 336 ? 24.965 19.967 7.193 1.00 60.69 336 LEU A C 1
ATOM 2562 O O . LEU A 1 336 ? 26.143 19.942 7.549 1.00 60.69 336 LEU A O 1
ATOM 2566 N N . LEU A 1 337 ? 24.274 21.110 7.103 1.00 52.56 337 LEU A N 1
ATOM 2567 C CA . LEU A 1 337 ? 24.860 22.441 7.310 1.00 52.56 337 LEU A CA 1
ATOM 2568 C C . LEU A 1 337 ? 25.415 22.636 8.730 1.00 52.56 337 LEU A C 1
ATOM 2570 O O . LEU A 1 337 ? 26.526 23.138 8.898 1.00 52.56 337 LEU A O 1
ATOM 2574 N N . LEU A 1 338 ? 24.686 22.196 9.759 1.00 57.66 338 LEU A N 1
ATOM 2575 C CA . LEU A 1 338 ? 25.135 22.272 11.156 1.00 57.66 338 LEU A CA 1
ATOM 2576 C C . LEU A 1 338 ? 26.387 21.424 11.415 1.00 57.66 338 LEU A C 1
ATOM 2578 O O . LEU A 1 338 ? 27.262 21.824 12.184 1.00 57.66 338 LEU A O 1
ATOM 2582 N N . THR A 1 339 ? 26.497 20.265 10.763 1.00 59.06 339 THR A N 1
ATOM 2583 C CA . THR A 1 339 ? 27.691 19.411 10.853 1.00 59.06 339 THR A CA 1
ATOM 2584 C C . THR A 1 339 ? 28.883 20.077 10.163 1.00 59.06 339 THR A C 1
ATOM 2586 O O . THR A 1 339 ? 29.985 20.090 10.707 1.00 59.06 339 THR A O 1
ATOM 2589 N N . MET A 1 340 ? 28.651 20.725 9.017 1.00 56.84 340 MET A N 1
ATOM 2590 C CA . MET A 1 340 ? 29.672 21.464 8.266 1.00 56.84 340 MET A CA 1
ATOM 2591 C C . MET A 1 340 ? 30.172 22.726 8.980 1.00 56.84 340 MET A C 1
ATOM 2593 O O . MET A 1 340 ? 31.313 23.135 8.766 1.00 56.84 340 MET A O 1
ATOM 2597 N N . GLN A 1 341 ? 29.368 23.342 9.849 1.00 56.38 341 GLN A N 1
ATOM 2598 C CA . GLN A 1 341 ? 29.752 24.536 10.612 1.00 56.38 341 GLN A CA 1
ATOM 2599 C C . GLN A 1 341 ? 30.724 24.251 11.769 1.00 56.38 341 GLN A C 1
ATOM 2601 O O . GLN A 1 341 ? 31.320 25.192 12.297 1.00 56.38 341 GLN A O 1
ATOM 2606 N N . ARG A 1 342 ? 30.959 22.983 12.135 1.00 58.50 342 ARG A N 1
ATOM 2607 C CA . ARG A 1 342 ? 31.871 22.624 13.231 1.00 58.50 342 ARG A CA 1
ATOM 2608 C C . ARG A 1 342 ? 33.338 22.976 12.905 1.00 58.50 342 ARG A C 1
ATOM 2610 O O . ARG A 1 342 ? 33.772 22.805 11.759 1.00 58.50 342 ARG A O 1
ATOM 2617 N N . PRO A 1 343 ? 34.110 23.497 13.878 1.00 48.38 343 PRO A N 1
ATOM 2618 C CA . PRO A 1 343 ? 35.542 23.723 13.714 1.00 48.38 343 PRO A CA 1
ATOM 2619 C C . PRO A 1 343 ? 36.292 22.383 13.804 1.00 48.38 343 PRO A C 1
ATOM 2621 O O . PRO A 1 343 ? 36.432 21.821 14.885 1.00 48.38 343 PRO A O 1
ATOM 2624 N N . GLY A 1 344 ? 36.755 21.881 12.656 1.00 56.41 344 GLY A N 1
ATOM 2625 C CA . GLY A 1 344 ? 37.390 20.564 12.518 1.00 56.41 344 GLY A CA 1
ATOM 2626 C C . GLY A 1 344 ? 36.369 19.451 12.262 1.00 56.41 344 GLY A C 1
ATOM 2627 O O . GLY A 1 344 ? 35.425 19.275 13.028 1.00 56.41 344 GLY A O 1
ATOM 2628 N N . LEU A 1 345 ? 36.545 18.719 11.158 1.00 56.91 345 LEU A N 1
ATOM 2629 C CA . LEU A 1 345 ? 35.763 17.525 10.826 1.00 56.91 345 LEU A CA 1
ATOM 2630 C C . LEU A 1 345 ? 36.623 16.302 11.162 1.00 56.91 345 LEU A C 1
ATOM 2632 O O . LEU A 1 345 ? 37.606 16.043 10.474 1.00 56.91 345 LEU A O 1
ATOM 2636 N N . ASP A 1 346 ? 36.282 15.598 12.237 1.00 56.69 346 ASP A N 1
ATOM 2637 C CA . ASP A 1 346 ? 36.856 14.298 12.591 1.00 56.69 346 ASP A CA 1
ATOM 2638 C C . ASP A 1 346 ? 36.207 13.162 11.771 1.00 56.69 346 ASP A C 1
ATOM 2640 O O . ASP A 1 346 ? 35.145 13.347 11.166 1.00 56.69 346 ASP A O 1
ATOM 2644 N N . ASP A 1 347 ? 36.822 11.974 11.744 1.00 47.50 347 ASP A N 1
ATOM 2645 C CA . ASP A 1 347 ? 36.322 10.825 10.966 1.00 47.50 347 ASP A CA 1
ATOM 2646 C C . ASP A 1 347 ? 34.840 10.483 11.249 1.00 47.50 347 ASP A C 1
ATOM 2648 O O . ASP A 1 347 ? 34.087 10.247 10.299 1.00 47.50 347 ASP A O 1
ATOM 2652 N N . PRO A 1 348 ? 34.344 10.531 12.504 1.00 47.88 348 PRO A N 1
ATOM 2653 C CA . PRO A 1 348 ? 32.920 10.357 12.791 1.00 47.88 348 PRO A CA 1
ATOM 2654 C C . PRO A 1 348 ? 32.024 11.437 12.169 1.00 47.88 348 PRO A C 1
ATOM 2656 O O . PRO A 1 348 ? 30.933 11.120 11.685 1.00 47.88 348 PRO A O 1
ATOM 2659 N N . SER A 1 349 ? 32.463 12.700 12.143 1.00 55.19 349 SER A N 1
ATOM 2660 C CA . SER A 1 349 ? 31.719 13.779 11.483 1.00 55.19 349 SER A CA 1
ATOM 2661 C C . SER A 1 349 ? 31.722 13.622 9.963 1.00 55.19 349 SER A C 1
ATOM 2663 O O . SER A 1 349 ? 30.708 13.921 9.334 1.00 55.19 349 SER A O 1
ATOM 2665 N N . LEU A 1 350 ? 32.798 13.092 9.369 1.00 54.09 350 LEU A N 1
ATOM 2666 C CA . LEU A 1 350 ? 32.860 12.769 7.937 1.00 54.09 350 LEU A CA 1
ATOM 2667 C C . LEU A 1 350 ? 31.898 11.631 7.567 1.00 54.09 350 LEU A C 1
ATOM 2669 O O . LEU A 1 350 ? 31.164 11.736 6.582 1.00 54.09 350 LEU A O 1
ATOM 2673 N N . VAL A 1 351 ? 31.825 10.582 8.390 1.00 51.94 351 VAL A N 1
ATOM 2674 C CA . VAL A 1 351 ? 30.872 9.473 8.211 1.00 51.94 351 VAL A CA 1
ATOM 2675 C C . VAL A 1 351 ? 29.426 9.955 8.364 1.00 51.94 351 VAL A C 1
ATOM 2677 O O . VAL A 1 351 ? 28.554 9.577 7.579 1.00 51.94 351 VAL A O 1
ATOM 2680 N N . LEU A 1 352 ? 29.150 10.822 9.342 1.00 54.31 352 LEU A N 1
ATOM 2681 C CA . LEU A 1 352 ? 27.824 11.410 9.538 1.00 54.31 352 LEU A CA 1
ATOM 2682 C C . LEU A 1 352 ? 27.412 12.299 8.355 1.00 54.31 352 LEU A C 1
ATOM 2684 O O . LEU A 1 352 ? 26.263 12.234 7.911 1.00 54.31 352 LEU A O 1
ATOM 2688 N N . LEU A 1 353 ? 28.346 13.088 7.824 1.00 60.28 353 LEU A N 1
ATOM 2689 C CA . LEU A 1 353 ? 28.132 13.967 6.676 1.00 60.28 353 LEU A CA 1
ATOM 2690 C C . LEU A 1 353 ? 27.846 13.152 5.407 1.00 60.28 353 LEU A C 1
ATOM 2692 O O . LEU A 1 353 ? 26.849 13.410 4.732 1.00 60.28 353 LEU A O 1
ATOM 2696 N N . SER A 1 354 ? 28.628 12.099 5.156 1.00 55.84 354 SER A N 1
ATOM 2697 C CA . SER A 1 354 ? 28.417 11.176 4.035 1.00 55.84 354 SER A CA 1
ATOM 2698 C C . SER A 1 354 ? 27.055 10.469 4.118 1.00 55.84 354 SER A C 1
ATOM 2700 O O . SER A 1 354 ? 26.267 10.505 3.173 1.00 55.84 354 SER A O 1
ATOM 2702 N N . ASN A 1 355 ? 26.699 9.922 5.285 1.00 51.72 355 ASN A N 1
ATOM 2703 C CA . ASN A 1 355 ? 25.416 9.240 5.489 1.00 51.72 355 ASN A CA 1
ATOM 2704 C C . ASN A 1 355 ? 24.205 10.176 5.362 1.00 51.72 355 ASN A C 1
ATOM 2706 O O . ASN A 1 355 ? 23.149 9.773 4.868 1.00 51.72 355 ASN A O 1
ATOM 2710 N N . THR A 1 356 ? 24.340 11.425 5.811 1.00 58.38 356 THR A N 1
ATOM 2711 C CA . THR A 1 356 ? 23.282 12.440 5.696 1.00 58.38 356 THR A CA 1
ATOM 2712 C C . THR A 1 356 ? 23.093 12.859 4.238 1.00 58.38 356 THR A C 1
ATOM 2714 O O . THR A 1 356 ? 21.956 12.944 3.775 1.00 58.38 356 THR A O 1
ATOM 2717 N N . ALA A 1 357 ? 24.186 13.010 3.483 1.00 55.22 357 ALA A N 1
ATOM 2718 C CA . ALA A 1 357 ? 24.151 13.300 2.052 1.00 55.22 357 ALA A CA 1
ATOM 2719 C C . ALA A 1 357 ? 23.526 12.156 1.230 1.00 55.22 357 ALA A C 1
ATOM 2721 O O . ALA A 1 357 ? 22.718 12.411 0.340 1.00 55.22 357 ALA A O 1
ATOM 2722 N N . VAL A 1 358 ? 23.826 10.892 1.555 1.00 56.25 358 VAL A N 1
ATOM 2723 C CA . VAL A 1 358 ? 23.222 9.719 0.889 1.00 56.25 358 VAL A CA 1
ATOM 2724 C C . VAL A 1 358 ? 21.713 9.631 1.146 1.00 56.25 358 VAL A C 1
ATOM 2726 O O . VAL A 1 358 ? 20.949 9.319 0.234 1.00 56.25 358 VAL A O 1
ATOM 2729 N N . LYS A 1 359 ? 21.252 9.951 2.359 1.00 57.28 359 LYS A N 1
ATOM 2730 C CA . LYS A 1 359 ? 19.811 10.002 2.669 1.00 57.28 359 LYS A CA 1
ATOM 2731 C C . LYS A 1 359 ? 19.107 11.148 1.947 1.00 57.28 359 LYS A C 1
ATOM 2733 O O . LYS A 1 359 ? 18.015 10.955 1.422 1.00 57.28 359 LYS A O 1
ATOM 2738 N N . LEU A 1 360 ? 19.748 12.316 1.882 1.00 57.38 360 LEU A N 1
ATOM 2739 C CA . LEU A 1 360 ? 19.246 13.471 1.138 1.00 57.38 360 LEU A CA 1
ATOM 2740 C C . LEU A 1 360 ? 19.139 13.157 -0.366 1.00 57.38 360 LEU A C 1
ATOM 2742 O O . LEU A 1 360 ? 18.115 13.450 -0.974 1.00 57.38 360 LEU A O 1
ATOM 2746 N N . LYS A 1 361 ? 20.140 12.468 -0.937 1.00 57.09 361 LYS A N 1
ATOM 2747 C CA . LYS A 1 361 ? 20.125 11.940 -2.313 1.00 57.09 361 LYS A CA 1
ATOM 2748 C C . LYS A 1 361 ? 18.908 11.065 -2.585 1.00 57.09 361 LYS A C 1
ATOM 2750 O O . LYS A 1 361 ? 18.225 11.265 -3.581 1.00 57.09 361 LYS A O 1
ATOM 2755 N N . GLN A 1 362 ? 18.670 10.077 -1.726 1.00 59.06 362 GLN A N 1
ATOM 2756 C CA . GLN A 1 362 ? 17.580 9.118 -1.909 1.00 59.06 362 GLN A CA 1
ATOM 2757 C C . GLN A 1 362 ? 16.217 9.807 -1.867 1.00 59.06 362 GLN A C 1
ATOM 2759 O O . GLN A 1 362 ? 15.374 9.511 -2.703 1.00 59.06 362 GLN A O 1
ATOM 2764 N N . LEU A 1 363 ? 16.042 10.764 -0.953 1.00 56.75 363 LEU A N 1
ATOM 2765 C CA . LEU A 1 363 ? 14.819 11.557 -0.846 1.00 56.75 363 LEU A CA 1
ATOM 2766 C C . LEU A 1 363 ? 14.586 12.451 -2.072 1.00 56.75 363 LEU A C 1
ATOM 2768 O O . LEU A 1 363 ? 13.473 12.462 -2.588 1.00 56.75 363 LEU A O 1
ATOM 2772 N N . ILE A 1 364 ? 15.626 13.129 -2.577 1.00 55.00 364 ILE A N 1
ATOM 2773 C CA . ILE A 1 364 ? 15.541 13.973 -3.784 1.00 55.00 364 ILE A CA 1
ATOM 2774 C C . ILE A 1 364 ? 15.196 13.146 -5.030 1.00 55.00 364 ILE A C 1
ATOM 2776 O O . ILE A 1 364 ? 14.354 13.556 -5.816 1.00 55.00 364 ILE A O 1
ATOM 2780 N N . LEU A 1 365 ? 15.816 11.976 -5.208 1.00 53.75 365 LEU A N 1
ATOM 2781 C CA . LEU A 1 365 ? 15.553 11.103 -6.361 1.00 53.75 365 LEU A CA 1
ATOM 2782 C C . LEU A 1 365 ? 14.183 10.407 -6.291 1.00 53.75 365 LEU A C 1
ATOM 2784 O O . LEU A 1 365 ? 13.669 9.967 -7.312 1.00 53.75 365 LEU A O 1
ATOM 2788 N N . SER A 1 366 ? 13.600 10.287 -5.094 1.00 52.00 366 SER A N 1
ATOM 2789 C CA . SER A 1 366 ? 12.299 9.641 -4.865 1.00 52.00 366 SER A CA 1
ATOM 2790 C C . SER A 1 366 ? 11.088 10.572 -4.975 1.00 52.00 366 SER A C 1
ATOM 2792 O O . SER A 1 366 ? 9.972 10.132 -4.712 1.00 52.00 366 SER A O 1
ATOM 2794 N N . ALA A 1 367 ? 11.295 11.843 -5.321 1.00 52.62 367 ALA A N 1
ATOM 2795 C CA . ALA A 1 367 ? 10.256 12.865 -5.406 1.00 52.62 367 ALA A CA 1
ATOM 2796 C C . ALA A 1 367 ? 10.192 13.423 -6.844 1.00 52.62 367 ALA A C 1
ATOM 2798 O O . ALA A 1 367 ? 10.841 14.431 -7.125 1.00 52.62 367 ALA A O 1
ATOM 2799 N N . PRO A 1 368 ? 9.474 12.755 -7.773 1.00 43.72 368 PRO A N 1
ATOM 2800 C CA . PRO A 1 368 ? 9.593 13.048 -9.203 1.00 43.72 368 PRO A CA 1
ATOM 2801 C C . PRO A 1 368 ? 8.885 14.335 -9.647 1.00 43.72 368 PRO A C 1
ATOM 2803 O O . PRO A 1 368 ? 9.340 14.957 -10.598 1.00 43.72 368 PRO A O 1
ATOM 2806 N N . ASP A 1 369 ? 7.840 14.783 -8.942 1.00 44.09 369 ASP A N 1
ATOM 2807 C CA . ASP A 1 369 ? 6.931 15.816 -9.485 1.00 44.09 369 ASP A CA 1
ATOM 2808 C C . ASP A 1 369 ? 6.913 17.136 -8.711 1.00 44.09 369 ASP A C 1
ATOM 2810 O O . ASP A 1 369 ? 6.278 18.115 -9.099 1.00 44.09 369 ASP A O 1
ATOM 2814 N N . HIS A 1 370 ? 7.664 17.206 -7.623 1.00 44.69 370 HIS A N 1
ATOM 2815 C CA . HIS A 1 370 ? 7.805 18.408 -6.826 1.00 44.69 370 HIS A CA 1
ATOM 2816 C C . HIS A 1 370 ? 9.224 18.379 -6.306 1.00 44.69 370 HIS A C 1
ATOM 2818 O O . HIS A 1 370 ? 9.527 17.461 -5.559 1.00 44.69 370 HIS A O 1
ATOM 2824 N N . LEU A 1 371 ? 10.092 19.309 -6.708 1.00 41.34 371 LEU A N 1
ATOM 2825 C CA . LEU A 1 371 ? 11.111 19.897 -5.835 1.00 41.34 371 LEU A CA 1
ATOM 2826 C C . LEU A 1 371 ? 11.975 20.894 -6.612 1.00 41.34 371 LEU A C 1
ATOM 2828 O O . LEU A 1 371 ? 12.850 20.573 -7.408 1.00 41.34 371 LEU A O 1
ATOM 2832 N N . ASP A 1 372 ? 11.806 22.126 -6.185 1.00 44.94 372 ASP A N 1
ATOM 2833 C CA . ASP A 1 372 ? 12.719 23.253 -6.278 1.00 44.94 372 ASP A CA 1
ATOM 2834 C C . ASP A 1 372 ? 13.999 23.108 -5.413 1.00 44.94 372 ASP A C 1
ATOM 2836 O O . ASP A 1 372 ? 14.940 23.904 -5.499 1.00 44.94 372 ASP A O 1
ATOM 2840 N N . ALA A 1 373 ? 14.061 22.090 -4.547 1.00 45.75 373 ALA A N 1
ATOM 2841 C CA . ALA A 1 373 ? 15.158 21.869 -3.599 1.00 45.75 373 ALA A CA 1
ATOM 2842 C C . ALA A 1 373 ? 16.536 21.520 -4.202 1.00 45.75 373 ALA A C 1
ATOM 2844 O O . ALA A 1 373 ? 17.533 21.950 -3.622 1.00 45.75 373 ALA A O 1
ATOM 2845 N N . PRO A 1 374 ? 16.671 20.797 -5.331 1.00 45.78 374 PRO A N 1
ATOM 2846 C CA . PRO A 1 374 ? 17.974 20.397 -5.860 1.00 45.78 374 PRO A CA 1
ATOM 2847 C C . PRO A 1 374 ? 18.857 21.587 -6.264 1.00 45.78 374 PRO A C 1
ATOM 2849 O O . PRO A 1 374 ? 20.080 21.526 -6.142 1.00 45.78 374 PRO A O 1
ATOM 2852 N N . VAL A 1 375 ? 18.246 22.692 -6.711 1.00 41.78 375 VAL A N 1
ATOM 2853 C CA . VAL A 1 375 ? 18.956 23.906 -7.144 1.00 41.78 375 VAL A CA 1
ATOM 2854 C C . VAL A 1 375 ? 19.446 24.727 -5.946 1.00 41.78 375 VAL A C 1
ATOM 2856 O O . VAL A 1 375 ? 20.603 25.142 -5.936 1.00 41.78 375 VAL A O 1
ATOM 2859 N N . ASN A 1 376 ? 18.621 24.898 -4.906 1.00 46.31 376 ASN A N 1
ATOM 2860 C CA . ASN A 1 376 ? 19.025 25.583 -3.669 1.00 46.31 376 ASN A CA 1
ATOM 2861 C C . ASN A 1 376 ? 20.122 24.809 -2.921 1.00 46.31 376 ASN A C 1
ATOM 2863 O O . ASN A 1 376 ? 21.115 25.401 -2.506 1.00 46.31 376 ASN A O 1
ATOM 2867 N N . ILE A 1 377 ? 20.003 23.476 -2.860 1.00 50.84 377 ILE A N 1
ATOM 2868 C CA . ILE A 1 377 ? 21.018 22.593 -2.267 1.00 50.84 377 ILE A CA 1
ATOM 2869 C C . ILE A 1 377 ? 22.342 22.685 -3.040 1.00 50.84 377 ILE A C 1
ATOM 2871 O O . ILE A 1 377 ? 23.405 22.698 -2.423 1.00 50.84 377 ILE A O 1
ATOM 2875 N N . ARG A 1 378 ? 22.311 22.810 -4.378 1.00 47.91 378 ARG A N 1
ATOM 2876 C CA . ARG A 1 378 ? 23.529 23.029 -5.180 1.00 47.91 378 ARG A CA 1
ATOM 2877 C C . ARG A 1 378 ? 24.189 24.373 -4.870 1.00 47.91 378 ARG A C 1
ATOM 2879 O O . ARG A 1 378 ? 25.393 24.402 -4.641 1.00 47.91 378 ARG A O 1
ATOM 2886 N N . LEU A 1 379 ? 23.420 25.462 -4.856 1.00 43.00 379 LEU A N 1
ATOM 2887 C CA . LEU A 1 379 ? 23.946 26.815 -4.639 1.00 43.00 379 LEU A CA 1
ATOM 2888 C C . LEU A 1 379 ? 24.524 26.995 -3.224 1.00 43.00 379 LEU A C 1
ATOM 2890 O O . LEU A 1 379 ? 25.578 27.608 -3.060 1.00 43.00 379 LEU A O 1
ATOM 2894 N N . GLU A 1 380 ? 23.880 26.422 -2.203 1.00 51.50 380 GLU A N 1
ATOM 2895 C CA . GLU A 1 380 ? 24.374 26.450 -0.820 1.00 51.50 380 GLU A CA 1
ATOM 2896 C C . GLU A 1 380 ? 25.578 25.516 -0.616 1.00 51.50 380 GLU A C 1
ATOM 2898 O O . GLU A 1 380 ? 26.506 25.859 0.120 1.00 51.50 380 GLU A O 1
ATOM 2903 N N . TRP A 1 381 ? 25.631 24.376 -1.315 1.00 54.50 381 TRP A N 1
ATOM 2904 C CA . TRP A 1 381 ? 26.811 23.507 -1.335 1.00 54.50 381 TRP A CA 1
ATOM 2905 C C . TRP A 1 381 ? 28.019 24.195 -1.987 1.00 54.50 381 TRP A C 1
ATOM 2907 O O . TRP A 1 381 ? 29.115 24.165 -1.428 1.00 54.50 381 TRP A O 1
ATOM 2917 N N . GLU A 1 382 ? 27.828 24.865 -3.127 1.00 51.41 382 GLU A N 1
ATOM 2918 C CA . GLU A 1 382 ? 28.876 25.623 -3.827 1.00 51.41 382 GLU A CA 1
ATOM 2919 C C . GLU A 1 382 ? 29.427 26.780 -2.966 1.00 51.41 382 GLU A C 1
ATOM 2921 O O . GLU A 1 382 ? 30.646 26.963 -2.895 1.00 51.41 382 GLU A O 1
ATOM 2926 N N . ASP A 1 383 ? 28.567 27.496 -2.230 1.00 49.38 383 ASP A N 1
ATOM 2927 C CA . ASP A 1 383 ? 28.963 28.541 -1.268 1.00 49.38 383 ASP A CA 1
ATOM 2928 C C . ASP A 1 383 ? 29.765 27.985 -0.071 1.00 49.38 383 ASP A C 1
ATOM 2930 O O . ASP A 1 383 ? 30.752 28.589 0.359 1.00 49.38 383 ASP A O 1
ATOM 2934 N N . GLN A 1 384 ? 29.401 26.812 0.461 1.00 53.16 384 GLN A N 1
ATOM 2935 C CA . GLN A 1 384 ? 30.128 26.189 1.576 1.00 53.16 384 GLN A CA 1
ATOM 2936 C C . GLN A 1 384 ? 31.463 25.565 1.148 1.00 53.16 384 GLN A C 1
ATOM 2938 O O . GLN A 1 384 ? 32.451 25.680 1.879 1.00 53.16 384 GLN A O 1
ATOM 2943 N N . VAL A 1 385 ? 31.528 24.955 -0.041 1.00 54.38 385 VAL A N 1
ATOM 2944 C CA . VAL A 1 385 ? 32.777 24.451 -0.639 1.00 54.38 385 VAL A CA 1
ATOM 2945 C C . VAL A 1 385 ? 33.770 25.596 -0.825 1.00 54.38 385 VAL A C 1
ATOM 2947 O O . VAL A 1 385 ? 34.922 25.476 -0.404 1.00 54.38 385 VAL A O 1
ATOM 2950 N N . ALA A 1 386 ? 33.311 26.738 -1.347 1.00 51.25 386 ALA A N 1
ATOM 2951 C CA . ALA A 1 386 ? 34.135 27.934 -1.518 1.00 51.25 386 ALA A CA 1
ATOM 2952 C C . ALA A 1 386 ? 34.676 28.504 -0.189 1.00 51.25 386 ALA A C 1
ATOM 2954 O O . ALA A 1 386 ? 35.751 29.101 -0.169 1.00 51.25 386 ALA A O 1
ATOM 2955 N N . LYS A 1 387 ? 33.967 28.300 0.932 1.00 54.19 387 LYS A N 1
ATOM 2956 C CA . LYS A 1 387 ? 34.368 28.769 2.274 1.00 54.19 387 LYS A CA 1
ATOM 2957 C C . LYS A 1 387 ? 35.277 27.801 3.040 1.00 54.19 387 LYS A C 1
ATOM 2959 O O . LYS A 1 387 ? 35.982 28.243 3.945 1.00 54.19 387 LYS A O 1
ATOM 2964 N N . LYS A 1 388 ? 35.237 26.495 2.744 1.00 52.25 388 LYS A N 1
ATOM 2965 C CA . LYS A 1 388 ? 35.869 25.436 3.566 1.00 52.25 388 LYS A CA 1
ATOM 2966 C C . LYS A 1 388 ? 36.987 24.663 2.862 1.00 52.25 388 LYS A C 1
ATOM 2968 O O . LYS A 1 388 ? 37.825 24.081 3.548 1.00 52.25 388 LYS A O 1
ATOM 2973 N N . VAL A 1 389 ? 37.040 24.663 1.529 1.00 53.94 389 VAL A N 1
ATOM 2974 C CA . VAL A 1 389 ? 38.130 24.038 0.765 1.00 53.94 389 VAL A CA 1
ATOM 2975 C C . VAL A 1 389 ? 39.238 25.066 0.537 1.00 53.94 389 VAL A C 1
ATOM 2977 O O . VAL A 1 389 ? 39.333 25.701 -0.510 1.00 53.94 389 VAL A O 1
ATOM 2980 N N . THR A 1 390 ? 40.077 25.254 1.553 1.00 53.84 390 THR A N 1
ATOM 2981 C CA . THR A 1 390 ? 41.315 26.036 1.440 1.00 53.84 390 THR A CA 1
ATOM 2982 C C . THR A 1 390 ? 42.451 25.165 0.874 1.00 53.84 390 THR A C 1
ATOM 2984 O O . THR A 1 390 ? 42.352 23.931 0.881 1.00 53.84 390 THR A O 1
ATOM 2987 N N . PRO A 1 391 ? 43.566 25.757 0.399 1.00 54.38 391 PRO A N 1
ATOM 2988 C CA . PRO A 1 391 ? 44.742 25.007 -0.058 1.00 54.38 391 PRO A CA 1
ATOM 2989 C C . PRO A 1 391 ? 45.335 24.047 0.985 1.00 54.38 391 PRO A C 1
ATOM 2991 O O . PRO A 1 391 ? 46.076 23.141 0.602 1.00 54.38 391 PRO A O 1
ATOM 2994 N N . ASP A 1 392 ? 44.967 24.203 2.258 1.00 46.91 392 ASP A N 1
ATOM 2995 C CA . ASP A 1 392 ? 45.500 23.475 3.414 1.00 46.91 392 ASP A CA 1
ATOM 2996 C C . ASP A 1 392 ? 44.609 22.296 3.865 1.00 46.91 392 ASP A C 1
ATOM 2998 O O . ASP A 1 392 ? 44.967 21.563 4.784 1.00 46.91 392 ASP A O 1
ATOM 3002 N N . ALA A 1 393 ? 43.448 22.080 3.232 1.00 56.22 393 ALA A N 1
ATOM 3003 C CA . ALA A 1 393 ? 42.540 20.975 3.565 1.00 56.22 393 ALA A CA 1
ATOM 3004 C C . ALA A 1 393 ? 43.162 19.592 3.265 1.00 56.22 393 ALA A C 1
ATOM 3006 O O . ALA A 1 393 ? 43.907 19.439 2.294 1.00 56.22 393 ALA A O 1
ATOM 3007 N N . SER A 1 394 ? 42.843 18.548 4.041 1.00 56.53 394 SER A N 1
ATOM 3008 C CA . SER A 1 394 ? 43.418 17.213 3.801 1.00 56.53 394 SER A CA 1
ATOM 3009 C C . SER A 1 394 ? 43.014 16.637 2.425 1.00 56.53 394 SER A C 1
ATOM 3011 O O . SER A 1 394 ? 41.961 17.001 1.881 1.00 56.53 394 SER A O 1
ATOM 3013 N N . PRO A 1 395 ? 43.832 15.749 1.827 1.00 57.09 395 PRO A N 1
ATOM 3014 C CA . PRO A 1 395 ? 43.519 15.117 0.546 1.00 57.09 395 PRO A CA 1
ATOM 3015 C C . PRO A 1 395 ? 42.196 14.339 0.560 1.00 57.09 395 PRO A C 1
ATOM 3017 O O . PRO A 1 395 ? 41.436 14.441 -0.404 1.00 57.09 395 PRO A O 1
ATOM 3020 N N . GLU A 1 396 ? 41.876 13.626 1.651 1.00 53.44 396 GLU A N 1
ATOM 3021 C CA . GLU A 1 396 ? 40.585 12.939 1.790 1.00 53.44 396 GLU A CA 1
ATOM 3022 C C . GLU A 1 396 ? 39.403 13.912 1.754 1.00 53.44 396 GLU A C 1
ATOM 3024 O O . GLU A 1 396 ? 38.420 13.652 1.060 1.00 53.44 396 GLU A O 1
ATOM 3029 N N . ILE A 1 397 ? 39.505 15.054 2.442 1.00 54.22 397 ILE A N 1
ATOM 3030 C CA . ILE A 1 397 ? 38.436 16.059 2.482 1.00 54.22 397 ILE A CA 1
ATOM 3031 C C . ILE A 1 397 ? 38.204 16.636 1.081 1.00 54.22 397 ILE A C 1
ATOM 3033 O O . ILE A 1 397 ? 37.067 16.689 0.613 1.00 54.22 397 ILE A O 1
ATOM 3037 N N . ARG A 1 398 ? 39.272 17.004 0.362 1.00 58.22 398 ARG A N 1
ATOM 3038 C CA . ARG A 1 398 ? 39.162 17.528 -1.013 1.00 58.22 398 ARG A CA 1
ATOM 3039 C C . ARG A 1 398 ? 38.546 16.516 -1.978 1.00 58.22 398 ARG A C 1
ATOM 3041 O O . ARG A 1 398 ? 37.731 16.895 -2.817 1.00 58.22 398 ARG A O 1
ATOM 3048 N N . ARG A 1 399 ? 38.902 15.237 -1.839 1.00 63.75 399 ARG A N 1
ATOM 3049 C CA . ARG A 1 399 ? 38.349 14.148 -2.651 1.00 63.75 399 ARG A CA 1
ATOM 3050 C C . ARG A 1 399 ? 36.853 13.951 -2.399 1.00 63.75 399 ARG A C 1
ATOM 3052 O O . ARG A 1 399 ? 36.089 13.922 -3.359 1.00 63.75 399 ARG A O 1
ATOM 3059 N N . LEU A 1 400 ? 36.439 13.887 -1.133 1.00 55.34 400 LEU A N 1
ATOM 3060 C CA . LEU A 1 400 ? 35.031 13.764 -0.740 1.00 55.34 400 LEU A CA 1
ATOM 3061 C C . LEU A 1 400 ? 34.186 14.915 -1.306 1.00 55.34 400 LEU A C 1
ATOM 3063 O O . LEU A 1 400 ? 33.142 14.676 -1.910 1.00 55.34 400 LEU A O 1
ATOM 3067 N N . PHE A 1 401 ? 34.654 16.161 -1.189 1.00 57.84 401 PHE A N 1
ATOM 3068 C CA . PHE A 1 401 ? 33.928 17.317 -1.725 1.00 57.84 401 PHE A CA 1
ATOM 3069 C C . PHE A 1 401 ? 33.789 17.287 -3.257 1.00 57.84 401 PHE A C 1
ATOM 3071 O O . PHE A 1 401 ? 32.714 17.598 -3.773 1.00 57.84 401 PHE A O 1
ATOM 3078 N N . ALA A 1 402 ? 34.828 16.861 -3.981 1.00 61.09 402 ALA A N 1
ATOM 3079 C CA . ALA A 1 402 ? 34.787 16.729 -5.438 1.00 61.09 402 ALA A CA 1
ATOM 3080 C C . ALA A 1 402 ? 33.834 15.611 -5.908 1.00 61.09 402 ALA A C 1
ATOM 3082 O O . ALA A 1 402 ? 33.080 15.799 -6.865 1.00 61.09 402 ALA A O 1
ATOM 3083 N N . GLU A 1 403 ? 33.824 14.466 -5.216 1.00 60.16 403 GLU A N 1
ATOM 3084 C CA . GLU A 1 403 ? 32.904 13.354 -5.491 1.00 60.16 403 GLU A CA 1
ATOM 3085 C C . GLU A 1 403 ? 31.439 13.775 -5.265 1.00 60.16 403 GLU A C 1
ATOM 3087 O O . GLU A 1 403 ? 30.572 13.493 -6.096 1.00 60.16 403 GLU A O 1
ATOM 3092 N N . HIS A 1 404 ? 31.166 14.542 -4.205 1.00 56.75 404 HIS A N 1
ATOM 3093 C CA . HIS A 1 404 ? 29.831 15.073 -3.920 1.00 56.75 404 HIS A CA 1
ATOM 3094 C C . HIS A 1 404 ? 29.375 16.157 -4.911 1.00 56.75 404 HIS A C 1
ATOM 3096 O O . HIS A 1 404 ? 28.209 16.166 -5.305 1.00 56.75 404 HIS A O 1
ATOM 3102 N N . GLN A 1 405 ? 30.266 17.043 -5.363 1.00 57.66 405 GLN A N 1
ATOM 3103 C CA . GLN A 1 405 ? 29.924 18.069 -6.356 1.00 57.66 405 GLN A CA 1
ATOM 3104 C C . GLN A 1 405 ? 29.574 17.451 -7.717 1.00 57.66 405 GLN A C 1
ATOM 3106 O O . GLN A 1 405 ? 28.589 17.840 -8.347 1.00 57.66 405 GLN A O 1
ATOM 3111 N N . LYS A 1 406 ? 30.340 16.438 -8.141 1.00 61.97 406 LYS A N 1
ATOM 3112 C CA . LYS A 1 406 ? 30.037 15.648 -9.339 1.00 61.97 406 LYS A CA 1
ATOM 3113 C C . LYS A 1 406 ? 28.677 14.955 -9.215 1.00 61.97 406 LYS A C 1
ATOM 3115 O O . LYS A 1 406 ? 27.879 14.996 -10.147 1.00 61.97 406 LYS A O 1
ATOM 3120 N N . TRP A 1 407 ? 28.387 14.401 -8.040 1.00 63.75 407 TRP A N 1
ATOM 3121 C CA . TRP A 1 407 ? 27.117 13.742 -7.758 1.00 63.75 407 TRP A CA 1
ATOM 3122 C C . TRP A 1 407 ? 25.901 14.687 -7.854 1.00 63.75 407 TRP A C 1
ATOM 3124 O O . TRP A 1 407 ? 24.904 14.328 -8.482 1.00 63.75 407 TRP A O 1
ATOM 3134 N N . ILE A 1 408 ? 25.973 15.894 -7.275 1.00 54.06 408 ILE A N 1
ATOM 3135 C CA . ILE A 1 408 ? 24.881 16.885 -7.348 1.00 54.06 408 ILE A CA 1
ATOM 3136 C C . ILE A 1 408 ? 24.607 17.275 -8.808 1.00 54.06 408 ILE A C 1
ATOM 3138 O O . ILE A 1 408 ? 23.452 17.387 -9.218 1.00 54.06 408 ILE A O 1
ATOM 3142 N N . ALA A 1 409 ? 25.660 17.440 -9.612 1.00 56.59 409 ALA A N 1
ATOM 3143 C CA . ALA A 1 409 ? 25.532 17.762 -11.029 1.00 56.59 409 ALA A CA 1
ATOM 3144 C C . ALA A 1 409 ? 24.872 16.633 -11.847 1.00 56.59 409 ALA A C 1
ATOM 3146 O O . ALA A 1 409 ? 24.070 16.917 -12.736 1.00 56.59 409 ALA A O 1
ATOM 3147 N N . GLU A 1 410 ? 25.172 15.367 -11.543 1.00 57.34 410 GLU A N 1
ATOM 3148 C CA . GLU A 1 410 ? 24.587 14.195 -12.214 1.00 57.34 410 GLU A CA 1
ATOM 3149 C C . GLU A 1 410 ? 23.103 14.006 -11.860 1.00 57.34 410 GLU A C 1
ATOM 3151 O O . GLU A 1 410 ? 22.277 13.872 -12.762 1.00 57.34 410 GLU A O 1
ATOM 3156 N N . ALA A 1 411 ? 22.740 14.106 -10.576 1.00 51.06 411 ALA A N 1
ATOM 3157 C CA . ALA A 1 411 ? 21.348 13.986 -10.128 1.00 51.06 411 ALA A CA 1
ATOM 3158 C C . ALA A 1 411 ? 20.440 15.084 -10.722 1.00 51.06 411 ALA A C 1
ATOM 3160 O O . ALA A 1 411 ? 19.305 14.823 -11.111 1.00 51.06 411 ALA A O 1
ATOM 3161 N N . LEU A 1 412 ? 20.961 16.308 -10.861 1.00 51.88 412 LEU A N 1
ATOM 3162 C CA . LEU A 1 412 ? 20.260 17.418 -11.515 1.00 51.88 412 LEU A CA 1
ATOM 3163 C C . LEU A 1 412 ? 20.093 17.229 -13.025 1.00 51.88 412 LEU A C 1
ATOM 3165 O O . LEU A 1 412 ? 19.169 17.786 -13.614 1.00 51.88 412 LEU A O 1
ATOM 3169 N N . LYS A 1 413 ? 20.995 16.487 -13.668 1.00 55.38 413 LYS A N 1
ATOM 3170 C CA . LYS A 1 413 ? 20.923 16.201 -15.101 1.00 55.38 413 LYS A CA 1
ATOM 3171 C C . LYS A 1 413 ? 19.865 15.140 -15.405 1.00 55.38 413 LYS A C 1
ATOM 3173 O O . LYS A 1 413 ? 19.159 15.276 -16.398 1.00 55.38 413 LYS A O 1
ATOM 3178 N N . GLU A 1 414 ? 19.737 14.128 -14.548 1.00 51.16 414 GLU A N 1
ATOM 3179 C CA . GLU A 1 414 ? 18.713 13.079 -14.661 1.00 51.16 414 GLU A CA 1
ATOM 3180 C C . GLU A 1 414 ? 17.306 13.607 -14.358 1.00 51.16 414 GLU A C 1
ATOM 3182 O O . GLU A 1 414 ? 16.378 13.307 -15.103 1.00 51.16 414 GLU A O 1
ATOM 3187 N N . ALA A 1 415 ? 17.158 14.471 -13.348 1.00 47.19 415 ALA A N 1
ATOM 3188 C CA . ALA A 1 415 ? 15.876 15.100 -13.016 1.00 47.19 415 ALA A CA 1
ATOM 3189 C C . ALA A 1 415 ? 15.353 16.071 -14.100 1.00 47.19 415 ALA A C 1
ATOM 3191 O O . ALA A 1 415 ? 14.160 16.337 -14.160 1.00 47.19 415 ALA A O 1
ATOM 3192 N N . ASN A 1 416 ? 16.230 16.599 -14.965 1.00 44.03 416 ASN A N 1
ATOM 3193 C CA . ASN A 1 416 ? 15.869 17.511 -16.062 1.00 44.03 416 ASN A CA 1
ATOM 3194 C C . ASN A 1 416 ? 15.798 16.821 -17.442 1.00 44.03 416 ASN A C 1
ATOM 3196 O O . ASN A 1 416 ? 15.707 17.505 -18.466 1.00 44.03 416 ASN A O 1
ATOM 3200 N N . ALA A 1 417 ? 15.886 15.488 -17.509 1.00 39.50 417 ALA A N 1
ATOM 3201 C CA . ALA A 1 417 ? 15.750 14.765 -18.769 1.00 39.50 417 ALA A CA 1
ATOM 3202 C C . ALA A 1 417 ? 14.280 14.798 -19.240 1.00 39.50 417 ALA A C 1
ATOM 3204 O O . ALA A 1 417 ? 13.392 14.490 -18.446 1.00 39.50 417 ALA A O 1
ATOM 3205 N N . PRO A 1 418 ? 13.989 15.158 -20.506 1.00 34.44 418 PRO A N 1
ATOM 3206 C CA . PRO A 1 418 ? 12.617 15.201 -21.000 1.00 34.44 418 PRO A CA 1
ATOM 3207 C C . PRO A 1 418 ? 12.024 13.786 -21.001 1.00 34.44 418 PRO A C 1
ATOM 3209 O O . PRO A 1 418 ? 12.445 12.935 -21.784 1.00 34.44 418 PRO A O 1
ATOM 3212 N N . GLN A 1 419 ? 11.061 13.532 -20.115 1.00 33.41 419 GLN A N 1
ATOM 3213 C CA . GLN A 1 419 ? 10.252 12.318 -20.137 1.00 33.41 419 GLN A CA 1
ATOM 3214 C C . GLN A 1 419 ? 9.048 12.561 -21.051 1.00 33.41 419 GLN A C 1
ATOM 3216 O O . GLN A 1 419 ? 8.298 13.517 -20.868 1.00 33.41 419 GLN A O 1
ATOM 3221 N N . GLY A 1 420 ? 8.919 11.738 -22.091 1.00 32.34 420 GLY A N 1
ATOM 3222 C CA . GLY A 1 420 ? 7.821 11.817 -23.048 1.00 32.34 420 GLY A CA 1
ATOM 3223 C C . GLY A 1 420 ? 6.507 11.390 -22.403 1.00 32.34 420 GLY A C 1
ATOM 3224 O O . GLY A 1 420 ? 6.250 10.199 -22.260 1.00 32.34 420 GLY A O 1
ATOM 3225 N N . HIS A 1 421 ? 5.677 12.365 -22.050 1.00 28.91 421 HIS A N 1
ATOM 3226 C CA . HIS A 1 421 ? 4.271 12.163 -21.729 1.00 28.91 421 HIS A CA 1
ATOM 3227 C C . HIS A 1 421 ? 3.425 12.949 -22.733 1.00 28.91 421 HIS A C 1
ATOM 3229 O O . HIS A 1 421 ? 3.341 14.170 -22.660 1.00 28.91 421 HIS A O 1
ATOM 3235 N N . GLU A 1 422 ? 2.812 12.239 -23.683 1.00 27.73 422 GLU A N 1
ATOM 3236 C CA . GLU A 1 422 ? 1.665 12.745 -24.440 1.00 27.73 422 GLU A CA 1
ATOM 3237 C C . GLU A 1 422 ? 0.418 12.614 -23.550 1.00 27.73 422 GLU A C 1
ATOM 3239 O O . GLU A 1 422 ? 0.013 11.507 -23.190 1.00 27.73 422 GLU A O 1
ATOM 3244 N N . ALA A 1 423 ? -0.169 13.748 -23.167 1.00 25.98 423 ALA A N 1
ATOM 3245 C CA . ALA A 1 423 ? -1.470 13.822 -22.504 1.00 25.98 423 ALA A CA 1
ATOM 3246 C C . ALA A 1 423 ? -2.605 13.945 -23.547 1.00 25.98 423 ALA A C 1
ATOM 3248 O O . ALA A 1 423 ? -2.353 14.395 -24.669 1.00 25.98 423 ALA A O 1
ATOM 3249 N N . PRO A 1 424 ? -3.860 13.569 -23.221 1.00 27.98 424 PRO A N 1
ATOM 3250 C CA . PRO A 1 424 ? -4.964 13.605 -24.173 1.00 27.98 424 PRO A CA 1
ATOM 3251 C C . PRO A 1 424 ? -5.306 15.044 -24.571 1.00 27.98 424 PRO A C 1
ATOM 3253 O O . PRO A 1 424 ? -5.536 15.910 -23.728 1.00 27.98 424 PRO A O 1
ATOM 3256 N N . VAL A 1 425 ? -5.367 15.263 -25.880 1.00 39.44 425 VAL A N 1
ATOM 3257 C CA . VAL A 1 425 ? -5.817 16.490 -26.535 1.00 39.44 425 VAL A CA 1
ATOM 3258 C C . VAL A 1 425 ? -7.342 16.533 -26.483 1.00 39.44 425 VAL A C 1
ATOM 3260 O O . VAL A 1 425 ? -7.966 15.688 -27.111 1.00 39.44 425 VAL A O 1
ATOM 3263 N N . ASP A 1 426 ? -7.929 17.490 -25.757 1.00 31.03 426 ASP A N 1
ATOM 3264 C CA . ASP A 1 426 ? -9.210 18.116 -26.131 1.00 31.03 426 ASP A CA 1
ATOM 3265 C C . ASP A 1 426 ? -9.514 19.345 -25.251 1.00 31.03 426 ASP A C 1
ATOM 3267 O O . ASP A 1 426 ? -10.253 19.317 -24.270 1.00 31.03 426 ASP A O 1
ATOM 3271 N N . GLY A 1 427 ? -8.921 20.466 -25.649 1.00 29.89 427 GLY A N 1
ATOM 3272 C CA . GLY A 1 427 ? -9.264 21.823 -25.238 1.00 29.89 427 GLY A CA 1
ATOM 3273 C C . GLY A 1 427 ? -8.528 22.781 -26.179 1.00 29.89 427 GLY A C 1
ATOM 3274 O O . GLY A 1 427 ? -7.391 22.484 -26.543 1.00 29.89 427 GLY A O 1
ATOM 3275 N N . PRO A 1 428 ? -9.114 23.904 -26.632 1.00 30.30 428 PRO A N 1
ATOM 3276 C CA . PRO A 1 428 ? -8.480 24.785 -27.622 1.00 30.30 428 PRO A CA 1
ATOM 3277 C C . PRO A 1 428 ? -7.215 25.514 -27.116 1.00 30.30 428 PRO A C 1
ATOM 3279 O O . PRO A 1 428 ? -6.665 26.337 -27.845 1.00 30.30 428 PRO A O 1
ATOM 3282 N N . TYR A 1 429 ? -6.747 25.200 -25.905 1.00 42.56 429 TYR A N 1
ATOM 3283 C CA . TYR A 1 429 ? -5.495 25.666 -25.318 1.00 42.56 429 TYR A CA 1
ATOM 3284 C C . TYR A 1 429 ? -4.816 24.478 -24.632 1.00 42.56 429 TYR A C 1
ATOM 3286 O O . TYR A 1 429 ? -5.094 24.172 -23.474 1.00 42.56 429 TYR A O 1
ATOM 3294 N N . SER A 1 430 ? -3.977 23.755 -25.375 1.00 32.78 430 SER A N 1
ATOM 3295 C CA . SER A 1 430 ? -3.182 22.673 -24.798 1.00 32.78 430 SER A CA 1
ATOM 3296 C C . SER A 1 430 ? -2.042 23.264 -23.957 1.00 32.78 430 SER A C 1
ATOM 3298 O O . SER A 1 430 ? -1.510 24.326 -24.285 1.00 32.78 430 SER A O 1
ATOM 3300 N N . TYR A 1 431 ? -1.635 22.574 -22.885 1.00 39.03 431 TYR A N 1
ATOM 3301 C CA . TYR A 1 431 ? -0.485 22.951 -22.045 1.00 39.03 431 TYR A CA 1
ATOM 3302 C C . TYR A 1 431 ? 0.822 23.140 -22.847 1.00 39.03 431 TYR A C 1
ATOM 3304 O O . TYR A 1 431 ? 1.715 23.876 -22.417 1.00 39.03 431 TYR A O 1
ATOM 3312 N N . ASP A 1 432 ? 0.917 22.545 -24.038 1.00 34.84 432 ASP A N 1
ATOM 3313 C CA . ASP A 1 432 ? 2.050 22.705 -24.951 1.00 34.84 432 ASP A CA 1
ATOM 3314 C C . ASP A 1 432 ? 2.075 24.069 -25.672 1.00 34.84 432 ASP A C 1
ATOM 3316 O O . ASP A 1 432 ? 3.152 24.561 -26.022 1.00 34.84 432 ASP A O 1
ATOM 3320 N N . ASP A 1 433 ? 0.934 24.751 -25.830 1.00 41.09 433 ASP A N 1
ATOM 3321 C CA . ASP A 1 433 ? 0.852 26.016 -26.579 1.00 41.09 433 ASP A CA 1
ATOM 3322 C C . ASP A 1 433 ? 1.461 27.215 -25.820 1.00 41.09 433 ASP A C 1
ATOM 3324 O O . ASP A 1 433 ? 1.920 28.187 -26.433 1.00 41.09 433 ASP A O 1
ATOM 3328 N N . MET A 1 434 ? 1.523 27.166 -24.481 1.00 51.19 434 MET A N 1
ATOM 3329 C CA . MET A 1 434 ? 2.068 28.259 -23.656 1.00 51.19 434 MET A CA 1
ATOM 3330 C C . MET A 1 434 ? 3.600 28.294 -23.601 1.00 51.19 434 MET A C 1
ATOM 3332 O O . MET A 1 434 ? 4.193 29.344 -23.329 1.00 51.19 434 MET A O 1
ATOM 3336 N N . VAL A 1 435 ? 4.262 27.176 -23.912 1.00 50.34 435 VAL A N 1
ATOM 3337 C CA . VAL A 1 435 ? 5.731 27.073 -23.932 1.00 50.34 435 VAL A CA 1
ATOM 3338 C C . VAL A 1 435 ? 6.334 27.957 -25.038 1.00 50.34 435 VAL A C 1
ATOM 3340 O O . VAL A 1 435 ? 7.458 28.441 -24.891 1.00 50.34 435 VAL A O 1
ATOM 3343 N N . GLY A 1 436 ? 5.568 28.238 -26.101 1.00 50.38 436 GLY A N 1
ATOM 3344 C CA . GLY A 1 436 ? 5.960 29.076 -27.242 1.00 50.38 436 GLY A CA 1
ATOM 3345 C C . GLY A 1 436 ? 5.618 30.570 -27.137 1.00 50.38 436 GLY A C 1
ATOM 3346 O O . GLY A 1 436 ? 5.876 31.314 -28.084 1.00 50.38 436 GLY A O 1
ATOM 3347 N N . VAL A 1 437 ? 5.032 31.039 -26.028 1.00 60.09 437 VAL A N 1
ATOM 3348 C CA . VAL A 1 437 ? 4.642 32.452 -25.865 1.00 60.09 437 VAL A CA 1
ATOM 3349 C C . VAL A 1 437 ? 5.882 33.340 -25.705 1.00 60.09 437 VAL A C 1
ATOM 3351 O O . VAL A 1 437 ? 6.677 33.163 -24.776 1.00 60.09 437 VAL A O 1
ATOM 3354 N N . ASP A 1 438 ? 6.036 34.316 -26.607 1.00 75.56 438 ASP A N 1
ATOM 3355 C CA . ASP A 1 438 ? 7.158 35.256 -26.589 1.00 75.56 438 ASP A CA 1
ATOM 3356 C C . ASP A 1 438 ? 7.138 36.201 -25.368 1.00 75.56 438 ASP A C 1
ATOM 3358 O O . ASP A 1 438 ? 6.118 36.410 -24.706 1.00 75.56 438 ASP A O 1
ATOM 3362 N N . LEU A 1 439 ? 8.300 36.792 -25.066 1.00 80.44 439 LEU A N 1
ATOM 3363 C CA . LEU A 1 439 ? 8.492 37.701 -23.930 1.00 80.44 439 LEU A CA 1
ATOM 3364 C C . LEU A 1 439 ? 7.522 38.896 -23.949 1.00 80.44 439 LEU A C 1
ATOM 3366 O O . LEU A 1 439 ? 7.091 39.350 -22.890 1.00 80.44 439 LEU A O 1
ATOM 3370 N N . ALA A 1 440 ? 7.175 39.414 -25.130 1.00 80.38 440 ALA A N 1
ATOM 3371 C CA . ALA A 1 440 ? 6.317 40.587 -25.264 1.00 80.38 440 ALA A CA 1
ATOM 3372 C C . ALA A 1 440 ? 4.860 40.260 -24.904 1.00 80.38 440 ALA A C 1
ATOM 3374 O O . ALA A 1 440 ? 4.206 41.024 -24.191 1.00 80.38 440 ALA A O 1
ATOM 3375 N N . ARG A 1 441 ? 4.360 39.104 -25.347 1.00 80.38 441 ARG A N 1
ATOM 3376 C CA . ARG A 1 441 ? 3.033 38.596 -24.999 1.00 80.38 441 ARG A CA 1
ATOM 3377 C C . ARG A 1 441 ? 2.964 38.186 -23.528 1.00 80.38 441 ARG A C 1
ATOM 3379 O O . ARG A 1 441 ? 1.995 38.550 -22.869 1.00 80.38 441 ARG A O 1
ATOM 3386 N N . GLY A 1 442 ? 3.994 37.528 -22.997 1.00 83.19 442 GLY A N 1
ATOM 3387 C CA . GLY A 1 442 ? 4.074 37.176 -21.576 1.00 83.19 442 GLY A CA 1
ATOM 3388 C C . GLY A 1 442 ? 4.040 38.397 -20.649 1.00 83.19 442 GLY A C 1
ATOM 3389 O O . GLY A 1 442 ? 3.260 38.444 -19.700 1.00 83.19 442 GLY A O 1
ATOM 3390 N N . LEU A 1 443 ? 4.806 39.446 -20.974 1.00 84.56 443 LEU A N 1
ATOM 3391 C CA . LEU A 1 443 ? 4.772 40.718 -20.241 1.00 84.56 443 LEU A CA 1
ATOM 3392 C C . LEU A 1 443 ? 3.418 41.426 -20.345 1.00 84.56 443 LEU A C 1
ATOM 3394 O O . LEU A 1 443 ? 2.956 42.001 -19.362 1.00 84.56 443 LEU A O 1
ATOM 3398 N N . LYS A 1 444 ? 2.765 41.373 -21.512 1.00 84.69 444 LYS A N 1
ATOM 3399 C CA . LYS A 1 444 ? 1.424 41.943 -21.702 1.00 84.69 444 LYS A CA 1
ATOM 3400 C C . LYS A 1 444 ? 0.374 41.256 -20.821 1.00 84.69 444 LYS A C 1
ATOM 3402 O O . LYS A 1 444 ? -0.529 41.937 -20.347 1.00 84.69 444 LYS A O 1
ATOM 3407 N N . LEU A 1 445 ? 0.490 39.943 -20.625 1.00 81.94 445 LEU A N 1
ATOM 3408 C CA . LEU A 1 445 ? -0.382 39.170 -19.739 1.00 81.94 445 LEU A CA 1
ATOM 3409 C C . LEU A 1 445 ? -0.113 39.518 -18.267 1.00 81.94 445 LEU A C 1
ATOM 3411 O O . LEU A 1 445 ? -1.011 39.988 -17.575 1.00 81.94 445 LEU A O 1
ATOM 3415 N N . LEU A 1 446 ? 1.145 39.416 -17.821 1.00 84.88 446 LEU A N 1
ATOM 3416 C CA . LEU A 1 446 ? 1.557 39.714 -16.440 1.00 84.88 446 LEU A CA 1
ATOM 3417 C C . LEU A 1 446 ? 1.216 41.131 -15.979 1.00 84.88 446 LEU A C 1
ATOM 3419 O O . LEU A 1 446 ? 0.833 41.324 -14.832 1.00 84.88 446 LEU A O 1
ATOM 3423 N N . LEU A 1 447 ? 1.423 42.123 -16.844 1.00 87.44 447 LEU A N 1
ATOM 3424 C CA . LEU A 1 447 ? 1.233 43.541 -16.529 1.00 87.44 447 LEU A CA 1
ATOM 3425 C C . LEU A 1 447 ? -0.108 44.074 -17.051 1.00 87.44 447 LEU A C 1
ATOM 3427 O O . LEU A 1 447 ? -0.311 45.288 -17.136 1.00 87.44 447 LEU A O 1
ATOM 3431 N N . GLY A 1 448 ? -1.012 43.171 -17.440 1.00 77.00 448 GLY A N 1
ATOM 3432 C CA . GLY A 1 448 ? -2.372 43.509 -17.827 1.00 77.00 448 GLY A CA 1
ATOM 3433 C C . GLY A 1 448 ? -3.162 44.108 -16.660 1.00 77.00 448 GLY A C 1
ATOM 3434 O O . GLY A 1 448 ? -2.807 43.961 -15.497 1.00 77.00 448 GLY A O 1
ATOM 3435 N N . GLN A 1 449 ? -4.272 44.784 -16.963 1.00 66.50 449 GLN A N 1
ATOM 3436 C CA . GLN A 1 449 ? -5.186 45.308 -15.932 1.00 66.50 449 GLN A CA 1
ATOM 3437 C C . GLN A 1 449 ? -6.222 44.277 -15.461 1.00 66.50 449 GLN A C 1
ATOM 3439 O O . GLN A 1 449 ? -7.184 44.626 -14.782 1.00 66.50 449 GLN A O 1
ATOM 3444 N N . ASP A 1 450 ? -6.058 43.024 -15.867 1.00 69.31 450 ASP A N 1
ATOM 3445 C CA . ASP A 1 450 ? -7.081 41.997 -15.796 1.00 69.31 450 ASP A CA 1
ATOM 3446 C C . ASP A 1 450 ? -6.556 40.761 -15.065 1.00 69.31 450 ASP A C 1
ATOM 3448 O O . ASP A 1 450 ? -5.487 40.247 -15.383 1.00 69.31 450 ASP A O 1
ATOM 3452 N N . GLU A 1 451 ? -7.307 40.285 -14.075 1.00 64.31 451 GLU A N 1
ATOM 3453 C CA . GLU A 1 451 ? -6.842 39.265 -13.129 1.00 64.31 451 GLU A CA 1
ATOM 3454 C C . GLU A 1 451 ? -6.592 37.901 -13.777 1.00 64.31 451 GLU A C 1
ATOM 3456 O O . GLU A 1 451 ? -5.708 37.161 -13.341 1.00 64.31 451 GLU A O 1
ATOM 3461 N N . LEU A 1 452 ? -7.358 37.561 -14.817 1.00 58.91 452 LEU A N 1
ATOM 3462 C CA . LEU A 1 452 ? -7.154 36.330 -15.576 1.00 58.91 452 LEU A CA 1
ATOM 3463 C C . LEU A 1 452 ? -5.902 36.432 -16.450 1.00 58.91 452 LEU A C 1
ATOM 3465 O O . LEU A 1 452 ? -5.079 35.528 -16.408 1.00 58.91 452 LEU A O 1
ATOM 3469 N N . ALA A 1 453 ? -5.698 37.564 -17.132 1.00 67.31 453 ALA A N 1
ATOM 3470 C CA . ALA A 1 453 ? -4.476 37.821 -17.894 1.00 67.31 453 ALA A CA 1
ATOM 3471 C C . ALA A 1 453 ? -3.231 37.784 -16.994 1.00 67.31 453 ALA A C 1
ATOM 3473 O O . ALA A 1 453 ? -2.222 37.194 -17.365 1.00 67.31 453 ALA A O 1
ATOM 3474 N N . GLU A 1 454 ? -3.311 38.332 -15.778 1.00 77.88 454 GLU A N 1
ATOM 3475 C CA . GLU A 1 454 ? -2.241 38.179 -14.789 1.00 77.88 454 GLU A CA 1
ATOM 3476 C C . GLU A 1 454 ? -2.016 36.711 -14.415 1.00 77.88 454 GLU A C 1
ATOM 3478 O O . GLU A 1 454 ? -0.876 36.303 -14.226 1.00 77.88 454 GLU A O 1
ATOM 3483 N N . SER A 1 455 ? -3.083 35.915 -14.308 1.00 71.31 455 SER A N 1
ATOM 3484 C CA . SER A 1 455 ? -3.002 34.492 -13.962 1.00 71.31 455 SER A CA 1
ATOM 3485 C C . SER A 1 455 ? -2.379 33.664 -15.085 1.00 71.31 455 SER A C 1
ATOM 3487 O O . SER A 1 455 ? -1.474 32.887 -14.811 1.00 71.31 455 SER A O 1
ATOM 3489 N N . GLU A 1 456 ? -2.771 33.900 -16.337 1.00 72.50 456 GLU A N 1
ATOM 3490 C CA . GLU A 1 456 ? -2.127 33.333 -17.530 1.00 72.50 456 GLU A CA 1
ATOM 3491 C C . GLU A 1 456 ? -0.673 33.804 -17.655 1.00 72.50 456 GLU A C 1
ATOM 3493 O O . GLU A 1 456 ? 0.210 33.064 -18.074 1.00 72.50 456 GLU A O 1
ATOM 3498 N N . GLY A 1 457 ? -0.394 35.052 -17.272 1.00 81.12 457 GLY A N 1
ATOM 3499 C CA . GLY A 1 457 ? 0.958 35.590 -17.206 1.00 81.12 457 GLY A CA 1
ATOM 3500 C C . GLY A 1 457 ? 1.805 34.877 -16.152 1.00 81.12 457 GLY A C 1
ATOM 3501 O O . GLY A 1 457 ? 2.961 34.549 -16.412 1.00 81.12 457 GLY A O 1
ATOM 3502 N N . VAL A 1 458 ? 1.239 34.616 -14.972 1.00 83.75 458 VAL A N 1
ATOM 3503 C CA . VAL A 1 458 ? 1.877 33.839 -13.900 1.00 83.75 458 VAL A CA 1
ATOM 3504 C C . VAL A 1 458 ? 2.111 32.399 -14.354 1.00 83.75 458 VAL A C 1
ATOM 3506 O O . VAL A 1 458 ? 3.215 31.889 -14.181 1.00 83.75 458 VAL A O 1
ATOM 3509 N N . GLU A 1 459 ? 1.129 31.774 -14.997 1.00 79.31 459 GLU A N 1
ATOM 3510 C CA . GLU A 1 459 ? 1.252 30.438 -15.580 1.00 79.31 459 GLU A CA 1
ATOM 3511 C C . GLU A 1 459 ? 2.341 30.397 -16.657 1.00 79.31 459 GLU A C 1
ATOM 3513 O O . GLU A 1 459 ? 3.217 29.536 -16.626 1.00 79.31 459 GLU A O 1
ATOM 3518 N N . TRP A 1 460 ? 2.387 31.389 -17.548 1.00 84.94 460 TRP A N 1
ATOM 3519 C CA . TRP A 1 460 ? 3.459 31.530 -18.529 1.00 84.94 460 TRP A CA 1
ATOM 3520 C C . TRP A 1 460 ? 4.833 31.623 -17.862 1.00 84.94 460 TRP A C 1
ATOM 3522 O O . TRP A 1 460 ? 5.755 30.927 -18.292 1.00 84.94 460 TRP A O 1
ATOM 3532 N N . VAL A 1 461 ? 4.984 32.436 -16.808 1.00 84.31 461 VAL A N 1
ATOM 3533 C CA . VAL A 1 461 ? 6.251 32.542 -16.064 1.00 84.31 461 VAL A CA 1
ATOM 3534 C C . VAL A 1 461 ? 6.653 31.186 -15.504 1.00 84.31 461 VAL A C 1
ATOM 3536 O O . VAL A 1 461 ? 7.791 30.772 -15.721 1.00 84.31 461 VAL A O 1
ATOM 3539 N N . LEU A 1 462 ? 5.731 30.494 -14.837 1.00 80.31 462 LEU A N 1
ATOM 3540 C CA . LEU A 1 462 ? 5.999 29.255 -14.103 1.00 80.31 462 LEU A CA 1
ATOM 3541 C C . LEU A 1 462 ? 6.010 27.993 -14.990 1.00 80.31 462 LEU A C 1
ATOM 3543 O O . LEU A 1 462 ? 6.512 26.955 -14.566 1.00 80.31 462 LEU A O 1
ATOM 3547 N N . SER A 1 463 ? 5.523 28.074 -16.233 1.00 72.94 463 SER A N 1
ATOM 3548 C CA . SER A 1 463 ? 5.408 26.926 -17.143 1.00 72.94 463 SER A CA 1
ATOM 3549 C C . SER A 1 463 ? 6.751 26.229 -17.400 1.00 72.94 463 SER A C 1
ATOM 3551 O O . SER A 1 463 ? 7.755 26.856 -17.752 1.00 72.94 463 SER A O 1
ATOM 3553 N N . GLY A 1 464 ? 6.783 24.903 -17.264 1.00 63.00 464 GLY A N 1
ATOM 3554 C CA . GLY A 1 464 ? 8.013 24.119 -17.412 1.00 63.00 464 GLY A CA 1
ATOM 3555 C C . GLY A 1 464 ? 9.030 24.312 -16.275 1.00 63.00 464 GLY A C 1
ATOM 3556 O O . GLY A 1 464 ? 10.228 24.123 -16.496 1.00 63.00 464 GLY A O 1
ATOM 3557 N N . GLY A 1 465 ? 8.551 24.685 -15.082 1.00 65.25 465 GLY A N 1
ATOM 3558 C CA . GLY A 1 465 ? 9.287 24.646 -13.817 1.00 65.25 465 GLY A CA 1
ATOM 3559 C C . GLY A 1 465 ? 10.169 25.866 -13.536 1.00 65.25 465 GLY A C 1
ATOM 3560 O O . GLY A 1 465 ? 10.403 26.724 -14.396 1.00 65.25 465 GLY A O 1
ATOM 3561 N N . ILE A 1 466 ? 10.717 25.935 -12.314 1.00 66.00 466 ILE A N 1
ATOM 3562 C CA . ILE A 1 466 ? 11.433 27.129 -11.838 1.00 66.00 466 ILE A CA 1
ATOM 3563 C C . ILE A 1 466 ? 12.662 27.485 -12.677 1.00 66.00 466 ILE A C 1
ATOM 3565 O O . ILE A 1 466 ? 12.989 28.658 -12.821 1.00 66.00 466 ILE A O 1
ATOM 3569 N N . SER A 1 467 ? 13.344 26.499 -13.267 1.00 65.19 467 SER A N 1
ATOM 3570 C CA . SER A 1 467 ? 14.541 26.756 -14.080 1.00 65.19 467 SER A CA 1
ATOM 3571 C C . SER A 1 467 ? 14.204 27.613 -15.305 1.00 65.19 467 SER A C 1
ATOM 3573 O O . SER A 1 467 ? 14.923 28.564 -15.617 1.00 65.19 467 SER A O 1
ATOM 3575 N N . ARG A 1 468 ? 13.067 27.337 -15.959 1.00 72.62 468 ARG A N 1
ATOM 3576 C CA . ARG A 1 468 ? 12.551 28.158 -17.065 1.00 72.62 468 ARG A CA 1
ATOM 3577 C C . ARG A 1 468 ? 11.961 29.472 -16.562 1.00 72.62 468 ARG A C 1
ATOM 3579 O O . ARG A 1 468 ? 12.153 30.504 -17.205 1.00 72.62 468 ARG A O 1
ATOM 3586 N N . ALA A 1 469 ? 11.313 29.466 -15.398 1.00 77.38 469 ALA A N 1
ATOM 3587 C CA . ALA A 1 469 ? 10.831 30.689 -14.763 1.00 77.38 469 ALA A CA 1
ATOM 3588 C C . ALA A 1 469 ? 11.975 31.669 -14.461 1.00 77.38 469 ALA A C 1
ATOM 3590 O O . ALA A 1 469 ? 11.867 32.848 -14.784 1.00 77.38 469 ALA A O 1
ATOM 3591 N N . ALA A 1 470 ? 13.101 31.187 -13.932 1.00 75.81 470 ALA A N 1
ATOM 3592 C CA . ALA A 1 470 ? 14.294 31.984 -13.667 1.00 75.81 470 ALA A CA 1
ATOM 3593 C C . ALA A 1 470 ? 14.875 32.577 -14.960 1.00 75.81 470 ALA A C 1
ATOM 3595 O O . ALA A 1 470 ? 15.199 33.762 -14.998 1.00 75.81 470 ALA A O 1
ATOM 3596 N N . GLU A 1 471 ? 14.935 31.799 -16.047 1.00 80.19 471 GLU A N 1
ATOM 3597 C CA . GLU A 1 471 ? 15.364 32.305 -17.357 1.00 80.19 471 GLU A CA 1
ATOM 3598 C C . GLU A 1 471 ? 14.435 33.419 -17.871 1.00 80.19 471 GLU A C 1
ATOM 3600 O O . GLU A 1 471 ? 14.898 34.460 -18.348 1.00 80.19 471 GLU A O 1
ATOM 3605 N N . ARG A 1 472 ? 13.114 33.239 -17.748 1.00 85.69 472 ARG A N 1
ATOM 3606 C CA . ARG A 1 472 ? 12.128 34.267 -18.114 1.00 85.69 472 ARG A CA 1
ATOM 3607 C C . ARG A 1 472 ? 12.254 35.504 -17.229 1.00 85.69 472 ARG A C 1
ATOM 3609 O O . ARG A 1 472 ? 12.217 36.611 -17.757 1.00 85.69 472 ARG A O 1
ATOM 3616 N N . LEU A 1 473 ? 12.458 35.344 -15.924 1.00 85.44 473 LEU A N 1
ATOM 3617 C CA . LEU A 1 473 ? 12.643 36.451 -14.983 1.00 85.44 473 LEU A CA 1
ATOM 3618 C C . LEU A 1 473 ? 13.929 37.236 -15.274 1.00 85.44 473 LEU A C 1
ATOM 3620 O O . LEU A 1 473 ? 13.901 38.464 -15.238 1.00 85.44 473 LEU A O 1
ATOM 3624 N N . GLU A 1 474 ? 15.018 36.580 -15.683 1.00 83.88 474 GLU A N 1
ATOM 3625 C CA . GLU A 1 474 ? 16.221 37.279 -16.159 1.00 83.88 474 GLU A CA 1
ATOM 3626 C C . GLU A 1 474 ? 15.977 38.023 -17.486 1.00 83.88 474 GLU A C 1
ATOM 3628 O O . GLU A 1 474 ? 16.440 39.152 -17.653 1.00 83.88 474 GLU A O 1
ATOM 3633 N N . LYS A 1 475 ? 15.179 37.472 -18.412 1.00 85.69 475 LYS A N 1
ATOM 3634 C CA . LYS A 1 475 ? 14.759 38.196 -19.632 1.00 85.69 475 LYS A CA 1
ATOM 3635 C C . LYS A 1 475 ? 13.874 39.409 -19.312 1.00 85.69 475 LYS A C 1
ATOM 3637 O O . LYS A 1 475 ? 14.047 40.476 -19.895 1.00 85.69 475 LYS A O 1
ATOM 3642 N N . ILE A 1 476 ? 12.960 39.276 -18.353 1.00 87.69 476 ILE A N 1
ATOM 3643 C CA . ILE A 1 476 ? 12.094 40.357 -17.851 1.00 87.69 476 ILE A CA 1
ATOM 3644 C C . ILE A 1 476 ? 12.926 41.451 -17.165 1.00 87.69 476 ILE A C 1
ATOM 3646 O O . ILE A 1 476 ? 12.662 42.645 -17.331 1.00 87.69 476 ILE A O 1
ATOM 3650 N N . LYS A 1 477 ? 13.961 41.053 -16.422 1.00 87.00 477 LYS A N 1
ATOM 3651 C CA . LYS A 1 477 ? 14.943 41.951 -15.809 1.00 87.00 477 LYS A CA 1
ATOM 3652 C C . LYS A 1 477 ? 15.752 42.706 -16.851 1.00 87.00 477 LYS A C 1
ATOM 3654 O O . LYS A 1 477 ? 15.876 43.921 -16.731 1.00 87.00 477 LYS A O 1
ATOM 3659 N N . ALA A 1 478 ? 16.223 42.028 -17.897 1.00 87.56 478 ALA A N 1
ATOM 3660 C CA . ALA A 1 478 ? 16.874 42.673 -19.036 1.00 87.56 478 ALA A CA 1
ATOM 3661 C C . ALA A 1 478 ? 15.945 43.677 -19.750 1.00 87.56 478 ALA A C 1
ATOM 3663 O O . ALA A 1 478 ? 16.416 44.691 -20.257 1.00 87.56 478 ALA A O 1
ATOM 3664 N N . ALA A 1 479 ? 14.629 43.442 -19.729 1.00 86.69 479 ALA A N 1
ATOM 3665 C CA . ALA A 1 479 ? 13.613 44.367 -20.234 1.00 86.69 479 ALA A CA 1
ATOM 3666 C C . ALA A 1 479 ? 13.213 45.485 -19.242 1.00 86.69 479 ALA A C 1
ATOM 3668 O O . ALA A 1 479 ? 12.360 46.313 -19.564 1.00 86.69 479 ALA A O 1
ATOM 3669 N N . GLY A 1 480 ? 13.791 45.525 -18.035 1.00 89.12 480 GLY A N 1
ATOM 3670 C CA . GLY A 1 480 ? 13.523 46.556 -17.027 1.00 89.12 480 GLY A CA 1
ATOM 3671 C C . GLY A 1 480 ? 12.143 46.477 -16.360 1.00 89.12 480 GLY A C 1
ATOM 3672 O O . GLY A 1 480 ? 11.716 47.451 -15.749 1.00 89.12 480 GLY A O 1
ATOM 3673 N N . GLN A 1 481 ? 11.438 45.345 -16.466 1.00 91.81 481 GLN A N 1
ATOM 3674 C CA . GLN A 1 481 ? 10.066 45.174 -15.954 1.00 91.81 481 GLN A CA 1
ATOM 3675 C C . GLN A 1 481 ? 9.975 44.286 -14.699 1.00 91.81 481 GLN A C 1
ATOM 3677 O O . GLN A 1 481 ? 8.880 44.006 -14.211 1.00 91.81 481 GLN A O 1
ATOM 3682 N N . LEU A 1 482 ? 11.114 43.843 -14.154 1.00 88.50 482 LEU A N 1
ATOM 3683 C CA . LEU A 1 482 ? 11.161 42.868 -13.058 1.00 88.50 482 LEU A CA 1
ATOM 3684 C C . LEU A 1 482 ? 10.414 43.330 -11.805 1.00 88.50 482 LEU A C 1
ATOM 3686 O O . LEU A 1 482 ? 9.675 42.548 -11.216 1.00 88.50 482 LEU A O 1
ATOM 3690 N N . GLU A 1 483 ? 10.558 44.598 -11.416 1.00 89.94 483 GLU A N 1
ATOM 3691 C CA . GLU A 1 483 ? 9.961 45.090 -10.172 1.00 89.94 483 GLU A CA 1
ATOM 3692 C C . GLU A 1 483 ? 8.426 45.055 -10.200 1.00 89.94 483 GLU A C 1
ATOM 3694 O O . GLU A 1 483 ? 7.821 44.709 -9.183 1.00 89.94 483 GLU A O 1
ATOM 3699 N N . ALA A 1 484 ? 7.826 45.346 -11.360 1.00 90.19 484 ALA A N 1
ATOM 3700 C CA . ALA A 1 484 ? 6.381 45.305 -11.573 1.00 90.19 484 ALA A CA 1
ATOM 3701 C C . ALA A 1 484 ? 5.860 43.861 -11.642 1.00 90.19 484 ALA A C 1
ATOM 3703 O O . ALA A 1 484 ? 4.834 43.537 -11.047 1.00 90.19 484 ALA A O 1
ATOM 3704 N N . VAL A 1 485 ? 6.604 42.964 -12.297 1.00 90.69 485 VAL A N 1
ATOM 3705 C CA . VAL A 1 485 ? 6.283 41.527 -12.319 1.00 90.69 485 VAL A CA 1
ATOM 3706 C C . VAL A 1 485 ? 6.369 40.923 -10.915 1.00 90.69 485 VAL A C 1
ATOM 3708 O O . VAL A 1 485 ? 5.529 40.113 -10.532 1.00 90.69 485 VAL A O 1
ATOM 3711 N N . PHE A 1 486 ? 7.325 41.360 -10.101 1.00 92.06 486 PHE A N 1
ATOM 3712 C CA . PHE A 1 486 ? 7.421 40.968 -8.700 1.00 92.06 486 PHE A CA 1
ATOM 3713 C C . PHE A 1 486 ? 6.210 41.382 -7.857 1.00 92.06 486 PHE A C 1
ATOM 3715 O O . PHE A 1 486 ? 5.790 40.607 -6.998 1.00 92.06 486 PHE A O 1
ATOM 3722 N N . ASP A 1 487 ? 5.611 42.549 -8.102 1.00 90.75 487 ASP A N 1
ATOM 3723 C CA . ASP A 1 487 ? 4.376 42.942 -7.409 1.00 90.75 487 ASP A CA 1
ATOM 3724 C C . ASP A 1 487 ? 3.193 42.040 -7.789 1.00 90.75 487 ASP A C 1
ATOM 3726 O O . ASP A 1 487 ? 2.367 41.696 -6.939 1.00 90.75 487 ASP A O 1
ATOM 3730 N N . VAL A 1 488 ? 3.128 41.607 -9.052 1.00 90.00 488 VAL A N 1
ATOM 3731 C CA . VAL A 1 488 ? 2.118 40.651 -9.536 1.00 90.00 488 VAL A CA 1
ATOM 3732 C C . VAL A 1 488 ? 2.321 39.283 -8.885 1.00 90.00 488 VAL A C 1
ATOM 3734 O O . VAL A 1 488 ? 1.381 38.742 -8.301 1.00 90.00 488 VAL A O 1
ATOM 3737 N N . LEU A 1 489 ? 3.550 38.759 -8.902 1.00 90.25 489 LEU A N 1
ATOM 3738 C CA . LEU A 1 489 ? 3.890 37.470 -8.292 1.00 90.25 489 LEU A CA 1
ATOM 3739 C C . LEU A 1 489 ? 3.617 37.461 -6.785 1.00 90.25 489 LEU A C 1
ATOM 3741 O O . LEU A 1 489 ? 3.091 36.481 -6.269 1.00 90.25 489 LEU A O 1
ATOM 3745 N N . TRP A 1 490 ? 3.905 38.560 -6.084 1.00 91.88 490 TRP A N 1
ATOM 3746 C CA . TRP A 1 490 ? 3.600 38.697 -4.661 1.00 91.88 490 TRP A CA 1
ATOM 3747 C C . TRP A 1 490 ? 2.093 38.692 -4.384 1.00 91.88 490 TRP A C 1
ATOM 3749 O O . TRP A 1 490 ? 1.615 37.938 -3.539 1.00 91.88 490 TRP A O 1
ATOM 3759 N N . ARG A 1 491 ? 1.322 39.491 -5.128 1.00 88.56 491 ARG A N 1
ATOM 3760 C CA . ARG A 1 491 ? -0.140 39.558 -4.985 1.00 88.56 491 ARG A CA 1
ATOM 3761 C C . ARG A 1 491 ? -0.818 38.223 -5.297 1.00 88.56 491 ARG A C 1
ATOM 3763 O O . ARG A 1 491 ? -1.804 37.879 -4.653 1.00 88.56 491 ARG A O 1
ATOM 3770 N N . ARG A 1 492 ? -0.284 37.460 -6.255 1.00 86.81 492 ARG A N 1
ATOM 3771 C CA . ARG A 1 492 ? -0.802 36.142 -6.658 1.00 86.81 492 ARG A CA 1
ATOM 3772 C C . ARG A 1 492 ? -0.175 34.979 -5.893 1.00 86.81 492 ARG A C 1
ATOM 3774 O O . ARG A 1 492 ? -0.589 33.843 -6.094 1.00 86.81 492 ARG A O 1
ATOM 3781 N N . LEU A 1 493 ? 0.747 35.237 -4.968 1.00 87.44 493 LEU A N 1
ATOM 3782 C CA . LEU A 1 493 ? 1.479 34.208 -4.231 1.00 87.44 493 LEU A CA 1
ATOM 3783 C C . LEU A 1 493 ? 0.575 33.180 -3.507 1.00 87.44 493 LEU A C 1
ATOM 3785 O O . LEU A 1 493 ? 0.883 31.989 -3.576 1.00 87.44 493 LEU A O 1
ATOM 3789 N N . PRO A 1 494 ? -0.565 33.557 -2.882 1.00 84.19 494 PRO A N 1
ATOM 3790 C CA . PRO A 1 494 ? -1.491 32.583 -2.298 1.00 84.19 494 PRO A CA 1
ATOM 3791 C C . PRO A 1 494 ? -2.135 31.674 -3.349 1.00 84.19 494 PRO A C 1
ATOM 3793 O O . PRO A 1 494 ? -2.315 30.486 -3.107 1.00 84.19 494 PRO A O 1
ATOM 3796 N N . ARG A 1 495 ? -2.440 32.211 -4.537 1.00 77.44 495 ARG A N 1
ATOM 3797 C CA . ARG A 1 495 ? -2.976 31.437 -5.662 1.00 77.44 495 ARG A CA 1
ATOM 3798 C C . ARG A 1 495 ? -1.912 30.510 -6.243 1.00 77.44 495 ARG A C 1
ATOM 3800 O O . ARG A 1 495 ? -2.195 29.346 -6.479 1.00 77.44 495 ARG A O 1
ATOM 3807 N N . ILE A 1 496 ? -0.679 30.988 -6.386 1.00 80.62 496 ILE A N 1
ATOM 3808 C CA . ILE A 1 496 ? 0.458 30.162 -6.812 1.00 80.62 496 ILE A CA 1
ATOM 3809 C C . ILE A 1 496 ? 0.630 28.971 -5.861 1.00 80.62 496 ILE A C 1
ATOM 3811 O O . ILE A 1 496 ? 0.801 27.857 -6.326 1.00 80.62 496 ILE A O 1
ATOM 3815 N N . ARG A 1 497 ? 0.473 29.155 -4.542 1.00 80.50 497 ARG A N 1
ATOM 3816 C CA . ARG A 1 497 ? 0.495 28.035 -3.583 1.00 80.50 497 ARG A CA 1
ATOM 3817 C C . ARG A 1 497 ? -0.586 26.981 -3.842 1.00 80.50 497 ARG A C 1
ATOM 3819 O O . ARG A 1 497 ? -0.356 25.807 -3.577 1.00 80.50 497 ARG A O 1
ATOM 3826 N N . LEU A 1 498 ? -1.770 27.413 -4.269 1.00 68.44 498 LEU A N 1
ATOM 3827 C CA . LEU A 1 498 ? -2.939 26.552 -4.451 1.00 68.44 498 LEU A CA 1
ATOM 3828 C C . LEU A 1 498 ? -2.928 25.807 -5.795 1.00 68.44 498 LEU A C 1
ATOM 3830 O O . LEU A 1 498 ? -3.301 24.636 -5.836 1.00 68.44 498 LEU A O 1
ATOM 3834 N N . TYR A 1 499 ? -2.504 26.483 -6.867 1.00 66.88 499 TYR A N 1
ATOM 3835 C CA . TYR A 1 499 ? -2.542 25.973 -8.245 1.00 66.88 499 TYR A CA 1
ATOM 3836 C C . TYR A 1 499 ? -1.184 25.461 -8.755 1.00 66.88 499 TYR A C 1
ATOM 3838 O O . TYR A 1 499 ? -1.162 24.621 -9.643 1.00 66.88 499 TYR A O 1
ATOM 3846 N N . HIS A 1 500 ? -0.074 25.943 -8.188 1.00 69.25 500 HIS A N 1
ATOM 3847 C CA . HIS A 1 500 ? 1.302 25.571 -8.551 1.00 69.25 500 HIS A CA 1
ATOM 3848 C C . HIS A 1 500 ? 2.148 25.260 -7.298 1.00 69.25 500 HIS A C 1
ATOM 3850 O O . HIS A 1 500 ? 3.175 25.916 -7.054 1.00 69.25 500 HIS A O 1
ATOM 3856 N N . PRO A 1 501 ? 1.707 24.324 -6.430 1.00 63.97 501 PRO A N 1
ATOM 3857 C CA . PRO A 1 501 ? 2.401 24.011 -5.179 1.00 63.97 501 PRO A CA 1
ATOM 3858 C C . PRO A 1 501 ? 3.868 23.602 -5.393 1.00 63.97 501 PRO A C 1
ATOM 3860 O O . PRO A 1 501 ? 4.711 23.900 -4.547 1.00 63.97 501 PRO A O 1
ATOM 3863 N N . GLU A 1 502 ? 4.183 22.995 -6.539 1.00 60.66 502 GLU A N 1
ATOM 3864 C CA . GLU A 1 502 ? 5.524 22.585 -6.962 1.00 60.66 502 GLU A CA 1
ATOM 3865 C C . GLU A 1 502 ? 6.502 23.750 -7.131 1.00 60.66 502 GLU A C 1
ATOM 3867 O O . GLU A 1 502 ? 7.680 23.588 -6.826 1.00 60.66 502 GLU A O 1
ATOM 3872 N N . SER A 1 503 ? 6.010 24.913 -7.574 1.00 73.81 503 SER A N 1
ATOM 3873 C CA . SER A 1 503 ? 6.823 26.095 -7.907 1.00 73.81 503 SER A CA 1
ATOM 3874 C C . SER A 1 503 ? 6.859 27.136 -6.781 1.00 73.81 503 SER A C 1
ATOM 3876 O O . SER A 1 503 ? 7.588 28.130 -6.837 1.00 73.81 503 SER A O 1
ATOM 3878 N N . PHE A 1 504 ? 6.026 26.959 -5.752 1.00 79.25 504 PHE A N 1
ATOM 3879 C CA . PHE A 1 504 ? 5.831 27.936 -4.683 1.00 79.25 504 PHE A CA 1
ATOM 3880 C C . PHE A 1 504 ? 7.104 28.162 -3.853 1.00 79.25 504 PHE A C 1
ATOM 3882 O O . PHE A 1 504 ? 7.464 29.302 -3.540 1.00 79.25 504 PHE A O 1
ATOM 3889 N N . SER A 1 505 ? 7.804 27.079 -3.505 1.00 74.06 505 SER A N 1
ATOM 3890 C CA . SER A 1 505 ? 8.948 27.125 -2.590 1.00 74.06 505 SER A CA 1
ATOM 3891 C C . SER A 1 505 ? 10.205 27.739 -3.218 1.00 74.06 505 SER A C 1
ATOM 3893 O O . SER A 1 505 ? 10.815 28.597 -2.570 1.00 74.06 505 SER A O 1
ATOM 3895 N N . ALA A 1 506 ? 10.597 27.409 -4.461 1.00 72.75 506 ALA A N 1
ATOM 3896 C CA . ALA A 1 506 ? 11.680 28.169 -5.100 1.00 72.75 506 ALA A CA 1
ATOM 3897 C C . ALA A 1 506 ? 11.232 29.548 -5.515 1.00 72.75 506 ALA A C 1
ATOM 3899 O O . ALA A 1 506 ? 12.092 30.417 -5.524 1.00 72.75 506 ALA A O 1
ATOM 3900 N N . LEU A 1 507 ? 9.962 29.809 -5.835 1.00 81.69 507 LEU A N 1
ATOM 3901 C CA . LEU A 1 507 ? 9.573 31.189 -6.108 1.00 81.69 507 LEU A CA 1
ATOM 3902 C C . LEU A 1 507 ? 9.856 32.071 -4.883 1.00 81.69 507 LEU A C 1
ATOM 3904 O O . LEU A 1 507 ? 10.476 33.124 -5.021 1.00 81.69 507 LEU A O 1
ATOM 3908 N N . MET A 1 508 ? 9.511 31.618 -3.672 1.00 84.25 508 MET A N 1
ATOM 3909 C CA . MET A 1 508 ? 9.888 32.320 -2.437 1.00 84.25 508 MET A CA 1
ATOM 3910 C C . MET A 1 508 ? 11.411 32.438 -2.269 1.00 84.25 508 MET A C 1
ATOM 3912 O O . MET A 1 508 ? 11.905 33.509 -1.909 1.00 84.25 508 MET A O 1
ATOM 3916 N N . GLY A 1 509 ? 12.159 31.365 -2.552 1.00 77.69 509 GLY A N 1
ATOM 3917 C CA . GLY A 1 509 ? 13.625 31.366 -2.504 1.00 77.69 509 GLY A CA 1
ATOM 3918 C C . GLY A 1 509 ? 14.258 32.355 -3.491 1.00 77.69 509 GLY A C 1
ATOM 3919 O O . GLY A 1 509 ? 15.135 33.129 -3.115 1.00 77.69 509 GLY A O 1
ATOM 3920 N N . TYR A 1 510 ? 13.761 32.397 -4.725 1.00 82.12 510 TYR A N 1
ATOM 3921 C CA . TYR A 1 510 ? 14.191 33.297 -5.791 1.00 82.12 510 TYR A CA 1
ATOM 3922 C C . TYR A 1 510 ? 13.860 34.751 -5.461 1.00 82.12 510 TYR A C 1
ATOM 3924 O O . TYR A 1 510 ? 14.713 35.624 -5.622 1.00 82.12 510 TYR A O 1
ATOM 3932 N N . LEU A 1 511 ? 12.657 35.030 -4.943 1.00 83.88 511 LEU A N 1
ATOM 3933 C CA . LEU A 1 511 ? 12.311 36.357 -4.435 1.00 83.88 511 LEU A CA 1
ATOM 3934 C C . LEU A 1 511 ? 13.325 36.764 -3.357 1.00 83.88 511 LEU A C 1
ATOM 3936 O O . LEU A 1 511 ? 14.018 37.766 -3.523 1.00 83.88 511 LEU A O 1
ATOM 3940 N N . LEU A 1 512 ? 13.524 35.948 -2.317 1.00 83.06 512 LEU A N 1
ATOM 3941 C CA . LEU A 1 512 ? 14.464 36.256 -1.234 1.00 83.06 512 LEU A CA 1
ATOM 3942 C C . LEU A 1 512 ? 15.907 36.474 -1.719 1.00 83.06 512 LEU A C 1
ATOM 3944 O O . LEU A 1 512 ? 16.572 37.395 -1.241 1.00 83.06 512 LEU A O 1
ATOM 3948 N N . TRP A 1 513 ? 16.374 35.654 -2.661 1.00 83.62 513 TRP A N 1
ATOM 3949 C CA . TRP A 1 513 ? 17.697 35.768 -3.275 1.00 83.62 513 TRP A CA 1
ATOM 3950 C C . TRP A 1 513 ? 17.837 37.043 -4.114 1.00 83.62 513 TRP A C 1
ATOM 3952 O O . TRP A 1 513 ? 18.821 37.767 -3.971 1.00 83.62 513 TRP A O 1
ATOM 3962 N N . SER A 1 514 ? 16.836 37.358 -4.939 1.00 81.00 514 SER A N 1
ATOM 3963 C CA . SER A 1 514 ? 16.876 38.502 -5.857 1.00 81.00 514 SER A CA 1
ATOM 3964 C C . SER A 1 514 ? 16.911 39.850 -5.133 1.00 81.00 514 SER A C 1
ATOM 3966 O O . SER A 1 514 ? 17.622 40.758 -5.559 1.00 81.00 514 SER A O 1
ATOM 3968 N N . ASN A 1 515 ? 16.164 39.997 -4.031 1.00 83.75 515 ASN A N 1
ATOM 3969 C CA . ASN A 1 515 ? 16.137 41.234 -3.252 1.00 83.75 515 ASN A CA 1
ATOM 3970 C C . ASN A 1 515 ? 15.786 40.981 -1.779 1.00 83.75 515 ASN A C 1
ATOM 3972 O O . ASN A 1 515 ? 14.661 41.201 -1.322 1.00 83.75 515 ASN A O 1
ATOM 3976 N N . LYS A 1 516 ? 16.784 40.560 -0.999 1.00 84.62 516 LYS A N 1
ATOM 3977 C CA . LYS A 1 516 ? 16.615 40.235 0.424 1.00 84.62 516 LYS A CA 1
ATOM 3978 C C . LYS A 1 516 ? 15.910 41.338 1.221 1.00 84.62 516 LYS A C 1
ATOM 3980 O O . LYS A 1 516 ? 15.035 41.040 2.030 1.00 84.62 516 LYS A O 1
ATOM 3985 N N . THR A 1 517 ? 16.253 42.602 0.975 1.00 87.62 517 THR A N 1
ATOM 3986 C CA . THR A 1 517 ? 15.676 43.756 1.682 1.00 87.62 517 THR A CA 1
ATOM 3987 C C . THR A 1 517 ? 14.180 43.916 1.402 1.00 87.62 517 THR A C 1
ATOM 3989 O O . THR A 1 517 ? 13.424 44.252 2.309 1.00 87.62 517 THR A O 1
ATOM 3992 N N . ARG A 1 518 ? 13.729 43.632 0.173 1.00 87.44 518 ARG A N 1
ATOM 3993 C CA . ARG A 1 518 ? 12.311 43.715 -0.218 1.00 87.44 518 ARG A CA 1
ATOM 3994 C C . ARG A 1 518 ? 11.467 42.567 0.348 1.00 87.44 518 ARG A C 1
ATOM 3996 O O . ARG A 1 518 ? 10.289 42.780 0.646 1.00 87.44 518 ARG A O 1
ATOM 4003 N N . TRP A 1 519 ? 12.043 41.370 0.481 1.00 91.19 519 TRP A N 1
ATOM 4004 C CA . TRP A 1 519 ? 11.268 40.141 0.707 1.00 91.19 519 TRP A CA 1
ATOM 4005 C C . TRP A 1 519 ? 11.401 39.516 2.092 1.00 91.19 519 TRP A C 1
ATOM 4007 O O . TRP A 1 519 ? 10.469 38.839 2.519 1.00 91.19 519 TRP A O 1
ATOM 4017 N N . ALA A 1 520 ? 12.497 39.745 2.821 1.00 86.31 520 ALA A N 1
ATOM 4018 C CA . ALA A 1 520 ? 12.760 39.036 4.077 1.00 86.31 520 ALA A CA 1
ATOM 4019 C C . ALA A 1 520 ? 11.621 39.175 5.106 1.00 86.31 520 ALA A C 1
ATOM 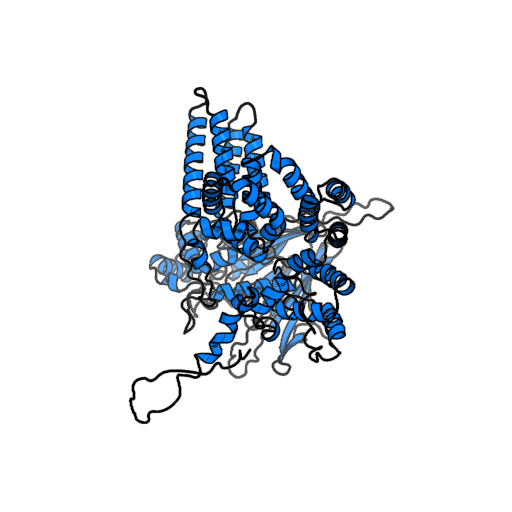4021 O O . ALA A 1 520 ? 11.171 38.176 5.665 1.00 86.31 520 ALA A O 1
ATOM 4022 N N . ALA A 1 521 ? 11.106 40.392 5.316 1.00 88.81 521 ALA A N 1
ATOM 4023 C CA . ALA A 1 521 ? 10.001 40.625 6.251 1.00 88.81 521 ALA A CA 1
ATOM 4024 C C . ALA A 1 521 ? 8.690 39.978 5.769 1.00 88.81 521 ALA A C 1
ATOM 4026 O O . ALA A 1 521 ? 8.013 39.286 6.524 1.00 88.81 521 ALA A O 1
ATOM 4027 N N . ARG A 1 522 ? 8.371 40.146 4.482 1.00 92.12 522 ARG A N 1
ATOM 4028 C CA . ARG A 1 522 ? 7.178 39.584 3.835 1.00 92.12 522 ARG A CA 1
ATOM 4029 C C . ARG A 1 522 ? 7.127 38.061 3.930 1.00 92.12 522 ARG A C 1
ATOM 4031 O O . ARG A 1 522 ? 6.125 37.510 4.373 1.00 92.12 522 ARG A O 1
ATOM 4038 N N . LEU A 1 523 ? 8.216 37.387 3.570 1.00 90.38 523 LEU A N 1
ATOM 4039 C CA . LEU A 1 523 ? 8.298 35.926 3.587 1.00 90.38 523 LEU A CA 1
ATOM 4040 C C . LEU A 1 523 ? 8.361 35.360 5.012 1.00 90.38 523 LEU A C 1
ATOM 4042 O O . LEU A 1 523 ? 7.822 34.284 5.261 1.00 90.38 523 LEU A O 1
ATOM 4046 N N . SER A 1 524 ? 8.924 36.107 5.967 1.00 88.56 524 SER A N 1
ATOM 4047 C CA . SER A 1 524 ? 8.828 35.765 7.392 1.00 88.56 524 SER A CA 1
ATOM 4048 C C . SER A 1 524 ? 7.370 35.755 7.870 1.00 88.56 524 SER A C 1
ATOM 4050 O O . SER A 1 524 ? 6.929 34.803 8.513 1.00 88.56 524 SER A O 1
ATOM 4052 N N . HIS A 1 525 ? 6.578 36.760 7.480 1.00 92.62 525 HIS A N 1
ATOM 4053 C CA . HIS A 1 525 ? 5.149 36.800 7.802 1.00 92.62 525 HIS A CA 1
ATOM 4054 C C . HIS A 1 525 ? 4.351 35.692 7.100 1.00 92.62 525 HIS A C 1
ATOM 4056 O O . HIS A 1 525 ? 3.433 35.139 7.705 1.00 92.62 525 HIS A O 1
ATOM 4062 N N . VAL A 1 526 ? 4.707 35.321 5.863 1.00 90.38 526 VAL A N 1
ATOM 4063 C CA . VAL A 1 526 ? 4.113 34.154 5.183 1.00 90.38 526 VAL A CA 1
ATOM 4064 C C . VAL A 1 526 ? 4.409 32.880 5.969 1.00 90.38 526 VAL A C 1
ATOM 4066 O O . VAL A 1 526 ? 3.483 32.133 6.268 1.00 90.38 526 VAL A O 1
ATOM 4069 N N . SER A 1 527 ? 5.664 32.660 6.371 1.00 85.38 527 SER A N 1
ATOM 4070 C CA . SER A 1 527 ? 6.064 31.503 7.182 1.00 85.38 527 SER A CA 1
ATOM 4071 C C . SER A 1 527 ? 5.278 31.426 8.495 1.00 85.38 527 SER A C 1
ATOM 4073 O O . SER A 1 527 ? 4.729 30.373 8.825 1.00 85.38 527 SER A O 1
ATOM 4075 N N . LEU A 1 528 ? 5.111 32.562 9.184 1.00 89.00 528 LEU A N 1
ATOM 4076 C CA . LEU A 1 528 ? 4.250 32.656 10.362 1.00 89.00 528 LEU A CA 1
ATOM 4077 C C . LEU A 1 528 ? 2.808 32.243 10.030 1.00 89.00 528 LEU A C 1
ATOM 4079 O O . LEU A 1 528 ? 2.258 31.377 10.698 1.00 89.00 528 LEU A O 1
ATOM 4083 N N . CYS A 1 529 ? 2.203 32.792 8.975 1.00 85.31 529 CYS A N 1
ATOM 4084 C CA . CYS A 1 529 ? 0.826 32.459 8.589 1.00 85.31 529 CYS A CA 1
ATOM 4085 C C . CYS A 1 529 ? 0.653 30.993 8.144 1.00 85.31 529 CYS A C 1
ATOM 4087 O O . CYS A 1 529 ? -0.460 30.476 8.166 1.00 85.31 529 CYS A O 1
ATOM 4089 N N . CYS A 1 530 ? 1.726 30.310 7.740 1.00 80.75 530 CYS A N 1
ATOM 4090 C CA . CYS A 1 530 ? 1.692 28.911 7.307 1.00 80.75 530 CYS A CA 1
ATOM 4091 C C . CYS A 1 530 ? 2.007 27.909 8.429 1.00 80.75 530 CYS A C 1
ATOM 4093 O O . CYS A 1 530 ? 1.746 26.716 8.265 1.00 80.75 530 CYS A O 1
ATOM 4095 N N . SER A 1 531 ? 2.584 28.359 9.545 1.00 82.62 531 SER A N 1
ATOM 4096 C CA . SER A 1 531 ? 2.983 27.482 10.646 1.00 82.62 531 SER A CA 1
ATOM 4097 C C . SER A 1 531 ? 1.772 26.921 11.388 1.00 82.62 531 SER A C 1
ATOM 4099 O O . SER A 1 531 ? 0.945 27.666 11.897 1.00 82.62 531 SER A O 1
ATOM 4101 N N . SER A 1 532 ? 1.714 25.596 11.551 1.00 69.75 532 SER A N 1
ATOM 4102 C CA . SER A 1 532 ? 0.644 24.916 12.307 1.00 69.75 532 SER A CA 1
ATOM 4103 C C . SER A 1 532 ? 0.544 25.334 13.789 1.00 69.75 532 SER A C 1
ATOM 4105 O O . SER A 1 532 ? -0.479 25.111 14.455 1.00 69.75 532 SER A O 1
ATOM 4107 N N . GLU A 1 533 ? 1.602 25.951 14.319 1.00 77.44 533 GLU A N 1
ATOM 4108 C CA . GLU A 1 533 ? 1.671 26.442 15.695 1.00 77.44 533 GLU A CA 1
ATOM 4109 C C . GLU A 1 533 ? 1.008 27.811 15.876 1.00 77.44 533 GLU A C 1
ATOM 4111 O O . GLU A 1 533 ? 0.567 28.116 16.987 1.00 77.44 533 GLU A O 1
ATOM 4116 N N . THR A 1 534 ? 0.875 28.581 14.793 1.00 81.81 534 THR A N 1
ATOM 4117 C CA . THR A 1 534 ? 0.347 29.945 14.793 1.00 81.81 534 THR A CA 1
ATOM 4118 C C . THR A 1 534 ? -1.091 29.990 15.276 1.00 81.81 534 THR A C 1
ATOM 4120 O O . THR A 1 534 ? -1.961 29.250 14.809 1.00 81.81 534 THR A O 1
ATOM 4123 N N . ARG A 1 535 ? -1.347 30.890 16.223 1.00 88.25 535 ARG A N 1
ATOM 4124 C CA . ARG A 1 535 ? -2.676 31.196 16.751 1.00 88.25 535 ARG A CA 1
ATOM 4125 C C . ARG A 1 535 ? -3.154 32.540 16.237 1.00 88.25 535 ARG A C 1
ATOM 4127 O O . ARG A 1 535 ? -2.368 33.364 15.768 1.00 88.25 535 ARG A O 1
ATOM 4134 N N . ARG A 1 536 ? -4.449 32.806 16.412 1.00 93.12 536 ARG A N 1
ATOM 4135 C CA . ARG A 1 536 ? -5.044 34.109 16.074 1.00 93.12 536 ARG A CA 1
ATOM 4136 C C . ARG A 1 536 ? -4.276 35.273 16.717 1.00 93.12 536 ARG A C 1
ATOM 4138 O O . ARG A 1 536 ? -3.920 36.214 16.021 1.00 93.12 536 ARG A O 1
ATOM 4145 N N . GLN A 1 537 ? -3.937 35.150 18.002 1.00 91.69 537 GLN A N 1
ATOM 4146 C CA . GLN A 1 537 ? -3.169 36.150 18.759 1.00 91.69 537 GLN A CA 1
ATOM 4147 C C . GLN A 1 537 ? -1.769 36.447 18.188 1.00 91.69 537 GLN A C 1
ATOM 4149 O O . GLN A 1 537 ? -1.237 37.523 18.439 1.00 91.69 537 GLN A O 1
ATOM 4154 N N . ASP A 1 538 ? -1.178 35.512 17.435 1.00 90.44 538 ASP A N 1
ATOM 4155 C CA . ASP A 1 538 ? 0.155 35.668 16.845 1.00 90.44 538 ASP A CA 1
ATOM 4156 C C . ASP A 1 538 ? 0.054 36.304 15.447 1.00 90.44 538 ASP A C 1
ATOM 4158 O O . ASP A 1 538 ? 0.866 37.150 15.075 1.00 90.44 538 ASP A O 1
ATOM 4162 N N . ALA A 1 539 ? -0.973 35.929 14.675 1.00 91.44 539 ALA A N 1
ATOM 4163 C CA . ALA A 1 539 ? -1.186 36.418 13.314 1.00 91.44 539 ALA A CA 1
ATOM 4164 C C . ALA A 1 539 ? -1.842 37.810 13.254 1.00 91.44 539 ALA A C 1
ATOM 4166 O O . ALA A 1 539 ? -1.514 38.618 12.385 1.00 91.44 539 ALA A O 1
ATOM 4167 N N . GLU A 1 540 ? -2.761 38.109 14.172 1.00 94.31 540 GLU A N 1
ATOM 4168 C CA . GLU A 1 540 ? -3.551 39.346 14.181 1.00 94.31 540 GLU A CA 1
ATOM 4169 C C . GLU A 1 540 ? -2.691 40.620 14.314 1.00 94.31 540 GLU A C 1
ATOM 4171 O O . GLU A 1 540 ? -2.878 41.534 13.504 1.00 94.31 540 GLU A O 1
ATOM 4176 N N . PRO A 1 541 ? -1.676 40.694 15.204 1.00 94.19 541 PRO A N 1
ATOM 4177 C CA . PRO A 1 541 ? -0.773 41.844 15.266 1.00 94.19 541 PRO A CA 1
ATOM 4178 C C . PRO A 1 541 ? 0.044 42.038 13.984 1.00 94.19 541 PRO A C 1
ATOM 4180 O O . PRO A 1 541 ? 0.234 43.171 13.542 1.00 94.19 541 PRO A O 1
ATOM 4183 N N . VAL A 1 542 ? 0.501 40.944 13.366 1.00 91.88 542 VAL A N 1
ATOM 4184 C CA . VAL A 1 542 ? 1.296 40.981 12.128 1.00 91.88 542 VAL A CA 1
ATOM 4185 C C . VAL A 1 542 ? 0.456 41.486 10.959 1.00 91.88 542 VAL A C 1
ATOM 4187 O O . VAL A 1 542 ? 0.892 42.360 10.210 1.00 91.88 542 VAL A O 1
ATOM 4190 N N . LEU A 1 543 ? -0.782 41.008 10.837 1.00 91.88 543 LEU A N 1
ATOM 4191 C CA . LEU A 1 543 ? -1.729 41.479 9.827 1.00 91.88 543 LEU A CA 1
ATOM 4192 C C . LEU A 1 543 ? -2.126 42.942 10.049 1.00 91.88 543 LEU A C 1
ATOM 4194 O O . LEU A 1 543 ? -2.206 43.706 9.085 1.00 91.88 543 LEU A O 1
ATOM 4198 N N . ALA A 1 544 ? -2.331 43.359 11.301 1.00 91.25 544 ALA A N 1
ATOM 4199 C CA . ALA A 1 544 ? -2.666 44.740 11.641 1.00 91.25 544 ALA A CA 1
ATOM 4200 C C . ALA A 1 544 ? -1.540 45.723 11.276 1.00 91.25 544 ALA A C 1
ATOM 4202 O O . ALA A 1 544 ? -1.819 46.820 10.790 1.00 91.25 544 ALA A O 1
ATOM 4203 N N . GLN A 1 545 ? -0.281 45.318 11.459 1.00 88.69 545 GLN A N 1
ATOM 4204 C CA . GLN A 1 545 ? 0.902 46.130 11.153 1.00 88.69 545 GLN A CA 1
ATOM 4205 C C . GLN A 1 545 ? 1.319 46.070 9.675 1.00 88.69 545 GLN A C 1
ATOM 4207 O O . GLN A 1 545 ? 2.041 46.951 9.207 1.00 88.69 545 GLN A O 1
ATOM 4212 N N . ALA A 1 546 ? 0.862 45.066 8.921 1.00 88.88 546 ALA A N 1
ATOM 4213 C CA . ALA A 1 546 ? 1.141 44.950 7.495 1.00 88.88 546 ALA A CA 1
ATOM 4214 C C . ALA A 1 546 ? 0.458 46.061 6.677 1.00 88.88 546 ALA A C 1
ATOM 4216 O O . ALA A 1 546 ? -0.677 46.470 6.956 1.00 88.88 546 ALA A O 1
ATOM 4217 N N . ALA A 1 547 ? 1.141 46.505 5.615 1.00 88.19 547 ALA A N 1
ATOM 4218 C CA . ALA A 1 547 ? 0.563 47.389 4.609 1.00 88.19 547 ALA A CA 1
ATOM 4219 C C . ALA A 1 547 ? -0.687 46.747 3.983 1.00 88.19 547 ALA A C 1
ATOM 4221 O O . ALA A 1 547 ? -0.770 45.527 3.874 1.00 88.19 547 ALA A O 1
ATOM 4222 N N . VAL A 1 548 ? -1.651 47.556 3.531 1.00 81.00 548 VAL A N 1
ATOM 4223 C CA . VAL A 1 548 ? -2.959 47.067 3.040 1.00 81.00 548 VAL A CA 1
ATOM 4224 C C . VAL A 1 548 ? -2.819 45.998 1.946 1.00 81.00 548 VAL A C 1
ATOM 4226 O O . VAL A 1 548 ? -3.539 45.002 1.974 1.00 81.00 548 VAL A O 1
ATOM 4229 N N . ALA A 1 549 ? -1.870 46.176 1.022 1.00 79.44 549 ALA A N 1
ATOM 4230 C CA . ALA A 1 549 ? -1.600 45.214 -0.047 1.00 79.44 549 ALA A CA 1
ATOM 4231 C C . ALA A 1 549 ? -1.014 43.888 0.478 1.00 79.44 549 ALA A C 1
ATOM 4233 O O . ALA A 1 549 ? -1.417 42.817 0.032 1.00 79.44 549 ALA A O 1
ATOM 4234 N N . ASP A 1 550 ? -0.120 43.950 1.468 1.00 89.25 550 ASP A N 1
ATOM 4235 C CA . ASP A 1 550 ? 0.505 42.769 2.075 1.00 89.25 550 ASP A CA 1
ATOM 4236 C C . ASP A 1 550 ? -0.474 42.033 3.004 1.00 89.25 550 ASP A C 1
ATOM 4238 O O . ASP A 1 550 ? -0.489 40.807 3.051 1.00 89.25 550 ASP A O 1
ATOM 4242 N N . ARG A 1 551 ? -1.341 42.769 3.711 1.00 91.31 551 ARG A N 1
ATOM 4243 C CA . ARG A 1 551 ? -2.332 42.212 4.641 1.00 91.31 551 ARG A CA 1
ATOM 4244 C C . ARG A 1 551 ? -3.266 41.220 3.957 1.00 91.31 551 ARG A C 1
ATOM 4246 O O . ARG A 1 551 ? -3.557 40.182 4.538 1.00 91.31 551 ARG A O 1
ATOM 4253 N N . ARG A 1 552 ? -3.718 41.527 2.738 1.00 88.19 552 ARG A N 1
ATOM 4254 C CA . ARG A 1 552 ? -4.595 40.641 1.955 1.00 88.19 552 ARG A CA 1
ATOM 4255 C C . ARG A 1 552 ? -3.891 39.343 1.581 1.00 88.19 552 ARG A C 1
ATOM 4257 O O . ARG A 1 552 ? -4.390 38.269 1.888 1.00 88.19 552 ARG A O 1
ATOM 4264 N N . VAL A 1 553 ? -2.679 39.448 1.036 1.00 90.50 553 VAL A N 1
ATOM 4265 C CA . VAL A 1 553 ? -1.837 38.289 0.696 1.00 90.50 553 VAL A CA 1
ATOM 4266 C C . VAL A 1 553 ? -1.615 37.393 1.917 1.00 90.50 553 VAL A C 1
ATOM 4268 O O . VAL A 1 553 ? -1.809 36.181 1.846 1.00 90.50 553 VAL A O 1
ATOM 4271 N N . LEU A 1 554 ? -1.261 37.990 3.055 1.00 92.81 554 LEU A N 1
ATOM 4272 C CA . LEU A 1 554 ? -1.012 37.271 4.303 1.00 92.81 554 LEU A CA 1
ATOM 4273 C C . LEU A 1 554 ? -2.287 36.630 4.877 1.00 92.81 554 LEU A C 1
ATOM 4275 O O . LEU A 1 554 ? -2.250 35.475 5.299 1.00 92.81 554 LEU A O 1
ATOM 4279 N N . ALA A 1 555 ? -3.422 37.335 4.849 1.00 91.25 555 ALA A N 1
ATOM 4280 C CA . ALA A 1 555 ? -4.704 36.799 5.301 1.00 91.25 555 ALA A CA 1
ATOM 4281 C C . ALA A 1 555 ? -5.163 35.614 4.436 1.00 91.25 555 ALA A C 1
ATOM 4283 O O . ALA A 1 555 ? -5.669 34.632 4.975 1.00 91.25 555 ALA A O 1
ATOM 4284 N N . SER A 1 556 ? -4.915 35.636 3.123 1.00 87.94 556 SER A N 1
ATOM 4285 C CA . SER A 1 556 ? -5.253 34.523 2.225 1.00 87.94 556 SER A CA 1
ATOM 4286 C C . SER A 1 556 ? -4.527 33.223 2.575 1.00 87.94 556 SER A C 1
ATOM 4288 O O . SER A 1 556 ? -5.112 32.148 2.454 1.00 87.94 556 SER A O 1
ATOM 4290 N N . PHE A 1 557 ? -3.298 33.278 3.101 1.00 86.94 557 PHE A N 1
ATOM 4291 C CA . PHE A 1 557 ? -2.620 32.071 3.594 1.00 86.94 557 PHE A CA 1
ATOM 4292 C C . PHE A 1 557 ? -3.311 31.451 4.813 1.00 86.94 557 PHE A C 1
ATOM 4294 O O . PHE A 1 557 ? -3.316 30.226 4.955 1.00 86.94 557 PHE A O 1
ATOM 4301 N N . LEU A 1 558 ? -3.946 32.272 5.654 1.00 86.38 558 LEU A N 1
ATOM 4302 C CA . LEU A 1 558 ? -4.683 31.798 6.822 1.00 86.38 558 LEU A CA 1
ATOM 4303 C C . LEU A 1 558 ? -6.001 31.096 6.464 1.00 86.38 558 LEU A 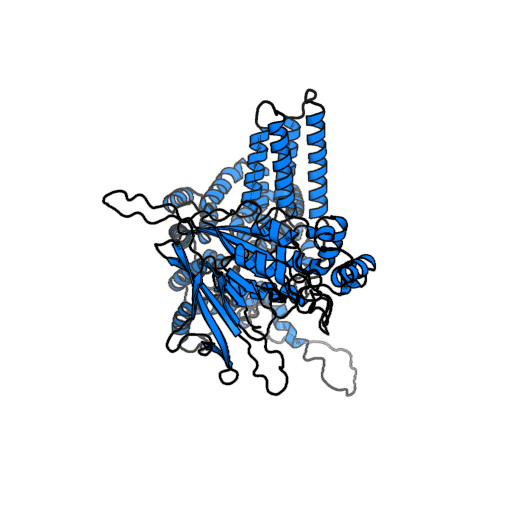C 1
ATOM 4305 O O . LEU A 1 558 ? -6.492 30.328 7.290 1.00 86.38 558 LEU A O 1
ATOM 4309 N N . LEU A 1 559 ? -6.552 31.282 5.255 1.00 76.19 559 LEU A N 1
ATOM 4310 C CA . LEU A 1 559 ? -7.751 30.551 4.808 1.00 76.19 559 LEU A CA 1
ATOM 4311 C C . LEU A 1 559 ? -7.533 29.034 4.819 1.00 76.19 559 LEU A C 1
ATOM 4313 O O . LEU A 1 559 ? -8.446 28.284 5.153 1.00 76.19 559 LEU A O 1
ATOM 4317 N N . THR A 1 560 ? -6.307 28.598 4.515 1.00 68.56 560 THR A N 1
ATOM 4318 C CA . THR A 1 560 ? -5.909 27.180 4.509 1.00 68.56 560 THR A CA 1
ATOM 4319 C C . THR A 1 560 ? -5.328 26.684 5.838 1.00 68.56 560 THR A C 1
ATOM 4321 O O . THR A 1 560 ? -4.767 25.592 5.921 1.00 68.56 560 THR A O 1
ATOM 4324 N N . HIS A 1 561 ? -5.428 27.476 6.907 1.00 76.12 561 HIS A N 1
ATOM 4325 C CA . HIS A 1 561 ? -4.779 27.157 8.175 1.00 76.12 561 HIS A CA 1
ATOM 4326 C C . HIS A 1 561 ? -5.498 26.014 8.924 1.00 76.12 561 HIS A C 1
ATOM 4328 O O . HIS A 1 561 ? -6.731 26.010 8.998 1.00 76.12 561 HIS A O 1
ATOM 4334 N N . PRO A 1 562 ? -4.787 25.063 9.569 1.00 62.16 562 PRO A N 1
ATOM 4335 C CA . PRO A 1 562 ? -5.420 23.938 10.272 1.00 62.16 562 PRO A CA 1
ATOM 4336 C C . PRO A 1 562 ? -6.313 24.371 11.448 1.00 62.16 562 PRO A C 1
ATOM 4338 O O . PRO A 1 562 ? -7.307 23.712 11.761 1.00 62.16 562 PRO A O 1
ATOM 4341 N N . ARG A 1 563 ? -6.009 25.509 12.082 1.00 71.25 563 ARG A N 1
ATOM 4342 C CA . ARG A 1 563 ? -6.792 26.049 13.207 1.00 71.25 563 ARG A CA 1
ATOM 4343 C C . ARG A 1 563 ? -7.935 26.947 12.746 1.00 71.25 563 ARG A C 1
ATOM 4345 O O . ARG A 1 563 ? -7.701 27.926 12.040 1.00 71.25 563 ARG A O 1
ATOM 4352 N N . LYS A 1 564 ? -9.138 26.670 13.256 1.00 71.88 564 LYS A N 1
ATOM 4353 C CA . LYS A 1 564 ? -10.366 27.427 12.971 1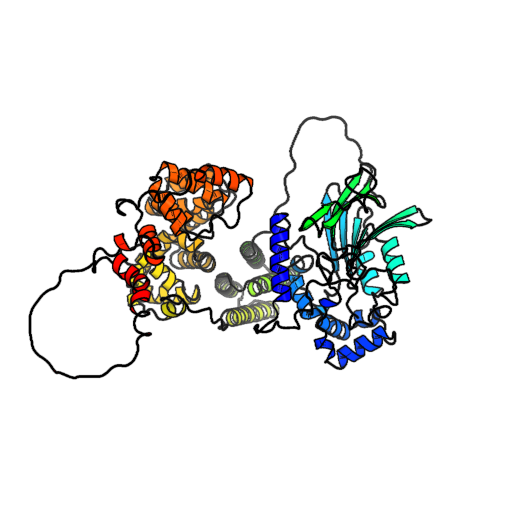.00 71.88 564 LYS A CA 1
ATOM 4354 C C . LYS A 1 564 ? -10.244 28.918 13.290 1.00 71.88 564 LYS A C 1
ATOM 4356 O O . LYS A 1 564 ? -10.625 29.737 12.473 1.00 71.88 564 LYS A O 1
ATOM 4361 N N . GLU A 1 565 ? -9.662 29.273 14.431 1.00 81.25 565 GLU A N 1
ATOM 4362 C CA . GLU A 1 565 ? -9.495 30.674 14.855 1.00 81.25 565 GLU A CA 1
ATOM 4363 C C . GLU A 1 565 ? -8.691 31.533 13.862 1.00 81.25 565 GLU A C 1
ATOM 4365 O O . GLU A 1 565 ? -9.007 32.706 13.672 1.00 81.25 565 GLU A O 1
ATOM 4370 N N . CYS A 1 566 ? -7.699 30.944 13.186 1.00 82.25 566 CYS A N 1
ATOM 4371 C CA . CYS A 1 566 ? -6.919 31.617 12.149 1.00 82.25 566 CYS A CA 1
ATOM 4372 C C . CYS A 1 566 ? -7.705 31.741 10.838 1.00 82.25 566 CYS A C 1
ATOM 4374 O O . CYS A 1 566 ? -7.664 32.789 10.199 1.00 82.25 566 CYS A O 1
ATOM 4376 N N . ARG A 1 567 ? -8.470 30.705 10.464 1.00 83.94 567 ARG A N 1
ATOM 4377 C CA . ARG A 1 567 ? -9.362 30.762 9.296 1.00 83.94 567 ARG A CA 1
ATOM 4378 C C . ARG A 1 567 ? -10.470 31.793 9.481 1.00 83.94 567 ARG A C 1
ATOM 4380 O O . ARG A 1 567 ? -10.755 32.544 8.560 1.00 83.94 567 ARG A O 1
ATOM 4387 N N . SER A 1 568 ? -11.055 31.883 10.676 1.00 84.12 568 SER A N 1
ATOM 4388 C CA . SER A 1 568 ? -12.055 32.906 11.002 1.00 84.12 568 SER A CA 1
ATOM 4389 C C . SER A 1 568 ? -11.485 34.317 10.865 1.00 84.12 568 SER A C 1
ATOM 4391 O O . SER A 1 568 ? -12.116 35.153 10.228 1.00 84.12 568 SER A O 1
ATOM 4393 N N . LEU A 1 569 ? -10.262 34.560 11.353 1.00 89.88 569 LEU A N 1
ATOM 4394 C CA . LEU A 1 569 ? -9.575 35.838 11.142 1.00 89.88 569 LEU A CA 1
ATOM 4395 C C . LEU A 1 569 ? -9.389 36.149 9.645 1.00 89.88 569 LEU A C 1
ATOM 4397 O O . LEU A 1 569 ? -9.619 37.276 9.218 1.00 89.88 569 LEU A O 1
ATOM 4401 N N . ALA A 1 570 ? -9.013 35.158 8.832 1.00 88.88 570 ALA A N 1
ATOM 4402 C CA . ALA A 1 570 ? -8.901 35.325 7.383 1.00 88.88 570 ALA A CA 1
ATOM 4403 C C . ALA A 1 570 ? -10.243 35.716 6.745 1.00 88.88 570 ALA A C 1
ATOM 4405 O O . ALA A 1 570 ? -10.315 36.650 5.952 1.00 88.88 570 ALA A O 1
ATOM 4406 N N . ILE A 1 571 ? -11.316 35.022 7.126 1.00 84.94 571 ILE A N 1
ATOM 4407 C CA . ILE A 1 571 ? -12.671 35.248 6.619 1.00 84.94 571 ILE A CA 1
ATOM 4408 C C . ILE A 1 571 ? -13.187 36.648 6.986 1.00 84.94 571 ILE A C 1
ATOM 4410 O O . ILE A 1 571 ? -13.827 37.288 6.155 1.00 84.94 571 ILE A O 1
ATOM 4414 N N . GLU A 1 572 ? -12.882 37.135 8.192 1.00 88.44 572 GLU A N 1
ATOM 4415 C CA . GLU A 1 572 ? -13.229 38.486 8.657 1.00 88.44 572 GLU A CA 1
ATOM 4416 C C . GLU A 1 572 ? -12.497 39.588 7.870 1.00 88.44 572 GLU A C 1
ATOM 4418 O O . GLU A 1 572 ? -13.055 40.659 7.631 1.00 88.44 572 GLU A O 1
ATOM 4423 N N . LEU A 1 573 ? -11.244 39.341 7.472 1.00 87.31 573 LEU A N 1
ATOM 4424 C CA . LEU A 1 573 ? -10.391 40.339 6.820 1.00 87.31 573 LEU A CA 1
ATOM 4425 C C . LEU A 1 573 ? -10.520 40.366 5.292 1.00 87.31 573 LEU A C 1
ATOM 4427 O O . LEU A 1 573 ? -10.240 41.402 4.680 1.00 87.31 573 LEU A O 1
ATOM 4431 N N . LEU A 1 574 ? -10.900 39.250 4.667 1.00 85.62 574 LEU A N 1
ATOM 4432 C CA . LEU A 1 574 ? -10.910 39.114 3.211 1.00 85.62 574 LEU A CA 1
ATOM 4433 C C . LEU A 1 574 ? -12.269 39.492 2.600 1.00 85.62 574 LEU A C 1
ATOM 4435 O O . LEU A 1 574 ? -13.326 39.035 3.054 1.00 85.62 574 LEU A O 1
ATOM 4439 N N . PRO A 1 575 ? -12.285 40.281 1.511 1.00 79.62 575 PRO A N 1
ATOM 4440 C CA . PRO A 1 575 ? -13.521 40.569 0.797 1.00 79.62 575 PRO A CA 1
ATOM 4441 C C . PRO A 1 575 ? -14.085 39.294 0.142 1.00 79.62 575 PRO A C 1
ATOM 4443 O O . PRO A 1 575 ? -13.333 38.350 -0.110 1.00 79.62 575 PRO A O 1
ATOM 4446 N N . PRO A 1 576 ? -15.393 39.252 -0.183 1.00 70.81 576 PRO A N 1
ATOM 4447 C CA . PRO A 1 576 ? -16.010 38.078 -0.801 1.00 70.81 576 PRO A CA 1
ATOM 4448 C C . PRO A 1 576 ? -15.278 37.554 -2.042 1.00 70.81 576 PRO A C 1
ATOM 4450 O O . PRO A 1 576 ? -15.112 36.350 -2.179 1.00 70.81 576 PRO A O 1
ATOM 4453 N N . VAL A 1 577 ? -14.778 38.442 -2.911 1.00 68.00 577 VAL A N 1
ATOM 4454 C CA . VAL A 1 577 ? -14.051 38.062 -4.138 1.00 68.00 577 VAL A CA 1
ATOM 4455 C C . VAL A 1 577 ? -12.819 37.187 -3.871 1.00 68.00 577 VAL A C 1
ATOM 4457 O O . VAL A 1 577 ? -12.649 36.175 -4.537 1.00 68.00 577 VAL A O 1
ATOM 4460 N N . GLU A 1 578 ? -12.018 37.496 -2.848 1.00 73.00 578 GLU A N 1
ATOM 4461 C CA . GLU A 1 578 ? -10.799 36.734 -2.523 1.00 73.00 578 GLU A CA 1
ATOM 4462 C C . GLU A 1 578 ? -11.123 35.388 -1.845 1.00 73.00 578 GLU A C 1
ATOM 4464 O O . GLU A 1 578 ? -10.346 34.438 -1.916 1.00 73.00 578 GLU A O 1
ATOM 4469 N N . ARG A 1 579 ? -12.303 35.277 -1.221 1.00 75.31 579 ARG A N 1
ATOM 4470 C CA . ARG A 1 579 ? -12.805 34.025 -0.631 1.00 75.31 579 ARG A CA 1
ATOM 4471 C C . ARG A 1 579 ? -13.346 33.063 -1.686 1.00 75.31 579 ARG A C 1
ATOM 4473 O O . ARG A 1 579 ? -13.206 31.851 -1.524 1.00 75.31 579 ARG A O 1
ATOM 4480 N N . TRP A 1 580 ? -13.921 33.594 -2.766 1.00 67.00 580 TRP A N 1
ATOM 4481 C CA . TRP A 1 580 ? -14.358 32.794 -3.907 1.00 67.00 580 TRP A CA 1
ATOM 4482 C C . TRP A 1 580 ? -13.188 32.093 -4.596 1.00 67.00 580 TRP A C 1
ATOM 4484 O O . TRP A 1 580 ? -13.287 30.901 -4.860 1.00 67.00 580 TRP A O 1
ATOM 4494 N N . ASP A 1 581 ? -12.065 32.777 -4.808 1.00 65.00 581 ASP A N 1
ATOM 4495 C CA . ASP A 1 581 ? -10.890 32.186 -5.467 1.00 65.00 581 ASP A CA 1
ATOM 4496 C C . ASP A 1 581 ? -10.342 30.953 -4.731 1.00 65.00 581 ASP A C 1
ATOM 4498 O O . ASP A 1 581 ? -9.918 29.986 -5.366 1.00 65.00 581 ASP A O 1
ATOM 4502 N N . ALA A 1 582 ? -10.382 30.964 -3.395 1.00 65.56 582 ALA A N 1
ATOM 4503 C CA . ALA A 1 582 ? -10.031 29.799 -2.589 1.00 65.56 582 ALA A CA 1
ATOM 4504 C C . ALA A 1 582 ? -11.075 28.680 -2.739 1.00 65.56 582 ALA A C 1
ATOM 4506 O O . ALA A 1 582 ? -10.714 27.524 -2.923 1.00 65.56 582 ALA A O 1
ATOM 4507 N N . LEU A 1 583 ? -12.368 29.013 -2.715 1.00 60.44 583 LEU A N 1
ATOM 4508 C CA . LEU A 1 583 ? -13.454 28.038 -2.855 1.00 60.44 583 LEU A CA 1
ATOM 4509 C C . LEU A 1 583 ? -13.429 27.288 -4.202 1.00 60.44 583 LEU A C 1
ATOM 4511 O O . LEU A 1 583 ? -13.840 26.133 -4.266 1.00 60.44 583 LEU A O 1
ATOM 4515 N N . LEU A 1 584 ? -12.975 27.948 -5.270 1.00 56.50 584 LEU A N 1
ATOM 4516 C CA . LEU A 1 584 ? -12.901 27.382 -6.621 1.00 56.50 584 LEU A CA 1
ATOM 4517 C C . LEU A 1 584 ? -11.715 26.430 -6.831 1.00 56.50 584 LEU A C 1
ATOM 4519 O O . LEU A 1 584 ? -11.639 25.793 -7.878 1.00 56.50 584 LEU A O 1
ATOM 4523 N N . CYS A 1 585 ? -10.785 26.342 -5.879 1.00 58.16 585 CYS A N 1
ATOM 4524 C CA . CYS A 1 585 ? -9.610 25.492 -6.006 1.00 58.16 585 CYS A CA 1
ATOM 4525 C C . CYS A 1 585 ? -9.889 24.075 -5.481 1.00 58.16 585 CYS A C 1
ATOM 4527 O O . CYS A 1 585 ? -10.292 23.894 -4.332 1.00 58.16 585 CYS A O 1
ATOM 4529 N N . GLU A 1 586 ? -9.603 23.066 -6.307 1.00 48.53 586 GLU A N 1
ATOM 4530 C CA . GLU A 1 586 ? -9.801 21.640 -5.995 1.00 48.53 586 GLU A CA 1
ATOM 4531 C C . GLU A 1 586 ? -8.993 21.168 -4.772 1.00 48.53 586 GLU A C 1
ATOM 4533 O O . GLU A 1 586 ? -9.399 20.246 -4.069 1.00 48.53 586 GLU A O 1
ATOM 4538 N N . ASN A 1 587 ? -7.889 21.855 -4.462 1.00 45.06 587 ASN A N 1
ATOM 4539 C CA . ASN A 1 587 ? -6.973 21.517 -3.371 1.00 45.06 587 ASN A CA 1
ATOM 4540 C C . ASN A 1 587 ? -7.377 22.097 -2.000 1.00 45.06 587 ASN A C 1
ATOM 4542 O O . ASN A 1 587 ? -6.615 21.973 -1.035 1.00 45.06 587 ASN A O 1
ATOM 4546 N N . VAL A 1 588 ? -8.537 22.756 -1.872 1.00 53.09 588 VAL A N 1
ATOM 4547 C CA . VAL A 1 588 ? -8.979 23.320 -0.584 1.00 53.09 588 VAL A CA 1
ATOM 4548 C C . VAL A 1 588 ? -9.670 22.262 0.289 1.00 53.09 588 VAL A C 1
ATOM 4550 O O . VAL A 1 588 ? -10.667 21.671 -0.126 1.00 53.09 588 VAL A O 1
ATOM 4553 N N . PRO A 1 589 ? -9.200 22.031 1.536 1.00 46.78 589 PRO A N 1
ATOM 4554 C CA . PRO A 1 589 ? -9.790 21.039 2.429 1.00 46.78 589 PRO A CA 1
ATOM 4555 C C . PRO A 1 589 ? -11.278 21.275 2.715 1.00 46.78 589 PRO A C 1
ATOM 4557 O O . PRO A 1 589 ? -11.688 22.368 3.105 1.00 46.78 589 PRO A O 1
ATOM 4560 N N . LEU A 1 590 ? -12.066 20.200 2.663 1.00 44.03 590 LEU A N 1
ATOM 4561 C CA . LEU A 1 590 ? -13.527 20.193 2.806 1.00 44.03 590 LEU A CA 1
ATOM 4562 C C . LEU A 1 590 ? -14.074 20.957 4.031 1.00 44.03 590 LEU A C 1
ATOM 4564 O O . LEU A 1 590 ? -15.091 21.648 3.950 1.00 44.03 590 LEU A O 1
ATOM 4568 N N . LEU A 1 591 ? -13.393 20.853 5.179 1.00 43.09 591 LEU A N 1
ATOM 4569 C CA . LEU A 1 591 ? -13.771 21.556 6.412 1.00 43.09 591 LEU A CA 1
ATOM 4570 C C . LEU A 1 591 ? -13.736 23.086 6.237 1.00 43.09 591 LEU A C 1
ATOM 4572 O O . LEU A 1 591 ? -14.533 23.803 6.838 1.00 43.09 591 LEU A O 1
ATOM 4576 N N . MET A 1 592 ? -12.823 23.581 5.404 1.00 55.78 592 MET A N 1
ATOM 4577 C CA . MET A 1 592 ? -12.649 25.001 5.096 1.00 55.78 592 MET A CA 1
ATOM 4578 C C . MET A 1 592 ? -13.682 25.454 4.069 1.00 55.78 592 MET A C 1
ATOM 4580 O O . MET A 1 592 ? -14.257 26.530 4.210 1.00 55.78 592 MET A O 1
ATOM 4584 N N . THR A 1 593 ? -13.996 24.590 3.103 1.00 53.19 593 THR A N 1
ATOM 4585 C CA . THR A 1 593 ? -15.064 24.796 2.121 1.00 53.19 593 THR A CA 1
ATOM 4586 C C . THR A 1 593 ? -16.407 25.051 2.807 1.00 53.19 593 THR A C 1
ATOM 4588 O O . THR A 1 593 ? -17.115 25.984 2.442 1.00 53.19 593 THR A O 1
ATOM 4591 N N . HIS A 1 594 ? -16.732 24.304 3.869 1.00 54.22 594 HIS A N 1
ATOM 4592 C CA . HIS A 1 594 ? -17.951 24.521 4.656 1.00 54.22 594 HIS A CA 1
ATOM 4593 C C . HIS A 1 594 ? -17.984 25.887 5.366 1.00 54.22 594 HIS A C 1
ATOM 4595 O O . HIS A 1 594 ? -19.005 26.577 5.341 1.00 54.22 594 HIS A O 1
ATOM 4601 N N . GLU A 1 595 ? -16.880 26.290 6.002 1.00 60.97 595 GLU A N 1
ATOM 4602 C CA . GLU A 1 595 ? -16.775 27.579 6.702 1.00 60.97 595 GLU A CA 1
ATOM 4603 C C . GLU A 1 595 ? -16.868 28.764 5.725 1.00 60.97 595 GLU A C 1
ATOM 4605 O O . GLU A 1 595 ? -17.582 29.733 5.994 1.00 60.97 595 GLU A O 1
ATOM 4610 N N . LEU A 1 596 ? -16.219 28.658 4.561 1.00 65.56 596 LEU A N 1
ATOM 4611 C CA . LEU A 1 596 ? -16.278 29.662 3.499 1.00 65.56 596 LEU A CA 1
ATOM 4612 C C . LEU A 1 596 ? -17.673 29.758 2.882 1.00 65.56 596 LEU A C 1
ATOM 4614 O O . LEU A 1 596 ? -18.202 30.861 2.769 1.00 65.56 596 LEU A O 1
ATOM 4618 N N . LEU A 1 597 ? -18.303 28.628 2.544 1.00 60.56 597 LEU A N 1
ATOM 4619 C CA . LEU A 1 597 ? -19.670 28.598 2.013 1.00 60.56 597 LEU A CA 1
ATOM 4620 C C . LEU A 1 597 ? -20.674 29.206 2.993 1.00 60.56 597 LEU A C 1
ATOM 4622 O O . LEU A 1 597 ? -21.509 30.008 2.582 1.00 60.56 597 LEU A O 1
ATOM 4626 N N . SER A 1 598 ? -20.562 28.874 4.282 1.00 63.44 598 SER A N 1
ATOM 4627 C CA . SER A 1 598 ? -21.442 29.415 5.325 1.00 63.44 598 SER A CA 1
ATOM 4628 C C . SER A 1 598 ? -21.338 30.938 5.413 1.00 63.44 598 SER A C 1
ATOM 4630 O O . SER A 1 598 ? -22.355 31.622 5.481 1.00 63.44 598 SER A O 1
ATOM 4632 N N . GLN A 1 599 ? -20.122 31.494 5.354 1.00 70.12 599 GLN A N 1
ATOM 4633 C CA . GLN A 1 599 ? -19.959 32.948 5.346 1.00 70.12 599 GLN A CA 1
ATOM 4634 C C . GLN A 1 599 ? -20.413 33.572 4.016 1.00 70.12 599 GLN A C 1
ATOM 4636 O O . GLN A 1 599 ? -21.001 34.652 4.008 1.00 70.12 599 GLN A O 1
ATOM 4641 N N . MET A 1 600 ? -20.191 32.907 2.880 1.00 67.56 600 MET A N 1
ATOM 4642 C CA . MET A 1 600 ? -20.646 33.410 1.581 1.00 67.56 600 MET A CA 1
ATOM 4643 C C . MET A 1 600 ? -22.170 33.435 1.456 1.00 67.56 600 MET A C 1
ATOM 4645 O O . MET A 1 600 ? -22.684 34.330 0.796 1.00 67.56 600 MET A O 1
ATOM 4649 N N . GLN A 1 601 ? -22.897 32.553 2.148 1.00 62.38 601 GLN A N 1
ATOM 4650 C CA . GLN A 1 601 ? -24.360 32.623 2.283 1.00 62.38 601 GLN A CA 1
ATOM 4651 C C . GLN A 1 601 ? -24.856 33.875 3.006 1.00 62.38 601 GLN A C 1
ATOM 4653 O O . GLN A 1 601 ? -25.948 34.352 2.710 1.00 62.38 601 GLN A O 1
ATOM 4658 N N . VAL A 1 602 ? -24.063 34.411 3.932 1.00 67.62 602 VAL A N 1
ATOM 4659 C CA . VAL A 1 602 ? -24.387 35.658 4.636 1.00 67.62 602 VAL A CA 1
ATOM 4660 C C . VAL A 1 602 ? -24.066 36.869 3.759 1.00 67.62 602 VAL A C 1
ATOM 4662 O O . VAL A 1 602 ? -24.841 37.822 3.698 1.00 67.62 602 VAL A O 1
ATOM 4665 N N . ASP A 1 603 ? -22.938 36.819 3.055 1.00 65.25 603 ASP A N 1
ATOM 4666 C CA . ASP A 1 603 ? -22.385 37.982 2.360 1.00 65.25 603 ASP A CA 1
ATOM 4667 C C . ASP A 1 603 ? -22.874 38.122 0.901 1.00 65.25 603 ASP A C 1
ATOM 4669 O O . ASP A 1 603 ? -22.746 39.195 0.309 1.00 65.25 603 ASP A O 1
ATOM 4673 N N . CYS A 1 604 ? -23.406 37.053 0.293 1.00 62.53 604 CYS A N 1
ATOM 4674 C CA . CYS A 1 604 ? -23.838 37.002 -1.110 1.00 62.53 604 CYS A CA 1
ATOM 4675 C C . CYS A 1 604 ? -25.307 36.569 -1.250 1.00 62.53 604 CYS A C 1
ATOM 4677 O O . CYS A 1 604 ? -25.847 35.833 -0.430 1.00 62.53 604 CYS A O 1
ATOM 4679 N N . ARG A 1 605 ? -25.966 36.987 -2.341 1.00 59.00 605 ARG A N 1
ATOM 4680 C CA . ARG A 1 605 ? -27.334 36.538 -2.663 1.00 59.00 605 ARG A CA 1
ATOM 4681 C C . ARG A 1 605 ? -27.364 35.038 -2.979 1.00 59.00 605 ARG A C 1
ATOM 4683 O O . ARG A 1 605 ? -26.470 34.538 -3.662 1.00 59.00 605 ARG A O 1
ATOM 4690 N N . SER A 1 606 ? -28.425 34.355 -2.548 1.00 54.31 606 SER A N 1
ATOM 4691 C CA . SER A 1 606 ? -28.634 32.907 -2.725 1.00 54.31 606 SER A CA 1
ATOM 4692 C C . SER A 1 606 ? -28.531 32.447 -4.185 1.00 54.31 606 SER A C 1
ATOM 4694 O O . SER A 1 606 ? -27.919 31.416 -4.463 1.00 54.31 606 SER A O 1
ATOM 4696 N N . GLU A 1 607 ? -29.039 33.253 -5.121 1.00 52.91 607 GLU A N 1
ATOM 4697 C CA . GLU A 1 607 ? -28.981 33.007 -6.569 1.00 52.91 607 GLU A CA 1
ATOM 4698 C C . GLU A 1 607 ? -27.540 32.879 -7.106 1.00 52.91 607 GLU A C 1
ATOM 4700 O O . GLU A 1 607 ? -27.271 32.049 -7.972 1.00 52.91 607 GLU A O 1
ATOM 4705 N N . HIS A 1 608 ? -26.573 33.619 -6.551 1.00 57.38 608 HIS A N 1
ATOM 4706 C CA . HIS A 1 608 ? -25.175 33.569 -7.001 1.00 57.38 608 HIS A CA 1
ATOM 4707 C C . HIS A 1 608 ? -24.436 32.330 -6.488 1.00 57.38 608 HIS A C 1
ATOM 4709 O O . HIS A 1 608 ? -23.620 31.756 -7.201 1.00 57.38 608 HIS A O 1
ATOM 4715 N N . ILE A 1 609 ? -24.745 31.885 -5.271 1.00 56.66 609 ILE A N 1
ATOM 4716 C CA . ILE A 1 609 ? -24.127 30.697 -4.665 1.00 56.66 609 ILE A CA 1
ATOM 4717 C C . ILE A 1 609 ? -24.565 29.440 -5.418 1.00 56.66 609 ILE A C 1
ATOM 4719 O O . ILE A 1 609 ? -23.746 28.565 -5.696 1.00 56.66 609 ILE A O 1
ATOM 4723 N N . ALA A 1 610 ? -25.840 29.386 -5.815 1.00 52.56 610 ALA A N 1
ATOM 4724 C CA . ALA A 1 610 ? -26.393 28.304 -6.621 1.00 52.56 610 ALA A CA 1
ATOM 4725 C C . ALA A 1 610 ? -25.788 28.241 -8.034 1.00 52.56 610 ALA A C 1
ATOM 4727 O O . ALA A 1 610 ? -25.654 27.155 -8.595 1.00 52.56 610 ALA A O 1
ATOM 4728 N N . VAL A 1 611 ? -25.425 29.389 -8.611 1.00 53.06 611 VAL A N 1
ATOM 4729 C CA . VAL A 1 611 ? -24.736 29.479 -9.905 1.00 53.06 611 VAL A CA 1
ATOM 4730 C C . VAL A 1 611 ? -23.283 29.012 -9.785 1.00 53.06 611 VAL A C 1
ATOM 4732 O O . VAL A 1 611 ? -22.849 28.177 -10.577 1.00 53.06 611 VAL A O 1
ATOM 4735 N N . THR A 1 612 ? -22.550 29.467 -8.766 1.00 53.12 612 THR A N 1
ATOM 4736 C CA . THR A 1 612 ? -21.153 29.061 -8.552 1.00 53.12 612 THR A CA 1
ATOM 4737 C C . THR A 1 612 ? -21.030 27.570 -8.236 1.00 53.12 612 THR A C 1
ATOM 4739 O O . THR A 1 612 ? -20.183 26.896 -8.810 1.00 53.12 612 THR A O 1
ATOM 4742 N N . ALA A 1 613 ? -21.920 27.014 -7.407 1.00 52.47 613 ALA A N 1
ATOM 4743 C CA . ALA A 1 613 ? -21.936 25.579 -7.108 1.00 52.47 613 ALA A CA 1
ATOM 4744 C C . ALA A 1 613 ? -22.135 24.701 -8.362 1.00 52.47 613 ALA A C 1
ATOM 4746 O O . ALA A 1 613 ? -21.622 23.585 -8.410 1.00 52.47 613 ALA A O 1
ATOM 4747 N N . ARG A 1 614 ? -22.847 25.208 -9.382 1.00 51.28 614 ARG A N 1
ATOM 4748 C CA . ARG A 1 614 ? -23.011 24.537 -10.683 1.00 51.28 614 ARG A CA 1
ATOM 4749 C C . ARG A 1 614 ? -21.762 24.665 -11.561 1.00 51.28 614 ARG A C 1
ATOM 4751 O O . ARG A 1 614 ? -21.354 23.674 -12.153 1.00 51.28 614 ARG A O 1
ATOM 4758 N N . ALA A 1 615 ? -21.148 25.850 -11.599 1.00 47.31 615 ALA A N 1
ATOM 4759 C CA . ALA A 1 615 ? -19.935 26.149 -12.374 1.00 47.31 615 ALA A CA 1
ATOM 4760 C C . ALA A 1 615 ? -18.709 25.345 -11.931 1.00 47.31 615 ALA A C 1
ATOM 4762 O O . ALA A 1 615 ? -17.824 25.049 -12.724 1.00 47.31 615 ALA A O 1
ATOM 4763 N N . CYS A 1 616 ? -18.628 25.017 -10.642 1.00 48.72 616 CYS A N 1
ATOM 4764 C CA . CYS A 1 616 ? -17.478 24.308 -10.101 1.00 48.72 616 CYS A CA 1
ATOM 4765 C C . CYS A 1 616 ? -17.356 22.859 -10.572 1.00 48.72 616 CYS A C 1
ATOM 4767 O O . CYS A 1 616 ? -16.418 22.221 -10.125 1.00 48.72 616 CYS A O 1
ATOM 4769 N N . GLY A 1 617 ? -18.259 22.301 -11.395 1.00 47.22 617 GLY A N 1
ATOM 4770 C CA . GLY A 1 617 ? -18.080 20.929 -11.894 1.00 47.22 617 GLY A CA 1
ATOM 4771 C C . GLY A 1 617 ? -17.855 19.904 -10.770 1.00 47.22 617 GLY A C 1
ATOM 4772 O O . GLY A 1 617 ? -17.078 18.978 -10.901 1.00 47.22 617 GLY A O 1
ATOM 4773 N N . ASN A 1 618 ? -18.511 20.119 -9.633 1.00 48.09 618 ASN A N 1
ATOM 4774 C CA . ASN A 1 618 ? -18.642 19.225 -8.488 1.00 48.09 618 ASN A CA 1
ATOM 4775 C C . ASN A 1 618 ? -17.397 18.516 -7.875 1.00 48.09 618 ASN A C 1
ATOM 4777 O O . ASN A 1 618 ? -17.384 17.288 -7.764 1.00 48.09 618 ASN A O 1
ATOM 4781 N N . PRO A 1 619 ? -16.450 19.263 -7.276 1.00 36.97 619 PRO A N 1
ATOM 4782 C CA . PRO A 1 619 ? -15.552 18.760 -6.226 1.00 36.97 619 PRO A CA 1
ATOM 4783 C C . PRO A 1 619 ? -16.254 18.648 -4.853 1.00 36.97 619 PRO A C 1
ATOM 4785 O O . PRO A 1 619 ? -15.739 18.042 -3.918 1.00 36.97 619 PRO A O 1
ATOM 4788 N N . LEU A 1 620 ? -17.468 19.199 -4.722 1.00 38.09 620 LEU A N 1
ATOM 4789 C CA . LEU A 1 620 ? -18.271 19.193 -3.496 1.00 38.09 620 LEU A CA 1
ATOM 4790 C C . LEU A 1 620 ? -19.096 17.916 -3.275 1.00 38.09 620 LEU A C 1
ATOM 4792 O O . LEU A 1 620 ? -19.712 17.814 -2.225 1.00 38.09 620 LEU A O 1
ATOM 4796 N N . THR A 1 621 ? -19.135 16.941 -4.189 1.00 38.66 621 THR A N 1
ATOM 4797 C CA . THR A 1 621 ? -19.879 15.675 -3.976 1.00 38.66 621 THR A CA 1
ATOM 4798 C C . THR A 1 621 ? -19.023 14.420 -3.939 1.00 38.66 621 THR A C 1
ATOM 4800 O O . THR A 1 621 ? -19.571 13.345 -3.710 1.00 38.66 621 THR A O 1
ATOM 4803 N N . GLN A 1 622 ? -17.710 14.508 -4.149 1.00 33.84 622 GLN A N 1
ATOM 4804 C CA . GLN A 1 622 ? -16.873 13.305 -4.252 1.00 33.84 622 GLN A CA 1
ATOM 4805 C C . GLN A 1 622 ? -16.296 12.808 -2.916 1.00 33.84 622 GLN A C 1
ATOM 4807 O O . GLN A 1 622 ? -15.598 11.804 -2.896 1.00 33.84 622 GLN A O 1
ATOM 4812 N N . GLY A 1 623 ? -16.638 13.424 -1.779 1.00 35.78 623 GLY A N 1
ATOM 4813 C CA . GLY A 1 623 ? -16.112 12.970 -0.486 1.00 35.78 623 GLY A CA 1
ATOM 4814 C C . GLY A 1 623 ? -16.868 13.473 0.735 1.00 35.78 623 GLY A C 1
ATOM 4815 O O . GLY A 1 623 ? -16.281 14.138 1.581 1.00 35.78 623 GLY A O 1
ATOM 4816 N N . LEU A 1 624 ? -18.167 13.181 0.857 1.00 34.09 624 LEU A N 1
ATOM 4817 C CA . LEU A 1 624 ? -18.959 13.614 2.014 1.00 34.09 624 LEU A CA 1
ATOM 4818 C C . LEU A 1 624 ? -19.670 12.468 2.728 1.00 34.09 624 LEU A C 1
ATOM 4820 O O . LEU A 1 624 ? -20.357 11.644 2.129 1.00 34.09 624 LEU A O 1
ATOM 4824 N N . THR A 1 625 ? -19.537 12.466 4.055 1.00 38.31 625 THR A N 1
ATOM 4825 C CA . THR A 1 625 ? -20.200 11.534 4.969 1.00 38.31 625 THR A CA 1
ATOM 4826 C C . THR A 1 625 ? -21.726 11.611 4.847 1.00 38.31 625 THR A C 1
ATOM 4828 O O . THR A 1 625 ? -22.318 12.671 4.629 1.00 38.31 625 THR A O 1
ATOM 4831 N N . ARG A 1 626 ? -22.392 10.467 5.051 1.00 35.84 626 ARG A N 1
ATOM 4832 C CA . ARG A 1 626 ? -23.855 10.293 4.926 1.00 35.84 626 ARG A CA 1
ATOM 4833 C C . ARG A 1 626 ? -24.678 11.329 5.715 1.00 35.84 626 ARG A C 1
ATOM 4835 O O . ARG A 1 626 ? -25.713 11.773 5.235 1.00 35.84 626 ARG A O 1
ATOM 4842 N N . SER A 1 627 ? -24.177 11.763 6.875 1.00 34.78 627 SER A N 1
ATOM 4843 C CA . SER A 1 627 ? -24.800 12.782 7.739 1.00 34.78 627 SER A CA 1
ATOM 4844 C C . SER A 1 627 ? -24.761 14.201 7.145 1.00 34.78 627 SER A C 1
ATOM 4846 O O . SER A 1 627 ? -25.700 14.978 7.332 1.00 34.78 627 SER A O 1
ATOM 4848 N N . PHE A 1 628 ? -23.724 14.535 6.368 1.00 37.56 628 PHE A N 1
ATOM 4849 C CA . PHE A 1 628 ? -23.688 15.788 5.616 1.00 37.56 628 PHE A CA 1
ATOM 4850 C C . PHE A 1 628 ? -24.597 15.715 4.392 1.00 37.56 628 PHE A C 1
ATOM 4852 O O . PHE A 1 628 ? -25.334 16.657 4.135 1.00 37.56 628 PHE A O 1
ATOM 4859 N N . MET A 1 629 ? -24.625 14.579 3.687 1.00 39.66 629 MET A N 1
ATOM 4860 C CA . MET A 1 629 ? -25.548 14.350 2.569 1.00 39.66 629 MET A CA 1
ATOM 4861 C C . MET A 1 629 ? -27.022 1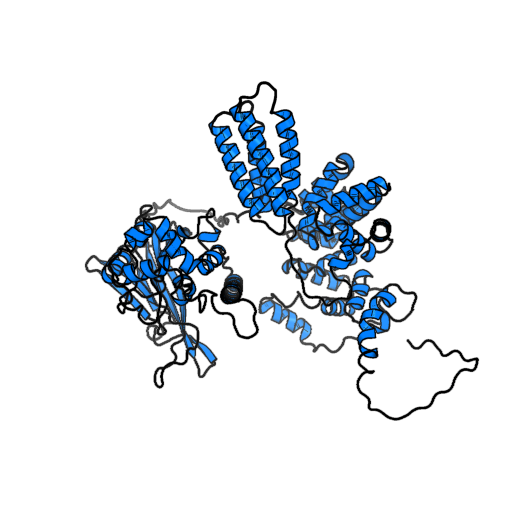4.459 2.982 1.00 39.66 629 MET A C 1
ATOM 4863 O O . MET A 1 629 ? -27.841 14.841 2.157 1.00 39.66 629 MET A O 1
ATOM 4867 N N . GLU A 1 630 ? -27.377 14.170 4.236 1.00 37.44 630 GLU A N 1
ATOM 4868 C CA . GLU A 1 630 ? -28.732 14.375 4.771 1.00 37.44 630 GLU A CA 1
ATOM 4869 C C . GLU A 1 630 ? -29.032 15.846 5.097 1.00 37.44 630 GLU A C 1
ATOM 4871 O O . GLU A 1 630 ? -30.103 16.330 4.738 1.00 37.44 630 GLU A O 1
ATOM 4876 N N . SER A 1 631 ? -28.080 16.596 5.668 1.00 37.59 631 SER A N 1
ATOM 4877 C CA . SER A 1 631 ? -28.210 18.057 5.856 1.00 37.59 631 SER A CA 1
ATOM 4878 C C . SER A 1 631 ? -28.226 18.817 4.517 1.00 37.59 631 SER A C 1
ATOM 4880 O O . SER A 1 631 ? -29.013 19.740 4.322 1.00 37.59 631 SER A O 1
ATOM 4882 N N . PHE A 1 632 ? -27.413 18.374 3.555 1.00 41.19 632 PHE A N 1
ATOM 4883 C CA . PHE A 1 632 ? -27.336 18.877 2.183 1.00 41.19 632 PHE A CA 1
ATOM 4884 C C . PHE A 1 632 ? -28.587 18.499 1.375 1.00 41.19 632 PHE A C 1
ATOM 4886 O O . PHE A 1 632 ? -29.154 19.339 0.683 1.00 41.19 632 PHE A O 1
ATOM 4893 N N . LYS A 1 633 ? -29.116 17.276 1.533 1.00 37.84 633 LYS A N 1
ATOM 4894 C CA . LYS A 1 633 ? -30.439 16.902 1.006 1.00 37.84 633 LYS A CA 1
ATOM 4895 C C . LYS A 1 633 ? -31.554 17.710 1.653 1.00 37.84 633 LYS A C 1
ATOM 4897 O O . LYS A 1 633 ? -32.466 18.090 0.942 1.00 37.84 633 LYS A O 1
ATOM 4902 N N . SER A 1 634 ? -31.493 18.028 2.946 1.00 38.75 634 SER A N 1
ATOM 4903 C CA . SER A 1 634 ? -32.485 18.898 3.593 1.00 38.75 634 SER A CA 1
ATOM 4904 C C . SER A 1 634 ? -32.473 20.328 3.042 1.00 38.75 634 SER A C 1
ATOM 4906 O O . SER A 1 634 ? -33.529 20.952 2.995 1.00 38.75 634 SER A O 1
ATOM 4908 N N . PHE A 1 635 ? -31.319 20.828 2.589 1.00 38.44 635 PHE A N 1
ATOM 4909 C CA . PHE A 1 635 ? -31.191 22.106 1.877 1.00 38.44 635 PHE A CA 1
ATOM 4910 C C . PHE A 1 635 ? -31.786 22.047 0.451 1.00 38.44 635 PHE A C 1
ATOM 4912 O O . PHE A 1 635 ? -32.368 23.024 -0.005 1.00 38.44 635 PHE A O 1
ATOM 4919 N N . PHE A 1 636 ? -31.721 20.885 -0.217 1.00 37.94 636 PHE A N 1
ATOM 4920 C CA . PHE A 1 636 ? -32.224 20.632 -1.583 1.00 37.94 636 PHE A CA 1
ATOM 4921 C C . PHE A 1 636 ? -33.575 19.885 -1.667 1.00 37.94 636 PHE A C 1
ATOM 4923 O O . PHE A 1 636 ? -34.027 19.535 -2.757 1.00 37.94 636 PHE A O 1
ATOM 4930 N N . LEU A 1 637 ? -34.236 19.597 -0.540 1.00 40.38 637 LEU A N 1
ATOM 4931 C CA . LEU A 1 637 ? -35.525 18.888 -0.507 1.00 40.38 637 LEU A CA 1
ATOM 4932 C C . LEU A 1 637 ? -36.708 19.784 -0.913 1.00 40.38 637 LEU A C 1
ATOM 4934 O O . LEU A 1 637 ? -37.821 19.287 -1.079 1.00 40.38 637 LEU A O 1
ATOM 4938 N N . GLN A 1 638 ? -36.471 21.073 -1.165 1.00 38.69 638 GLN A N 1
ATOM 4939 C CA . GLN A 1 638 ? -37.247 21.781 -2.178 1.00 38.69 638 GLN A CA 1
ATOM 4940 C C . GLN A 1 638 ? -36.598 21.449 -3.516 1.00 38.69 638 GLN A C 1
ATOM 4942 O O . GLN A 1 638 ? -35.469 21.865 -3.762 1.00 38.69 638 GLN A O 1
ATOM 4947 N N . GLN A 1 639 ? -37.283 20.622 -4.314 1.00 30.20 639 GLN A N 1
ATOM 4948 C CA . GLN A 1 639 ? -36.826 20.185 -5.633 1.00 30.20 639 GLN A CA 1
ATOM 4949 C C . GLN A 1 639 ? -36.103 21.331 -6.354 1.00 30.20 639 GLN A C 1
ATOM 4951 O O . GLN A 1 639 ? -36.664 22.429 -6.379 1.00 30.20 639 GLN A O 1
ATOM 4956 N N . PRO A 1 640 ? -34.905 21.118 -6.932 1.00 34.44 640 PRO A N 1
ATOM 4957 C CA . PRO A 1 640 ? -34.243 22.144 -7.717 1.00 34.44 640 PRO A CA 1
ATOM 4958 C C . PRO A 1 640 ? -35.087 22.408 -8.965 1.00 34.44 640 PRO A C 1
ATOM 4960 O O . PRO A 1 640 ? -34.922 21.783 -10.009 1.00 34.44 640 PRO A O 1
ATOM 4963 N N . VAL A 1 641 ? -36.034 23.326 -8.838 1.00 33.97 641 VAL A N 1
ATOM 4964 C CA . VAL A 1 641 ? -36.507 24.128 -9.953 1.00 33.97 641 VAL A CA 1
ATOM 4965 C C . VAL A 1 641 ? -35.329 25.027 -10.320 1.00 33.97 641 VAL A C 1
ATOM 4967 O O . VAL A 1 641 ? -34.547 25.407 -9.446 1.00 33.97 641 VAL A O 1
ATOM 4970 N N . GLU A 1 642 ? -35.137 25.331 -11.604 1.00 36.94 642 GLU A N 1
ATOM 4971 C CA . GLU A 1 642 ? -34.253 26.431 -11.988 1.00 36.94 642 GLU A CA 1
ATOM 4972 C C . GLU A 1 642 ? -34.695 27.694 -11.236 1.00 36.94 642 GLU A C 1
ATOM 4974 O O . GLU A 1 642 ? -35.610 28.392 -11.669 1.00 36.94 642 GLU A O 1
ATOM 4979 N N . ASP A 1 643 ? -34.058 27.987 -10.099 1.00 38.50 643 ASP A N 1
ATOM 4980 C CA . ASP A 1 643 ? -34.118 29.322 -9.525 1.00 38.50 643 ASP A CA 1
ATOM 4981 C C . ASP A 1 643 ? -33.614 30.260 -10.615 1.00 38.50 643 ASP A C 1
ATOM 4983 O O . ASP A 1 643 ? -32.566 30.013 -11.223 1.00 38.50 643 ASP A O 1
ATOM 4987 N N . ALA A 1 644 ? -34.457 31.241 -10.926 1.00 50.06 644 ALA A N 1
ATOM 4988 C CA . ALA A 1 644 ? -34.409 32.069 -12.117 1.00 50.06 644 ALA A CA 1
ATOM 4989 C C . ALA A 1 644 ? -32.982 32.429 -12.563 1.00 50.06 644 ALA A C 1
ATOM 4991 O O . ALA A 1 644 ? -32.129 32.776 -11.744 1.00 50.06 644 ALA A O 1
ATOM 4992 N N . LYS A 1 645 ? -32.744 32.407 -13.886 1.00 52.91 645 LYS A N 1
ATOM 4993 C CA . LYS A 1 645 ? -31.516 32.948 -14.494 1.00 52.91 645 LYS A CA 1
ATOM 4994 C C . LYS A 1 645 ? -31.182 34.302 -13.834 1.00 52.91 645 LYS A C 1
ATOM 4996 O O . LYS A 1 645 ? -32.086 35.140 -13.734 1.00 52.91 645 LYS A O 1
ATOM 5001 N N . PRO A 1 646 ? -29.930 34.536 -13.388 1.00 56.47 646 PRO A N 1
ATOM 5002 C CA . PRO A 1 646 ? -29.578 35.765 -12.685 1.00 56.47 646 PRO A CA 1
ATOM 5003 C C . PRO A 1 646 ? -29.952 36.972 -13.546 1.00 56.47 646 PRO A C 1
ATOM 5005 O O . PRO A 1 646 ? -29.591 37.043 -14.718 1.00 56.47 646 PRO A O 1
ATOM 5008 N N . ALA A 1 647 ? -30.686 37.936 -12.986 1.00 59.59 647 ALA A N 1
ATOM 5009 C CA . ALA A 1 647 ? -31.239 39.047 -13.767 1.00 59.59 647 ALA A CA 1
ATOM 5010 C C . ALA A 1 647 ? -30.159 39.866 -14.508 1.00 59.59 647 ALA A C 1
ATOM 5012 O O . ALA A 1 647 ? -30.430 40.452 -15.555 1.00 59.59 647 ALA A O 1
ATOM 5013 N N . ASN A 1 648 ? -28.934 39.917 -13.974 1.00 60.91 648 ASN A N 1
ATOM 5014 C CA . ASN A 1 648 ? -27.723 40.366 -14.660 1.00 60.91 648 ASN A CA 1
ATOM 5015 C C . ASN A 1 648 ? -26.473 39.842 -13.930 1.00 60.91 648 ASN A C 1
ATOM 5017 O O . ASN A 1 648 ? -26.548 39.456 -12.767 1.00 60.91 648 ASN A O 1
ATOM 5021 N N . LEU A 1 649 ? -25.314 39.886 -14.593 1.00 63.53 649 LEU A N 1
ATOM 5022 C CA . LEU A 1 649 ? -24.049 39.388 -14.040 1.00 63.53 649 LEU A CA 1
ATOM 5023 C C . LEU A 1 649 ? -23.218 40.451 -13.294 1.00 63.53 649 LEU A C 1
ATOM 5025 O O . LEU A 1 649 ? -22.149 40.135 -12.786 1.00 63.53 649 LEU A O 1
ATOM 5029 N N . ARG A 1 650 ? -23.682 41.707 -13.176 1.00 60.50 650 ARG A N 1
ATOM 5030 C CA . ARG A 1 650 ? -22.857 42.834 -12.676 1.00 60.50 650 ARG A CA 1
ATOM 5031 C C . ARG A 1 650 ? -22.361 42.663 -11.238 1.00 60.50 650 ARG A C 1
ATOM 5033 O O . ARG A 1 650 ? -21.374 43.286 -10.865 1.00 60.50 650 ARG A O 1
ATOM 5040 N N . SER A 1 651 ? -23.065 41.874 -10.431 1.00 51.53 651 SER A N 1
ATOM 5041 C CA . SER A 1 651 ? -22.740 41.600 -9.026 1.00 51.53 651 SER A CA 1
ATOM 5042 C C . SER A 1 651 ? -21.939 40.318 -8.805 1.00 51.53 651 SER A C 1
ATOM 5044 O O . SER A 1 651 ? -21.551 40.043 -7.671 1.00 51.53 651 SER A O 1
ATOM 5046 N N . ILE A 1 652 ? -21.711 39.524 -9.851 1.00 58.19 652 ILE A N 1
ATOM 5047 C CA . ILE A 1 652 ? -20.875 38.327 -9.778 1.00 58.19 652 ILE A CA 1
ATOM 5048 C C . ILE A 1 652 ? -19.426 38.770 -10.017 1.00 58.19 652 ILE A C 1
ATOM 5050 O O . ILE A 1 652 ? -19.182 39.533 -10.948 1.00 58.19 652 ILE A O 1
ATOM 5054 N N . PRO A 1 653 ? -18.444 38.350 -9.207 1.00 58.50 653 PRO A N 1
ATOM 5055 C CA . PRO A 1 653 ? -17.041 38.641 -9.482 1.00 58.50 653 PRO A CA 1
ATOM 5056 C C . PRO A 1 653 ? -16.622 38.248 -10.906 1.00 58.50 653 PRO A C 1
ATOM 5058 O O . PRO A 1 653 ? -16.983 37.178 -11.397 1.00 58.50 653 PRO A O 1
ATOM 5061 N N . LEU A 1 654 ? -15.842 39.111 -11.561 1.00 57.34 654 LEU A N 1
ATOM 5062 C CA . LEU A 1 654 ? -15.384 38.923 -12.943 1.00 57.34 654 LEU A CA 1
ATOM 5063 C C . LEU A 1 654 ? -14.686 37.565 -13.194 1.00 57.34 654 LEU A C 1
ATOM 5065 O O . LEU A 1 654 ? -14.964 36.962 -14.230 1.00 57.34 654 LEU A O 1
ATOM 5069 N N . PRO A 1 655 ? -13.863 37.024 -12.269 1.00 53.25 655 PRO A N 1
ATOM 5070 C CA . PRO A 1 655 ? -13.252 35.703 -12.454 1.00 53.25 655 PRO A CA 1
ATOM 5071 C C . PRO A 1 655 ? -14.279 34.565 -12.566 1.00 53.25 655 PRO A C 1
ATOM 5073 O O . PRO A 1 655 ? -14.148 33.684 -13.413 1.00 53.25 655 PRO A O 1
ATOM 5076 N N . ILE A 1 656 ? -15.349 34.617 -11.764 1.00 55.78 656 ILE A N 1
ATOM 5077 C CA . ILE A 1 656 ? -16.438 33.625 -11.786 1.00 55.78 656 ILE A CA 1
ATOM 5078 C C . ILE A 1 656 ? -17.240 33.747 -13.077 1.00 55.78 656 ILE A C 1
ATOM 5080 O O . ILE A 1 656 ? -17.575 32.740 -13.695 1.00 55.78 656 ILE A O 1
ATOM 5084 N N . GLN A 1 657 ? -17.526 34.981 -13.497 1.00 63.91 657 GLN A N 1
ATOM 5085 C CA . GLN A 1 657 ? -18.190 35.247 -14.769 1.00 63.91 657 GLN A CA 1
ATOM 5086 C C . GLN A 1 657 ? -17.435 34.608 -15.945 1.00 63.91 657 GLN A C 1
ATOM 5088 O O . GLN A 1 657 ? -18.050 33.943 -16.768 1.00 63.91 657 GLN A O 1
ATOM 5093 N N . ARG A 1 658 ? -16.107 34.735 -15.999 1.00 60.28 658 ARG A N 1
ATOM 5094 C CA . ARG A 1 658 ? -15.297 34.149 -17.079 1.00 60.28 658 ARG A CA 1
ATOM 5095 C C . ARG A 1 658 ? -15.186 32.632 -17.017 1.00 60.28 658 ARG A C 1
ATOM 5097 O O . ARG A 1 658 ? -15.283 31.996 -18.058 1.00 60.28 658 ARG A O 1
ATOM 5104 N N . LYS A 1 659 ? -15.068 32.041 -15.821 1.00 57.75 659 LYS A N 1
ATOM 5105 C CA . LYS A 1 659 ? -15.126 30.577 -15.659 1.00 57.75 659 LYS A CA 1
ATOM 5106 C C . LYS A 1 659 ? -16.463 30.012 -16.141 1.00 57.75 659 LYS A C 1
ATOM 5108 O O . LYS A 1 659 ? -16.483 29.062 -16.910 1.00 57.75 659 LYS A O 1
ATOM 5113 N N . LEU A 1 660 ? -17.574 30.639 -15.752 1.00 60.06 660 LEU A N 1
ATOM 5114 C CA . LEU A 1 660 ? -18.904 30.288 -16.258 1.00 60.06 660 LEU A CA 1
ATOM 5115 C C . LEU A 1 660 ? -18.965 30.359 -17.787 1.00 60.06 660 LEU A C 1
ATOM 5117 O O . LEU A 1 660 ? -19.543 29.477 -18.410 1.00 60.06 660 LEU A O 1
ATOM 5121 N N . ALA A 1 661 ? -18.366 31.394 -18.374 1.00 61.81 661 ALA A N 1
ATOM 5122 C CA . ALA A 1 661 ? -18.338 31.594 -19.814 1.00 61.81 661 ALA A CA 1
ATOM 5123 C C . ALA A 1 661 ? -17.509 30.515 -20.543 1.00 61.81 661 ALA A C 1
ATOM 5125 O O . ALA A 1 661 ? -17.985 29.939 -21.521 1.00 61.81 661 ALA A O 1
ATOM 5126 N N . HIS A 1 662 ? -16.319 30.194 -20.025 1.00 57.88 662 HIS A N 1
ATOM 5127 C CA . HIS A 1 662 ? -15.447 29.115 -20.507 1.00 57.88 662 HIS A CA 1
ATOM 5128 C C . HIS A 1 662 ? -16.132 27.743 -20.436 1.00 57.88 662 HIS A C 1
ATOM 5130 O O . HIS A 1 662 ? -16.095 26.963 -21.385 1.00 57.88 662 HIS A O 1
ATOM 5136 N N . ASP A 1 663 ? -16.836 27.483 -19.334 1.00 52.88 663 ASP A N 1
ATOM 5137 C CA . ASP A 1 663 ? -17.530 26.217 -19.087 1.00 52.88 663 ASP A CA 1
ATOM 5138 C C . ASP A 1 663 ? -18.903 26.153 -19.806 1.00 52.88 663 ASP A C 1
ATOM 5140 O O . ASP A 1 663 ? -19.662 25.196 -19.656 1.00 52.88 663 ASP A O 1
ATOM 5144 N N . GLY A 1 664 ? -19.237 27.164 -20.621 1.00 55.16 664 GLY A N 1
ATOM 5145 C CA . GLY A 1 664 ? -20.430 27.188 -21.473 1.00 55.16 664 GLY A CA 1
ATOM 5146 C C . GLY A 1 664 ? -21.744 27.500 -20.743 1.00 55.16 664 GLY A C 1
ATOM 5147 O O . GLY A 1 664 ? -22.830 27.218 -21.255 1.00 55.16 664 GLY A O 1
ATOM 5148 N N . HIS A 1 665 ? -21.688 28.094 -19.554 1.00 57.84 665 HIS A N 1
ATOM 5149 C CA . HIS A 1 665 ? -22.855 28.466 -18.757 1.00 57.84 665 HIS A CA 1
ATOM 5150 C C . HIS A 1 665 ? -23.301 29.914 -19.015 1.00 57.84 665 HIS A C 1
ATOM 5152 O O . HIS A 1 665 ? -22.490 30.822 -19.155 1.00 57.84 665 HIS A O 1
ATOM 5158 N N . PHE A 1 666 ? -24.620 30.155 -19.032 1.00 61.66 666 PHE A N 1
ATOM 5159 C CA . PHE A 1 666 ? -25.228 31.494 -19.192 1.00 61.66 666 PHE A CA 1
ATOM 5160 C C . PHE A 1 666 ? -24.737 32.279 -20.424 1.00 61.66 666 PHE A C 1
ATOM 5162 O O . PHE A 1 666 ? -24.704 33.508 -20.405 1.00 61.66 666 PHE A O 1
ATOM 5169 N N . ILE A 1 667 ? -24.413 31.563 -21.506 1.00 60.69 667 ILE A N 1
ATOM 5170 C CA . ILE A 1 667 ? -23.873 32.078 -22.778 1.00 60.69 667 ILE A CA 1
ATOM 5171 C C . ILE A 1 667 ? -24.612 33.333 -23.281 1.00 60.69 667 ILE A C 1
ATOM 5173 O O . ILE A 1 667 ? -23.977 34.291 -23.718 1.00 60.69 667 ILE A O 1
ATOM 5177 N N . GLU A 1 668 ? -25.944 33.363 -23.164 1.00 59.66 668 GLU A N 1
ATOM 5178 C CA . GLU A 1 668 ? -26.803 34.487 -23.579 1.00 59.66 668 GLU A CA 1
ATOM 5179 C C . GLU A 1 668 ? -26.429 35.830 -22.918 1.00 59.66 668 GLU A C 1
ATOM 5181 O O . GLU A 1 668 ? -26.642 36.882 -23.513 1.00 59.66 668 GLU A O 1
ATOM 5186 N N . TYR A 1 669 ? -25.858 35.817 -21.707 1.00 62.75 669 TYR A N 1
ATOM 5187 C CA . TYR A 1 669 ? -25.421 37.029 -21.005 1.00 62.75 669 TYR A CA 1
ATOM 5188 C C . TYR A 1 669 ? -24.031 37.504 -21.439 1.00 62.75 669 TYR A C 1
ATOM 5190 O O . TYR A 1 669 ? -23.762 38.704 -21.396 1.00 62.75 669 TYR A O 1
ATOM 5198 N N . PHE A 1 670 ? -23.158 36.588 -21.861 1.00 60.88 670 PHE A N 1
ATOM 5199 C CA . PHE A 1 670 ? -21.800 36.914 -22.296 1.00 60.88 670 PHE A CA 1
ATOM 5200 C C . PHE A 1 670 ? -21.758 37.354 -23.759 1.00 60.88 670 PHE A C 1
ATOM 5202 O O . PHE A 1 670 ? -21.035 38.286 -24.097 1.00 60.88 670 PHE A O 1
ATOM 5209 N N . ILE A 1 671 ? -22.606 36.794 -24.626 1.00 56.81 671 ILE A N 1
ATOM 5210 C CA . ILE A 1 671 ? -22.680 37.150 -26.054 1.00 56.81 671 ILE A CA 1
ATOM 5211 C C . ILE A 1 671 ? -23.635 38.335 -26.272 1.00 56.81 671 ILE A C 1
ATOM 5213 O O . ILE A 1 671 ? -24.607 38.271 -27.015 1.00 56.81 671 ILE A O 1
ATOM 5217 N N . CYS A 1 672 ? -23.374 39.456 -25.599 1.00 49.34 672 CYS A N 1
ATOM 5218 C CA . CYS A 1 672 ? -24.142 40.695 -25.799 1.00 49.34 672 CYS A CA 1
ATOM 5219 C C . CYS A 1 672 ? -23.377 41.755 -26.614 1.00 49.34 672 CYS A C 1
ATOM 5221 O O . CYS A 1 672 ? -23.974 42.723 -27.089 1.00 49.34 672 CYS A O 1
ATOM 5223 N N . SER A 1 673 ? -22.056 41.608 -26.784 1.00 48.66 673 SER A N 1
ATOM 5224 C CA . SER A 1 673 ? -21.211 42.575 -27.495 1.00 48.66 673 SER A CA 1
ATOM 5225 C C . SER A 1 673 ? -19.947 41.923 -28.057 1.00 48.66 673 SER A C 1
ATOM 5227 O O . SER A 1 673 ? -19.127 41.407 -27.310 1.00 48.66 673 SER A O 1
ATOM 5229 N N . ALA A 1 674 ? -19.712 42.048 -29.368 1.00 45.62 674 ALA A N 1
ATOM 5230 C CA . ALA A 1 674 ? -18.515 41.525 -30.046 1.00 45.62 674 ALA A CA 1
ATOM 5231 C C . ALA A 1 674 ? -17.188 42.211 -29.640 1.00 45.62 674 ALA A C 1
ATOM 5233 O O . ALA A 1 674 ? -16.133 41.893 -30.184 1.00 45.62 674 ALA A O 1
ATOM 5234 N N . ARG A 1 675 ? -17.237 43.200 -28.739 1.00 43.03 675 ARG A N 1
ATOM 5235 C CA . ARG A 1 675 ? -16.062 43.886 -28.175 1.00 43.03 675 ARG A CA 1
ATOM 5236 C C . ARG A 1 675 ? -15.846 43.582 -26.693 1.00 43.03 675 ARG A C 1
ATOM 5238 O O . ARG A 1 675 ? -14.907 44.123 -26.119 1.00 43.03 675 ARG A O 1
ATOM 5245 N N . ASP A 1 676 ? -16.721 42.790 -26.079 1.00 53.94 676 ASP A N 1
ATOM 5246 C CA . ASP A 1 676 ? -16.540 42.349 -24.702 1.00 53.94 676 ASP A CA 1
ATOM 5247 C C . ASP A 1 676 ? -15.518 41.194 -24.685 1.00 53.94 676 ASP A C 1
ATOM 5249 O O . ASP A 1 676 ? -15.727 40.206 -25.396 1.00 53.94 676 ASP A O 1
ATOM 5253 N N . PRO A 1 677 ? -14.401 41.310 -23.941 1.00 54.41 677 PRO A N 1
ATOM 5254 C CA . PRO A 1 677 ? -13.393 40.255 -23.849 1.00 54.41 677 PRO A CA 1
ATOM 5255 C C . PRO A 1 677 ? -13.988 38.898 -23.458 1.00 54.41 677 PRO A C 1
ATOM 5257 O O . PRO A 1 677 ? -13.620 37.887 -24.046 1.00 54.41 677 PRO A O 1
ATOM 5260 N N . ILE A 1 678 ? -14.986 38.886 -22.568 1.00 54.72 678 ILE A N 1
ATOM 5261 C CA . ILE A 1 678 ? -15.631 37.651 -22.104 1.00 54.72 678 ILE A CA 1
ATOM 5262 C C . ILE A 1 678 ? -16.478 37.033 -23.220 1.00 54.72 678 ILE A C 1
ATOM 5264 O O . ILE A 1 678 ? -16.507 35.816 -23.389 1.00 54.72 678 ILE A O 1
ATOM 5268 N N . ALA A 1 679 ? -17.123 37.859 -24.049 1.00 57.09 679 ALA A N 1
ATOM 5269 C CA . ALA A 1 679 ? -17.849 37.374 -25.222 1.00 57.09 679 ALA A CA 1
ATOM 5270 C C . ALA A 1 679 ? -16.909 36.673 -26.211 1.00 57.09 679 ALA A C 1
ATOM 5272 O O . ALA A 1 679 ? -17.239 35.606 -26.721 1.00 57.09 679 ALA A O 1
ATOM 5273 N N . LEU A 1 680 ? -15.733 37.258 -26.469 1.00 56.88 680 LEU A N 1
ATOM 5274 C CA . LEU A 1 680 ? -14.723 36.678 -27.359 1.00 56.88 680 LEU A CA 1
ATOM 5275 C C . LEU A 1 680 ? -14.180 35.346 -26.824 1.00 56.88 680 LEU A C 1
ATOM 5277 O O . LEU A 1 680 ? -13.983 34.426 -27.614 1.00 56.88 680 LEU A O 1
ATOM 5281 N N . GLU A 1 681 ? -14.007 35.238 -25.507 1.00 54.69 681 GLU A N 1
ATOM 5282 C CA . GLU A 1 681 ? -13.623 34.004 -24.808 1.00 54.69 681 GLU A CA 1
ATOM 5283 C C . GLU A 1 681 ? -14.725 32.928 -24.874 1.00 54.69 681 GLU A C 1
ATOM 5285 O O . GLU A 1 681 ? -14.426 31.745 -24.970 1.00 54.69 681 GLU A O 1
ATOM 5290 N N . THR A 1 682 ? -16.004 33.319 -24.903 1.00 54.06 682 THR A N 1
ATOM 5291 C CA . THR A 1 682 ? -17.146 32.381 -24.953 1.00 54.06 682 THR A CA 1
ATOM 5292 C C . THR A 1 682 ? -17.371 31.798 -26.357 1.00 54.06 682 THR A C 1
ATOM 5294 O O . THR A 1 682 ? -17.788 30.650 -26.502 1.00 54.06 682 THR A O 1
ATOM 5297 N N . ILE A 1 683 ? -17.107 32.575 -27.417 1.00 55.75 683 ILE A N 1
ATOM 5298 C CA . ILE A 1 683 ? -17.437 32.238 -28.820 1.00 55.75 683 ILE A CA 1
ATOM 5299 C C . ILE A 1 683 ? -16.944 30.847 -29.287 1.00 55.75 683 ILE A C 1
ATOM 5301 O O . ILE A 1 683 ? -17.737 30.143 -29.926 1.00 55.75 683 ILE A O 1
ATOM 5305 N N . PRO A 1 684 ? -15.704 30.403 -28.993 1.00 54.66 684 PRO A N 1
ATOM 5306 C CA . PRO A 1 684 ? -15.215 29.077 -29.386 1.00 54.66 684 PRO A CA 1
ATOM 5307 C C . PRO A 1 684 ? -16.059 27.917 -28.844 1.00 54.66 684 PRO A C 1
ATOM 5309 O O . PRO A 1 684 ? -16.168 26.886 -29.503 1.00 54.66 684 PRO A O 1
ATOM 5312 N N . HIS A 1 685 ? -16.706 28.103 -27.691 1.00 50.53 685 HIS A N 1
ATOM 5313 C CA . HIS A 1 685 ? -17.494 27.076 -27.004 1.00 50.53 685 HIS A CA 1
ATOM 5314 C C . HIS A 1 685 ? -18.952 27.005 -27.493 1.00 50.53 685 HIS A C 1
ATOM 5316 O O . HIS A 1 685 ? -19.645 26.019 -27.255 1.00 50.53 685 HIS A O 1
ATOM 5322 N N . VAL A 1 686 ? -19.414 28.013 -28.241 1.00 51.75 686 VAL A N 1
ATOM 5323 C CA . VAL A 1 686 ? -20.772 28.071 -28.826 1.00 51.75 686 VAL A CA 1
ATOM 5324 C C . VAL A 1 686 ? -20.784 27.629 -30.294 1.00 51.75 686 VAL A C 1
ATOM 5326 O O . VAL A 1 686 ? -21.757 27.054 -30.783 1.00 51.75 686 VAL A O 1
ATOM 5329 N N . MET A 1 687 ? -19.671 27.836 -31.001 1.00 49.41 687 MET A N 1
ATOM 5330 C CA . MET A 1 687 ? -19.483 27.502 -32.418 1.00 49.41 687 MET A CA 1
ATOM 5331 C C . MET A 1 687 ? -19.265 26.014 -32.805 1.00 49.41 687 MET A C 1
ATOM 5333 O O . MET A 1 687 ? -19.276 25.756 -34.014 1.00 49.41 687 MET A O 1
ATOM 5337 N N . PRO A 1 688 ? -19.130 24.998 -31.917 1.00 44.66 688 PRO A N 1
ATOM 5338 C CA . PRO A 1 688 ? -19.027 23.600 -32.365 1.00 44.66 688 PRO A CA 1
ATOM 5339 C C . PRO A 1 688 ? -20.297 23.094 -33.077 1.00 44.66 688 PRO A C 1
ATOM 5341 O O . PRO A 1 688 ? -20.237 22.196 -33.918 1.00 44.66 688 PRO A O 1
ATOM 5344 N N . TRP A 1 689 ? -21.456 23.697 -32.789 1.00 35.91 689 TRP A N 1
ATOM 5345 C CA . TRP A 1 689 ? -22.766 23.265 -33.292 1.00 35.91 689 TRP A CA 1
ATOM 5346 C C . TRP A 1 689 ? -23.103 23.732 -34.716 1.00 35.91 689 TRP A C 1
ATOM 5348 O O . TRP A 1 689 ? -23.991 23.165 -35.349 1.00 35.91 689 TRP A O 1
ATOM 5358 N N . ILE A 1 690 ? -22.404 24.734 -35.259 1.00 41.22 690 ILE A N 1
ATOM 5359 C CA . ILE A 1 690 ? -22.678 25.244 -36.616 1.00 41.22 690 ILE A CA 1
ATOM 5360 C C . ILE A 1 690 ? -21.939 24.420 -37.686 1.00 41.22 690 ILE A C 1
ATOM 5362 O O . ILE A 1 690 ? -22.401 24.312 -38.822 1.00 41.22 690 ILE A O 1
ATOM 5366 N N . VAL A 1 691 ? -20.828 23.769 -37.329 1.00 35.25 691 VAL A N 1
ATOM 5367 C CA . VAL A 1 691 ? -19.997 23.007 -38.280 1.00 35.25 691 VAL A CA 1
ATOM 5368 C C . VAL A 1 691 ? -20.490 21.560 -38.462 1.00 35.25 691 VAL A C 1
ATOM 5370 O O . VAL A 1 691 ? -20.305 20.974 -39.531 1.00 35.25 691 VAL A O 1
ATOM 5373 N N . SER A 1 692 ? -21.195 20.988 -37.480 1.00 32.72 692 SER A N 1
ATOM 5374 C CA . SER A 1 692 ? -21.721 19.613 -37.544 1.00 32.72 692 SER A CA 1
ATOM 5375 C C . SER A 1 692 ? -22.989 19.459 -38.403 1.00 32.72 692 SER A C 1
ATOM 5377 O O . SER A 1 692 ? -23.289 18.357 -38.862 1.00 32.72 692 SER A O 1
ATOM 5379 N N . GLY A 1 693 ? -23.691 20.554 -38.719 1.00 30.00 693 GLY A N 1
ATOM 5380 C CA . GLY A 1 693 ? -24.882 20.551 -39.583 1.00 30.00 693 GLY A CA 1
ATOM 5381 C C . GLY A 1 693 ? -24.607 20.456 -41.092 1.00 30.00 693 GLY A C 1
ATOM 5382 O O . GLY A 1 693 ? -25.540 20.281 -41.870 1.00 30.00 693 GLY A O 1
ATOM 5383 N N . ALA A 1 694 ? -23.348 20.553 -41.535 1.00 32.41 694 ALA A N 1
ATOM 5384 C CA . ALA A 1 694 ? -23.010 20.660 -42.959 1.00 32.41 694 ALA A CA 1
ATOM 5385 C C . ALA A 1 694 ? -22.615 19.334 -43.644 1.00 32.41 694 ALA A C 1
ATOM 5387 O O . ALA A 1 694 ? -22.320 19.341 -44.839 1.00 32.41 694 ALA A O 1
ATOM 5388 N N . ARG A 1 695 ? -22.588 18.194 -42.932 1.00 30.80 695 ARG A N 1
ATOM 5389 C CA . ARG A 1 695 ? -22.076 16.920 -43.489 1.00 30.80 695 ARG A CA 1
ATOM 5390 C C . ARG A 1 695 ? -23.107 15.846 -43.848 1.00 30.80 695 ARG A C 1
ATOM 5392 O O . ARG A 1 695 ? -22.700 14.848 -44.427 1.00 30.80 695 ARG A O 1
ATOM 5399 N N . ASN A 1 696 ? -24.409 16.055 -43.639 1.00 30.14 696 ASN A N 1
ATOM 5400 C CA . ASN A 1 696 ? -25.438 15.095 -44.068 1.00 30.14 696 ASN A CA 1
ATOM 5401 C C . ASN A 1 696 ? -26.541 15.765 -44.906 1.00 30.14 696 ASN A C 1
ATOM 5403 O O . ASN A 1 696 ? -27.504 16.302 -44.369 1.00 30.14 696 ASN A O 1
ATOM 5407 N N . GLY A 1 697 ? -26.419 15.694 -46.236 1.00 28.14 697 GLY A N 1
ATOM 5408 C CA . GLY A 1 697 ? -27.472 16.093 -47.175 1.00 28.14 697 GLY A CA 1
ATOM 5409 C C . GLY A 1 697 ? -27.097 15.804 -48.632 1.00 28.14 697 GLY A C 1
ATOM 5410 O O . GLY A 1 697 ? -26.097 16.300 -49.133 1.00 28.14 697 GLY A O 1
ATOM 5411 N N . SER A 1 698 ? -27.894 14.966 -49.292 1.00 28.81 698 SER A N 1
ATOM 5412 C CA . SER A 1 698 ? -27.671 14.334 -50.598 1.00 28.81 698 SER A CA 1
ATOM 5413 C C . SER A 1 698 ? -27.464 15.268 -51.802 1.00 28.81 698 SER A C 1
ATOM 5415 O O . SER A 1 698 ? -28.022 16.359 -51.882 1.00 28.81 698 SER A O 1
ATOM 5417 N N . THR A 1 699 ? -26.783 14.732 -52.815 1.00 32.41 699 THR A N 1
ATOM 5418 C CA . THR A 1 699 ? -26.648 15.224 -54.195 1.00 32.41 699 THR A CA 1
ATOM 5419 C C . THR A 1 699 ? -27.962 15.674 -54.860 1.00 32.41 699 THR A C 1
ATOM 5421 O O . THR A 1 699 ? -28.901 14.889 -54.976 1.00 32.41 699 THR A O 1
ATOM 5424 N N . ARG A 1 700 ? -27.992 16.904 -55.414 1.00 27.25 700 ARG A N 1
ATOM 5425 C CA . ARG A 1 700 ? -28.765 17.298 -56.621 1.00 27.25 700 ARG A CA 1
ATOM 5426 C C . ARG A 1 700 ? -28.265 18.637 -57.224 1.00 27.25 700 ARG A C 1
ATOM 5428 O O . ARG A 1 700 ? -28.309 19.670 -56.574 1.00 27.25 700 ARG A O 1
ATOM 5435 N N . ASN A 1 701 ? -27.781 18.551 -58.469 1.00 26.23 701 ASN A N 1
ATOM 5436 C CA . ASN A 1 701 ? -27.544 19.533 -59.555 1.00 26.23 701 ASN A CA 1
ATOM 5437 C C . ASN A 1 701 ? -27.638 21.077 -59.334 1.00 26.23 701 ASN A C 1
ATOM 5439 O O . ASN A 1 701 ? -28.724 21.606 -59.137 1.00 26.23 701 ASN A O 1
ATOM 5443 N N . ILE A 1 702 ? -26.489 21.769 -59.516 1.00 27.11 702 ILE A N 1
ATOM 5444 C CA . ILE A 1 702 ? -26.117 22.877 -60.468 1.00 27.11 702 ILE A CA 1
ATOM 5445 C C . ILE A 1 702 ? -27.257 23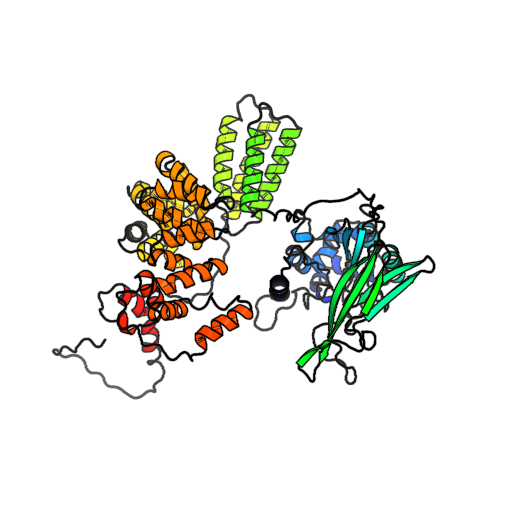.849 -60.925 1.00 27.11 702 ILE A C 1
ATOM 5447 O O . ILE A 1 702 ? -28.261 23.342 -61.421 1.00 27.11 702 ILE A O 1
ATOM 5451 N N . PRO A 1 703 ? -27.117 25.217 -60.910 1.00 26.58 703 PRO A N 1
ATOM 5452 C CA . PRO A 1 703 ? -26.067 25.921 -61.669 1.00 26.58 703 PRO A CA 1
ATOM 5453 C C . PRO A 1 703 ? -25.423 27.211 -61.121 1.00 26.58 703 PRO A C 1
ATOM 5455 O O . PRO A 1 703 ? -25.967 27.986 -60.341 1.00 26.58 703 PRO A O 1
ATOM 5458 N N . SER A 1 704 ? -24.241 27.446 -61.691 1.00 31.55 704 SER A N 1
ATOM 5459 C CA . SER A 1 704 ? -23.417 28.654 -61.710 1.00 31.55 704 SER A CA 1
ATOM 5460 C C . SER A 1 704 ? -24.160 29.950 -62.062 1.00 31.55 704 SER A C 1
ATOM 5462 O O . SER A 1 704 ? -24.848 29.996 -63.084 1.00 31.55 704 SER A O 1
ATOM 5464 N N . ARG A 1 705 ? -23.867 31.042 -61.339 1.00 26.52 705 ARG A N 1
ATOM 5465 C CA . ARG A 1 705 ? -23.825 32.414 -61.882 1.00 26.52 705 ARG A CA 1
ATOM 5466 C C . ARG A 1 705 ? -22.939 33.330 -61.028 1.00 26.52 705 ARG A C 1
ATOM 5468 O O . ARG A 1 705 ? -22.945 33.259 -59.806 1.00 26.52 705 ARG A O 1
ATOM 5475 N N . SER A 1 706 ? -22.166 34.155 -61.726 1.00 25.50 706 SER A N 1
ATOM 5476 C CA . SER A 1 706 ? -21.233 35.173 -61.236 1.00 25.50 706 SER A CA 1
ATOM 5477 C C . SER A 1 706 ? -21.958 36.542 -61.051 1.00 25.50 706 SER A C 1
ATOM 5479 O O . SER A 1 706 ? -23.190 36.556 -61.064 1.00 25.50 706 SER A O 1
ATOM 5481 N N . PRO A 1 707 ? -21.286 37.682 -60.767 1.00 42.94 707 PRO A N 1
ATOM 5482 C CA . PRO A 1 707 ? -21.553 38.523 -59.598 1.00 42.94 707 PRO A CA 1
ATOM 5483 C C . PRO A 1 707 ? -22.293 39.841 -59.915 1.00 42.94 707 PRO A C 1
ATOM 5485 O O . PRO A 1 707 ? -22.021 40.485 -60.924 1.00 42.94 707 PRO A O 1
ATOM 5488 N N . SER A 1 708 ? -23.139 40.341 -59.003 1.00 26.45 708 SER A N 1
ATOM 5489 C CA . SER A 1 708 ? -23.525 41.763 -59.026 1.00 26.45 708 SER A CA 1
ATOM 5490 C C . SER A 1 708 ? -23.937 42.330 -57.663 1.00 26.45 708 SER A C 1
ATOM 5492 O O . SER A 1 708 ? -24.923 41.921 -57.062 1.00 26.45 708 SER A O 1
ATOM 5494 N N . ALA A 1 709 ? -23.145 43.311 -57.238 1.00 28.73 709 ALA A N 1
ATOM 5495 C CA . ALA A 1 709 ? -23.461 44.548 -56.528 1.00 28.73 709 ALA A CA 1
ATOM 5496 C C . ALA A 1 709 ? -24.735 44.691 -55.657 1.00 28.73 709 ALA A C 1
ATOM 5498 O O . ALA A 1 709 ? -25.861 44.742 -56.137 1.00 28.73 709 ALA A O 1
ATOM 5499 N N . ARG A 1 710 ? -24.425 45.109 -54.421 1.00 29.03 710 ARG A N 1
ATOM 5500 C CA . ARG A 1 710 ? -25.035 46.185 -53.617 1.00 29.03 710 ARG A CA 1
ATOM 5501 C C . ARG A 1 710 ? -26.328 45.921 -52.832 1.00 29.03 710 ARG A C 1
ATOM 5503 O O . ARG A 1 710 ? -27.394 45.626 -53.346 1.00 29.03 710 ARG A O 1
ATOM 5510 N N . THR A 1 711 ? -26.198 46.331 -51.566 1.00 32.56 711 THR A N 1
ATOM 5511 C CA . THR A 1 711 ? -27.218 46.839 -50.638 1.00 32.56 711 THR A CA 1
ATOM 5512 C C . THR A 1 711 ? -28.195 45.838 -50.027 1.00 32.56 711 THR A C 1
ATOM 5514 O O . THR A 1 711 ? -29.244 45.550 -50.582 1.00 32.56 711 THR A O 1
ATOM 5517 N N . ARG A 1 712 ? -27.958 45.488 -48.759 1.00 27.64 712 ARG A N 1
ATOM 5518 C CA . ARG A 1 712 ? -28.738 45.992 -47.611 1.00 27.64 712 ARG A CA 1
ATOM 5519 C C . ARG A 1 712 ? -28.156 45.406 -46.327 1.00 27.64 712 ARG A C 1
ATOM 5521 O O . ARG A 1 712 ? -27.902 44.213 -46.252 1.00 27.64 712 ARG A O 1
ATOM 5528 N N . LYS A 1 713 ? -27.938 46.266 -45.328 1.00 39.88 713 LYS A N 1
ATOM 5529 C CA . LYS A 1 713 ? -27.652 45.856 -43.947 1.00 39.88 713 LYS A CA 1
ATOM 5530 C C . LYS A 1 713 ? -28.702 44.832 -43.489 1.00 39.88 713 LYS A C 1
ATOM 5532 O O . LYS A 1 713 ? -29.889 45.141 -43.624 1.00 39.88 713 LYS A O 1
ATOM 5537 N N . PRO A 1 714 ? -28.308 43.735 -42.830 1.00 30.39 714 PRO A N 1
ATOM 5538 C CA . PRO A 1 714 ? -29.122 43.123 -41.805 1.00 30.39 714 PRO A CA 1
ATOM 5539 C C . PRO A 1 714 ? -28.555 43.435 -40.418 1.00 30.39 714 PRO A C 1
ATOM 5541 O O . PRO A 1 714 ? -27.372 43.710 -40.225 1.00 30.39 714 PRO A O 1
ATOM 5544 N N . ARG A 1 715 ? -29.493 43.465 -39.478 1.00 27.73 715 ARG A N 1
ATOM 5545 C CA . ARG A 1 715 ? -29.349 43.677 -38.040 1.00 27.73 715 ARG A CA 1
ATOM 5546 C C . ARG A 1 715 ? -28.316 42.720 -37.427 1.00 27.73 715 ARG A C 1
ATOM 5548 O O . ARG A 1 715 ? -28.185 41.610 -37.940 1.00 27.73 715 ARG A O 1
ATOM 5555 N N . PRO A 1 716 ? -27.655 43.098 -36.319 1.00 26.19 716 PRO A N 1
ATOM 5556 C CA . PRO A 1 716 ? -26.967 42.112 -35.503 1.00 26.19 716 PRO A CA 1
ATOM 5557 C C . PRO A 1 716 ? -28.037 41.176 -34.929 1.00 26.19 716 PRO A C 1
ATOM 5559 O O . PRO A 1 716 ? -28.926 41.611 -34.197 1.00 26.19 716 PRO A O 1
ATOM 5562 N N . LEU A 1 717 ? -28.011 39.922 -35.367 1.00 28.92 717 LEU A N 1
ATOM 5563 C CA . LEU A 1 717 ? -28.587 38.817 -34.615 1.00 28.92 717 LEU A CA 1
ATOM 5564 C C . LEU A 1 717 ? -27.573 38.502 -33.514 1.00 28.92 717 LEU A C 1
ATOM 5566 O O . LEU A 1 717 ? -26.387 38.363 -33.822 1.00 28.92 717 LEU A O 1
ATOM 5570 N N . CYS A 1 718 ? -28.058 38.532 -32.272 1.00 32.75 718 CYS A N 1
ATOM 5571 C CA . CYS A 1 718 ? -27.367 38.024 -31.093 1.00 32.75 718 CYS A CA 1
ATOM 5572 C C . CYS A 1 718 ? -26.870 36.596 -31.309 1.00 32.75 718 CYS A C 1
ATOM 5574 O O . CYS A 1 718 ? -27.580 35.839 -32.017 1.00 32.75 718 CYS A O 1
#

Foldseek 3Di:
DAAPQFQALQQDDPPPDPGRCSLVVSVVVVVVVCVVVVHALQRDDYEHDQNNFNLVLCVDVVLVVLLVCQLVVVDPVVVLLVDPVSLVSLLVRNVSVLVSNCSHPPNVVDDHDDSSVVNWDWDWDDDPPRAIEIETEFHQNSSRHDPPLFLRTARDCVSLCCRQCPPHDDLRYAYEYHHADDLPPRNYVCSVVVVVSCQVRHQEYEYEPAQAWDKDWDADPVGATHIYTYAHAQDFDDDPPPDPRFHWGWDKDWDADPQQKIKIKIFIWTQDPVVRDTDTDCVQDPPPDRTHMGITDGGDDPDDDDDDDDDDDDDDDDDDDDDPLVVVLVVLLVVLVVLLPDDDQDPVSVVVNVVSLVVNLVSLLPPQQFDPPLVVSLVVLVVSCVVPDDPPDDPVVVVVSVVSNVVSVVSVVVSLPDDDDDDDDDDPDDLVVLQPDDLVQLCCLCLPPDLVSVVSSVCSLQRPHVVSNVVSLVVCVVVVNNVVSVLSCLLCLLVCCQPVVRRNVVVLVVVCVVDVPVRVLLVVLLCLLQDLVHALVRNVVVLVPDDPSSSLSSLSSQLQHPDPRSVVVSLVSYDLLSLLSLLLGLRRDPVSNVVSLVSCPVVDDPLQSVLLCVLSVDSPPPDDDPVVVVVVCVVCVVPPDPPDDPPACPPPDPVSLLSCLLSQHPLVRLCPDPPRPSVVNNVVVVPPVVVVVPPDDDDDDDDDDDDDDDDDDDDDDD

Organism: Stigmatella aurantiaca (strain DW4/3-1) (NCBI:txid378806)

Secondary structure (DSSP, 8-state):
-BS-SSSSTT-PPPTT-SS--HHHHHHHHHHHHHHHHT--GGG-B-B--GGGS-GGGGGSHHHHHHHHHHHTTSS-HHHHHHSHHHHHHHHHTTHHHHHHHTTSBTGGGS----GGGGSSEEEEEE-GGG-EEEEEE--S-TT--STT-TTTB---HHHHHHHHTSSPPPTTEEEEEE-SS-SSSS-BTTHHHHHHHHHHH-SEEEE---SS-EEEEEE-TTS-EEEEEEPPPSS---PPTTS----EEEEEEEEE-TTS-EEEEEEEEEEETTTTEEEE-GGGS-TT-SSEEEEE----PPP-PPPP------PPPPPPPPPPHHHHHHHHHHHHHHHHTSSS--HHHHHHHHHHHHHHHHHHHT-SS--SHHHHHHHHHHHHHHHH--TTS-HHHHHHHHHHHHHHHHHHHHHTS---------SSS-TTGGGG--HHHHHHHHTSSSHHHHHHHHHHHHTTHHHHHHHHHHHHHHTT-HHHHHHHHHHHHHHHHHH-HHHHHHHHHHHHHH-HHHHHHHHHHHHHHH-TT--HHHHHHHHHHS-HHHHHHHHHHHHT-SSHHHHHHHHHHS-HHHHHHHHT-TTS-HHHHHHHHHHHHHHS-HHHHHHHHHHTTSTTSSS--HHHHHHHHHHH-S--------S-STTS-HHHHHHHHHTT-SHHHHTT-TT-HHHHHHHHHHTHHHHGGGS-----------------------